Protein AF-A0A0R0EDN1-F1 (afdb_monomer)

pLDDT: mean 75.85, std 19.48, range [22.72, 98.25]

Nearest PDB structures (foldseek):
  7vyy-assembly1_B  TM=4.896E-01  e=5.028E-03  Streptomyces kasugaensis
  7vz6-assembly1_B  TM=4.189E-01  e=1.439E-02  Streptomyces kasugaensis
  7vza-assembly1_B  TM=4.744E-01  e=2.840E-02  Streptomyces kasugaensis
  7vza-assembly1_E-2  TM=4.686E-01  e=5.272E-02  Streptomyces kasugaensis
  7vz6-assembly1_D-2  TM=4.159E-01  e=3.419E-02  Streptomyces kasugaensis

Secondary structure (DSSP, 8-state):
------------PPP---HHHHHHHHHHHHHHHHHHHHHHHHHHHTTS-HHHHHHHHHHHHSPPHHHHHHHTTT------EE------TTGGGTTTTS-HHHHHHHHHHHH--EEGGG-EEEEES-GGGBSSPSSSS--BS-TT----SEEEEE---SSS---HHHHHHHHHSSEEEESSHHHHHHHHHTT--TTTEEE-PPP--TTTS-GGGSPPP--TTT-EEEEE--SSGGGTHHHHHHHHHHH-BGGGTEEEEE----SSS-S-HHHHHHHHHHHTTPPPPTT-BPPEEE------HHHHHHTT---EEESSSTHHHH-TTSEEEPEEEEEE--SSTTTT-EEEEE-HHHHHHHHHHHHHTHHHHHHHHHHHHHHH-

Radius of gyration: 31.62 Å; Cα contacts (8 Å, |Δi|>4): 487; chains: 1; bounding box: 75×73×113 Å

Organism: Glycine max (NCBI:txid3847)

Foldseek 3Di:
DDDDDDDDDDDDDDDDPDCPVVVVVVVVVVVVVVVVVVCCVVVVPPPPDPLVVVVVVVVVPDDDPVVVVVPPVDDDPDQQWDFDDPDQVPPPCSCVPPDPVVVVVVVVSRPDIDGQQADEFEAEDQLCQEPVHVDPDQHVVHPVHDNHVFYEYEDEDQFQAADPSSLVSCQVGQAYEYAAPSVLVRSVVNPRDNVRYDHDHDADPLVVLALVVDDDDPCVVPFAEDEAAEPDVLSVVLLLLLLQQVQDAQVLRYEYEYAYDPPVHDPPVVVVSVVSVVVVPDDADPRGGHYYDYDDDDDDPLSQLSNLAADEDACGGPCVRQQALHHHFYFPDWDADCDDNRGRTTHTHTDSVSSSVVVVVCSVCVVSSSVSSPVSSVSND

Sequence (381 aa):
MNTSESNHQHLIPNPTTHPFISKFRKFTIHTFSLLVLFAAIYLGFTRTNYFKVHYLKYSLTSPPPLFHAIGSLFSPPKTSFFALPLCAMDGPLSFRWWPHDMKNLALELYQNQCRMNETIVICHSEPGAWYPLLSETFPCPPSSYHDFKSLIGRTMFETNRVNDEHMERCNIMDYVWVTTEFHESTFVQSGIDPSKVVKIVQPVDVKFFDPVRYKPLDLASRAKLVLGSGWEYRKGWDVLLKSYLKEFSKDDWVALYLLTNPYHTDMDFGNKILDFMESSDMVEPVSGWAPEHRGGWGRPLVEAMSMALQVIATNWSGPTEFLTNSYPLPVDRMSEVTEGPFKGHLWAEPSEDKLQVLMRHVMDNLTEATAKGRKAREDMI

Mean predicted aligned error: 15.97 Å

Solvent-accessible surface area (backbone atoms only — not comparable to full-atom values): 22475 Å² total; per-residue (Å²): 133,93,78,85,86,83,82,88,78,82,89,75,90,80,83,84,77,64,69,68,63,58,56,52,54,54,52,54,51,55,52,50,55,51,49,50,51,52,47,48,53,55,64,57,54,74,76,54,51,75,65,56,55,51,49,50,54,47,59,71,71,46,80,59,77,77,59,59,77,71,48,67,86,77,57,73,85,71,76,60,57,46,58,60,81,86,74,51,91,70,44,96,61,61,61,70,85,54,56,69,67,58,51,50,50,53,52,50,56,40,72,42,75,43,43,31,67,77,31,75,46,76,34,79,46,61,50,47,45,25,57,82,62,75,54,102,63,78,46,31,67,51,84,92,62,68,66,51,57,37,42,32,42,32,41,83,75,79,47,70,56,51,54,71,74,39,26,54,44,48,59,69,33,67,29,29,36,20,50,31,70,53,46,48,51,30,38,41,77,42,67,29,56,66,93,29,54,41,80,50,65,79,86,74,62,53,80,79,36,33,57,89,80,51,83,77,79,82,48,70,89,76,29,47,84,45,84,46,61,44,72,42,76,96,56,40,40,64,52,49,53,54,20,48,55,77,66,38,36,40,87,70,47,38,28,44,33,43,19,69,59,69,73,94,51,80,80,62,56,69,59,53,51,52,54,48,52,70,72,62,78,66,80,79,51,96,79,33,68,36,55,77,42,87,47,87,73,85,78,57,73,69,47,42,20,27,44,32,36,64,46,77,45,56,65,53,60,56,56,62,81,70,60,57,61,49,44,73,31,54,62,74,47,75,44,71,34,85,62,73,99,52,48,76,31,38,34,77,38,62,28,43,73,55,44,26,54,50,51,51,48,42,70,76,36,49,71,59,34,46,54,30,1,46,48,18,20,59,75,64,104

Structure (mmCIF, N/CA/C/O backbone):
data_AF-A0A0R0EDN1-F1
#
_entry.id   AF-A0A0R0EDN1-F1
#
loop_
_atom_site.group_PDB
_atom_site.id
_atom_site.type_symbol
_atom_site.label_atom_id
_atom_site.label_alt_id
_atom_site.label_comp_id
_atom_site.label_asym_id
_atom_site.label_entity_id
_atom_site.label_seq_id
_atom_site.pdbx_PDB_ins_code
_atom_site.Cartn_x
_atom_site.Cartn_y
_atom_site.Cartn_z
_atom_site.occupancy
_atom_site.B_iso_or_equiv
_atom_site.auth_seq_id
_atom_site.auth_comp_id
_atom_site.auth_asym_id
_atom_site.auth_atom_id
_atom_site.pdbx_PDB_model_num
ATOM 1 N N . MET A 1 1 ? -46.269 52.675 87.120 1.00 34.53 1 MET A N 1
ATOM 2 C CA . MET A 1 1 ? -47.492 52.235 86.418 1.00 34.53 1 MET A CA 1
ATOM 3 C C . MET A 1 1 ? -47.208 52.322 84.931 1.00 34.53 1 MET A C 1
ATOM 5 O O . MET A 1 1 ? -46.891 53.405 84.464 1.00 34.53 1 MET A O 1
ATOM 9 N N . ASN A 1 2 ? -47.215 51.182 84.240 1.00 34.19 2 ASN A N 1
ATOM 10 C CA . ASN A 1 2 ? -47.100 51.110 82.785 1.00 34.19 2 ASN A CA 1
ATOM 11 C C . ASN A 1 2 ? -48.413 51.574 82.152 1.00 34.19 2 ASN A C 1
ATOM 13 O O . ASN A 1 2 ? -49.458 51.002 82.456 1.00 34.19 2 ASN A O 1
ATOM 17 N N . THR A 1 3 ? -48.339 52.517 81.220 1.00 34.91 3 THR A N 1
ATOM 18 C CA . THR A 1 3 ? -49.347 52.691 80.171 1.00 34.91 3 THR A CA 1
ATOM 19 C C . THR A 1 3 ? -48.623 52.890 78.849 1.00 34.91 3 THR A C 1
ATOM 21 O O . THR A 1 3 ? -47.782 53.770 78.708 1.00 34.91 3 THR A O 1
ATOM 24 N N . SER A 1 4 ? -48.931 51.977 77.937 1.00 37.31 4 SER A N 1
ATOM 25 C CA . SER A 1 4 ? -48.407 51.789 76.592 1.00 37.31 4 SER A CA 1
ATOM 26 C C . SER A 1 4 ? -48.647 52.986 75.674 1.00 37.31 4 SER A C 1
ATOM 28 O O . SER A 1 4 ? -49.777 53.458 75.558 1.00 37.31 4 SER A O 1
ATOM 30 N N . GLU A 1 5 ? -47.603 53.396 74.958 1.00 35.31 5 GLU A N 1
ATOM 31 C CA . GLU A 1 5 ? -47.670 54.343 73.847 1.00 35.31 5 GLU A CA 1
ATOM 32 C C . GLU A 1 5 ? -48.183 53.649 72.575 1.00 35.31 5 GLU A C 1
ATOM 34 O O . GLU A 1 5 ? -47.596 52.686 72.078 1.00 35.31 5 GLU A O 1
ATOM 39 N N . SER A 1 6 ? -49.300 54.145 72.046 1.00 34.25 6 SER A N 1
ATOM 40 C CA . SER A 1 6 ? -49.857 53.775 70.747 1.00 34.25 6 SER A CA 1
ATOM 41 C C . SER A 1 6 ? -49.278 54.680 69.654 1.00 34.25 6 SER A C 1
ATOM 43 O O . SER A 1 6 ? -49.671 55.841 69.545 1.00 34.25 6 SER A O 1
ATOM 45 N N . ASN A 1 7 ? -48.385 54.152 68.817 1.00 35.97 7 ASN A N 1
ATOM 46 C CA . ASN A 1 7 ? -47.936 54.832 67.601 1.00 35.97 7 ASN A CA 1
ATOM 47 C C . ASN A 1 7 ? -48.750 54.351 66.393 1.00 35.97 7 ASN A C 1
ATOM 49 O O . ASN A 1 7 ? -48.550 53.254 65.874 1.00 35.97 7 ASN A O 1
ATOM 53 N N . HIS A 1 8 ? -49.668 55.207 65.946 1.00 30.78 8 HIS A N 1
ATOM 54 C CA . HIS A 1 8 ? -50.298 55.142 64.633 1.00 30.78 8 HIS A CA 1
ATOM 55 C C . HIS A 1 8 ? -49.286 55.581 63.566 1.00 30.78 8 HIS A C 1
ATOM 57 O O . HIS A 1 8 ? -48.860 56.734 63.561 1.00 30.78 8 HIS A O 1
ATOM 63 N N . GLN A 1 9 ? -48.934 54.699 62.629 1.00 36.50 9 GLN A N 1
ATOM 64 C CA . GLN A 1 9 ? -48.275 55.097 61.384 1.00 36.50 9 GLN A CA 1
ATOM 65 C C . GLN A 1 9 ? -49.081 54.639 60.170 1.00 36.50 9 GLN A C 1
ATOM 67 O O . GLN A 1 9 ? -49.590 53.523 60.094 1.00 36.50 9 GLN A O 1
ATOM 72 N N . HIS A 1 10 ? -49.230 55.604 59.270 1.00 36.09 10 HIS A N 1
ATOM 73 C CA . HIS A 1 10 ? -50.128 55.659 58.134 1.00 36.09 10 HIS A CA 1
ATOM 74 C C . HIS A 1 10 ? -49.818 54.625 57.046 1.00 36.09 10 HIS A C 1
ATOM 76 O O . HIS A 1 10 ? -48.676 54.426 56.638 1.00 36.09 10 HIS A O 1
ATOM 82 N N . LEU A 1 11 ? -50.898 54.049 56.522 1.00 31.84 11 LEU A N 1
ATOM 83 C CA . LEU A 1 11 ? -50.960 53.235 55.315 1.00 31.84 11 LEU A CA 1
ATOM 84 C C . LEU A 1 11 ? -50.757 54.123 54.075 1.00 31.84 11 LEU A C 1
ATOM 86 O O . LEU A 1 11 ? -51.578 55.000 53.810 1.00 31.84 11 LEU A O 1
ATOM 90 N N . ILE A 1 12 ? -49.705 53.869 53.292 1.00 36.59 12 ILE A N 1
ATOM 91 C CA . ILE A 1 12 ? -49.587 54.336 51.900 1.00 36.59 12 ILE A CA 1
ATOM 92 C C . ILE A 1 12 ? -49.659 53.094 50.989 1.00 36.59 12 ILE A C 1
ATOM 94 O O . ILE A 1 12 ? -48.950 52.121 51.261 1.00 36.59 12 ILE A O 1
ATOM 98 N N . PRO A 1 13 ? -50.511 53.066 49.942 1.00 32.91 13 PRO A N 1
ATOM 99 C CA . PRO A 1 13 ? -50.786 51.856 49.172 1.00 32.91 13 PRO A CA 1
ATOM 100 C C . PRO A 1 13 ? -49.728 51.611 48.090 1.00 32.91 13 PRO A C 1
ATOM 102 O O . PRO A 1 13 ? -49.423 52.496 47.293 1.00 32.91 13 PRO A O 1
ATOM 105 N N . ASN A 1 14 ? -49.216 50.380 48.026 1.00 37.81 14 ASN A N 1
ATOM 106 C CA . ASN A 1 14 ? -48.296 49.931 46.980 1.00 37.81 14 ASN A CA 1
ATOM 107 C C . ASN A 1 14 ? -49.084 49.430 45.747 1.00 37.81 14 ASN A C 1
ATOM 109 O O . ASN A 1 14 ? -50.035 48.662 45.916 1.00 37.81 14 ASN A O 1
ATOM 113 N N . PRO A 1 15 ? -48.718 49.830 44.514 1.00 38.56 15 PRO A N 1
ATOM 114 C CA . PRO A 1 15 ? -49.516 49.568 43.322 1.00 38.56 15 PRO A CA 1
ATOM 115 C C . PRO A 1 15 ? -49.474 48.096 42.890 1.00 38.56 15 PRO A C 1
ATOM 117 O O . PRO A 1 15 ? -48.424 47.460 42.776 1.00 38.56 15 PRO A O 1
ATOM 120 N N . THR A 1 16 ? -50.666 47.581 42.605 1.00 41.03 16 THR A N 1
ATOM 121 C CA . THR A 1 16 ? -50.973 46.253 42.076 1.00 41.03 16 THR A CA 1
ATOM 122 C C . THR A 1 16 ? -50.351 46.043 40.693 1.00 41.03 16 THR A C 1
ATOM 124 O O . THR A 1 16 ? -50.944 46.343 39.659 1.00 41.03 16 THR A O 1
ATOM 127 N N . THR A 1 17 ? -49.153 45.464 40.640 1.00 41.50 17 THR A N 1
ATOM 128 C CA . THR A 1 17 ? -48.635 44.887 39.393 1.00 41.50 17 THR A CA 1
ATOM 129 C C . THR A 1 17 ? -49.306 43.531 39.168 1.00 41.50 17 THR A C 1
ATOM 131 O O . THR A 1 17 ? -49.049 42.551 39.864 1.00 41.50 17 THR A O 1
ATOM 134 N N . HIS A 1 18 ? -50.242 43.484 38.216 1.00 45.44 18 HIS A N 1
ATOM 135 C CA . HIS A 1 18 ? -51.032 42.288 37.930 1.00 45.44 18 HIS A CA 1
ATOM 136 C C . HIS A 1 18 ? -50.142 41.102 37.481 1.00 45.44 18 HIS A C 1
ATOM 138 O O . HIS A 1 18 ? -49.399 41.218 36.501 1.00 45.44 18 HIS A O 1
ATOM 144 N N . PRO A 1 19 ? -50.256 39.919 38.122 1.00 52.12 19 PRO A N 1
ATOM 145 C CA . PRO A 1 19 ? -49.385 38.759 37.884 1.00 52.12 19 PRO A CA 1
ATOM 146 C C . PRO A 1 19 ? -49.510 38.136 36.481 1.00 52.12 19 PRO A C 1
ATOM 148 O O . PRO A 1 19 ? -48.656 37.345 36.075 1.00 52.12 19 PRO A O 1
ATOM 151 N N . PHE A 1 20 ? -50.539 38.502 35.711 1.00 50.28 20 PHE A N 1
ATOM 152 C CA . PHE A 1 20 ? -50.784 37.954 34.375 1.00 50.28 20 PHE A CA 1
ATOM 153 C C . PHE A 1 20 ? -49.735 38.393 33.337 1.00 50.28 20 PHE A C 1
ATOM 155 O O . PHE A 1 20 ? -49.294 37.577 32.528 1.00 50.28 20 PHE A O 1
ATOM 162 N N . ILE A 1 21 ? -49.256 39.641 33.407 1.00 53.03 21 ILE A N 1
ATOM 163 C CA . ILE A 1 21 ? -48.271 40.185 32.451 1.00 53.03 21 ILE A CA 1
ATOM 164 C C . ILE A 1 21 ? -46.886 39.534 32.654 1.00 53.03 21 ILE A C 1
ATOM 166 O O . ILE A 1 21 ? -46.155 39.278 31.697 1.00 53.03 21 ILE A O 1
ATOM 170 N N . SER A 1 22 ? -46.550 39.178 33.899 1.00 53.09 22 SER A N 1
ATOM 171 C CA . SER A 1 22 ? -45.293 38.506 34.265 1.00 53.09 22 SER A CA 1
ATOM 172 C C . SER A 1 22 ? -45.180 37.092 33.680 1.00 53.09 22 SER A C 1
ATOM 174 O O . SER A 1 22 ? -44.133 36.728 33.135 1.00 53.09 22 SER A O 1
ATOM 176 N N . LYS A 1 23 ? -46.263 36.300 33.728 1.00 55.31 23 LYS A N 1
ATOM 177 C CA . LYS A 1 23 ? -46.275 34.940 33.161 1.00 55.31 23 LYS A CA 1
ATOM 178 C C . LYS A 1 23 ? -46.139 34.950 31.639 1.00 55.31 23 LYS A C 1
ATOM 180 O O . LYS A 1 23 ? -45.363 34.157 31.110 1.00 55.31 23 LYS A O 1
ATOM 185 N N . PHE A 1 24 ? -46.829 35.867 30.957 1.00 56.81 24 PHE A N 1
ATOM 186 C CA . PHE A 1 24 ? -46.754 35.972 29.498 1.00 56.81 24 PHE A CA 1
ATOM 187 C C . PHE A 1 24 ? -45.337 36.330 29.041 1.00 56.81 24 PHE A C 1
ATOM 189 O O . PHE A 1 24 ? -44.773 35.636 28.204 1.00 56.81 24 PHE A O 1
ATOM 196 N N . ARG A 1 25 ? -44.700 37.320 29.684 1.00 59.03 25 ARG A N 1
ATOM 197 C CA . ARG A 1 25 ? -43.328 37.733 29.357 1.00 59.03 25 ARG A CA 1
ATOM 198 C C . ARG A 1 25 ? -42.303 36.608 29.549 1.00 59.03 25 ARG A C 1
ATOM 200 O O . ARG A 1 25 ? -41.414 36.461 28.716 1.00 59.03 25 ARG A O 1
ATOM 207 N N . LYS A 1 26 ? -42.426 35.788 30.602 1.00 61.75 26 LYS A N 1
ATOM 208 C CA . LYS A 1 26 ? -41.549 34.615 30.791 1.00 61.75 26 LYS A CA 1
ATOM 209 C C . LYS A 1 26 ? -41.757 33.567 29.694 1.00 61.75 26 LYS A C 1
ATOM 211 O O . LYS A 1 26 ? -40.779 33.052 29.163 1.00 61.75 26 LYS A O 1
ATOM 216 N N . PHE A 1 27 ? -43.006 33.292 29.315 1.00 67.06 27 PHE A N 1
ATOM 217 C CA . PHE A 1 27 ? -43.309 32.331 28.253 1.00 67.06 27 PHE A CA 1
ATOM 218 C C . PHE A 1 27 ? -42.773 32.791 26.886 1.00 67.06 27 PHE A C 1
ATOM 220 O O . PHE A 1 27 ? -42.167 31.996 26.167 1.00 67.06 27 PHE A O 1
ATOM 227 N N . THR A 1 28 ? -42.901 34.082 26.554 1.00 71.62 28 THR A N 1
ATOM 228 C CA . THR A 1 28 ? -42.366 34.647 25.302 1.00 71.62 28 THR A CA 1
ATOM 229 C C . THR A 1 28 ? -40.837 34.586 25.242 1.00 71.62 28 THR A C 1
ATOM 231 O O . THR A 1 28 ? -40.273 34.282 24.196 1.00 71.62 28 THR A O 1
ATOM 234 N N . ILE A 1 29 ? -40.146 34.821 26.364 1.00 74.94 29 ILE A N 1
ATOM 235 C CA . ILE A 1 29 ? -38.676 34.745 26.412 1.00 74.94 29 ILE A CA 1
ATOM 236 C C . ILE A 1 29 ? -38.200 33.302 26.204 1.00 74.94 29 ILE A C 1
ATOM 238 O O . ILE A 1 29 ? -37.305 33.064 25.397 1.00 74.94 29 ILE A O 1
ATOM 242 N N . HIS A 1 30 ? -38.816 32.325 26.877 1.00 74.62 30 HIS A N 1
ATOM 243 C CA . HIS A 1 30 ? -38.421 30.921 26.725 1.00 74.62 30 HIS A CA 1
ATOM 244 C C . HIS A 1 30 ? -38.706 30.373 25.323 1.00 74.62 30 HIS A C 1
ATOM 246 O O . HIS A 1 30 ? -37.882 29.644 24.772 1.00 74.62 30 HIS A O 1
ATOM 252 N N . THR A 1 31 ? -39.837 30.753 24.724 1.00 77.88 31 THR A N 1
ATOM 253 C CA . THR A 1 31 ? -40.176 30.351 23.350 1.00 77.88 31 THR A CA 1
ATOM 254 C C . THR A 1 31 ? -39.234 30.974 22.322 1.00 77.88 31 THR A C 1
ATOM 256 O O . THR A 1 31 ? -38.797 30.268 21.416 1.00 77.88 31 THR A O 1
ATOM 259 N N . PHE A 1 32 ? -38.839 32.240 22.492 1.00 79.06 32 PHE A N 1
ATOM 260 C CA . PHE A 1 32 ? -37.858 32.887 21.617 1.00 79.06 32 PHE A CA 1
ATOM 261 C C . PHE A 1 32 ? -36.468 32.238 21.714 1.00 79.06 32 PHE A C 1
ATOM 263 O O . PHE A 1 32 ? -35.869 31.942 20.684 1.00 79.06 32 PHE A O 1
ATOM 270 N N . SER A 1 33 ? -35.979 31.929 22.922 1.00 78.38 33 SER A N 1
ATOM 271 C CA . SER A 1 33 ? -34.689 31.240 23.097 1.00 78.38 33 SER A CA 1
ATOM 272 C C . SER A 1 33 ? -34.669 29.849 22.456 1.00 78.38 33 SER A C 1
ATOM 274 O O . SER A 1 33 ? -33.680 29.481 21.826 1.00 78.38 33 SER A O 1
ATOM 276 N N . LEU A 1 34 ? -35.766 29.089 22.569 1.00 82.31 34 LEU A N 1
ATOM 277 C CA . LEU A 1 34 ? -35.917 27.800 21.886 1.00 82.31 34 LEU A CA 1
ATOM 278 C C . LEU A 1 34 ? -35.915 27.968 20.362 1.00 82.31 34 LEU A C 1
ATOM 280 O O . LEU A 1 34 ? -35.217 27.228 19.677 1.00 82.31 34 LEU A O 1
ATOM 284 N N . LEU A 1 35 ? -36.633 28.961 19.830 1.00 82.38 35 LEU A N 1
ATOM 285 C CA . LEU A 1 35 ? -36.666 29.256 18.393 1.00 82.38 35 LEU A CA 1
ATOM 286 C C . LEU A 1 35 ? -35.292 29.651 17.841 1.00 82.38 35 LEU A C 1
ATOM 288 O O . LEU A 1 35 ? -34.914 29.169 16.778 1.00 82.38 35 LEU A O 1
ATOM 292 N N . VAL A 1 36 ? -34.528 30.473 18.566 1.00 80.62 36 VAL A N 1
ATOM 293 C CA . VAL A 1 36 ? -33.152 30.838 18.191 1.00 80.62 36 VAL A CA 1
ATOM 294 C C . VAL A 1 36 ? -32.241 29.612 18.205 1.00 80.62 36 VAL A C 1
ATOM 296 O O . VAL A 1 36 ? -31.455 29.442 17.278 1.00 80.62 36 VAL A O 1
ATOM 299 N N . LEU A 1 37 ? -32.372 28.724 19.197 1.00 78.44 37 LEU A N 1
ATOM 300 C CA . LEU A 1 37 ? -31.615 27.471 19.244 1.00 78.44 37 LEU A CA 1
ATOM 301 C C . LEU A 1 37 ? -31.963 26.563 18.054 1.00 78.44 37 LEU A C 1
ATOM 303 O O . LEU A 1 37 ? -31.067 26.071 17.375 1.00 78.44 37 LEU A O 1
ATOM 307 N N . PHE A 1 38 ? -33.254 26.384 17.754 1.00 79.00 38 PHE A N 1
ATOM 308 C CA . PHE A 1 38 ? -33.705 25.609 16.597 1.00 79.00 38 PHE A CA 1
ATOM 309 C C . PHE A 1 38 ? -33.251 26.226 15.275 1.00 79.00 38 PHE A C 1
ATOM 311 O O . PHE A 1 38 ? -32.829 25.490 14.390 1.00 79.00 38 PHE A O 1
ATOM 318 N N . ALA A 1 39 ? -33.283 27.553 15.139 1.00 75.25 39 ALA A N 1
ATOM 319 C CA . ALA A 1 39 ? -32.781 28.247 13.960 1.00 75.25 39 ALA A CA 1
ATOM 320 C C . ALA A 1 39 ? -31.256 28.129 13.838 1.00 75.25 39 ALA A C 1
ATOM 322 O O . ALA A 1 39 ? -30.766 27.914 12.738 1.00 75.25 39 ALA A O 1
ATOM 323 N N . ALA A 1 40 ? -30.504 28.204 14.939 1.00 73.06 40 ALA A N 1
ATOM 324 C CA . ALA A 1 40 ? -29.054 28.014 14.945 1.00 73.06 40 ALA A CA 1
ATOM 325 C C . ALA A 1 40 ? -28.664 26.573 14.580 1.00 73.06 40 ALA A C 1
ATOM 327 O O . ALA A 1 40 ? -27.748 26.373 13.786 1.00 73.06 40 ALA A O 1
ATOM 328 N N . ILE A 1 41 ? -29.396 25.576 15.089 1.00 69.56 41 ILE A N 1
ATOM 329 C CA . ILE A 1 41 ? -29.247 24.172 14.684 1.00 69.56 41 ILE A CA 1
ATOM 330 C C . ILE A 1 41 ? -29.642 24.019 13.210 1.00 69.56 41 ILE A C 1
ATOM 332 O O . ILE A 1 41 ? -28.898 23.455 12.426 1.00 69.56 41 ILE A O 1
ATOM 336 N N . TYR A 1 42 ? -30.771 24.562 12.769 1.00 67.44 42 TYR A N 1
ATOM 337 C CA . TYR A 1 42 ? -31.200 24.410 11.380 1.00 67.44 42 TYR A CA 1
ATOM 338 C C . TYR A 1 42 ? -30.232 25.089 10.396 1.00 67.44 42 TYR A C 1
ATOM 340 O O . TYR A 1 42 ? -29.757 24.457 9.456 1.00 67.44 42 TYR A O 1
ATOM 348 N N . LEU A 1 43 ? -29.882 26.356 10.633 1.00 66.19 43 LEU A N 1
ATOM 349 C CA . LEU A 1 43 ? -28.986 27.138 9.778 1.00 66.19 43 LEU A CA 1
ATOM 350 C C . LEU A 1 43 ? -27.545 26.621 9.840 1.00 66.19 43 LEU A C 1
ATOM 352 O O . LEU A 1 43 ? -26.919 26.473 8.792 1.00 66.19 43 LEU A O 1
ATOM 356 N N . GLY A 1 44 ? -27.038 26.277 11.029 1.00 60.53 44 GLY A N 1
ATOM 357 C CA . GLY A 1 44 ? -25.688 25.733 11.204 1.00 60.53 44 GLY A CA 1
ATOM 358 C C . GLY A 1 44 ? -25.478 24.401 10.478 1.00 60.53 44 GLY A C 1
ATOM 359 O O . GLY A 1 44 ? -24.390 24.138 9.963 1.00 60.53 44 GLY A O 1
ATOM 360 N N . PHE A 1 45 ? -26.533 23.591 10.351 1.00 52.25 45 PHE A N 1
ATOM 361 C CA . PHE A 1 45 ? -26.466 22.261 9.745 1.00 52.25 45 PHE A CA 1
ATOM 362 C C . PHE A 1 45 ? -26.630 22.245 8.217 1.00 52.25 45 PHE A C 1
ATOM 364 O O . PHE A 1 45 ? -26.399 21.207 7.602 1.00 52.25 45 PHE A O 1
ATOM 371 N N . THR A 1 46 ? -26.973 23.362 7.562 1.00 51.50 46 THR A N 1
ATOM 372 C CA . THR A 1 46 ? -27.184 23.344 6.097 1.00 51.50 46 THR A CA 1
ATOM 373 C C . THR A 1 46 ? -25.902 23.315 5.264 1.00 51.50 46 THR A C 1
ATOM 375 O O . THR A 1 46 ? -25.980 23.054 4.065 1.00 51.50 46 THR A O 1
ATOM 378 N N . ARG A 1 47 ? -24.713 23.516 5.854 1.00 46.28 47 ARG A N 1
ATOM 379 C CA . ARG A 1 47 ? -23.435 23.382 5.119 1.00 46.28 47 ARG A CA 1
ATOM 380 C C . ARG A 1 47 ? -22.270 22.757 5.875 1.00 46.28 47 ARG A C 1
ATOM 382 O O . ARG A 1 47 ? -21.248 22.481 5.253 1.00 46.28 47 ARG A O 1
ATOM 389 N N . THR A 1 48 ? -22.383 22.502 7.176 1.00 44.22 48 THR A N 1
ATOM 390 C CA . THR A 1 48 ? -21.270 21.908 7.922 1.00 44.22 48 THR A CA 1
ATOM 391 C C . THR A 1 48 ? -21.443 20.400 8.043 1.00 44.22 48 THR A C 1
ATOM 393 O O . THR A 1 48 ? -22.165 19.897 8.892 1.00 44.22 48 THR A O 1
ATOM 396 N N . ASN A 1 49 ? -20.726 19.700 7.164 1.00 50.62 49 ASN A N 1
ATOM 397 C CA . ASN A 1 49 ? -20.322 18.306 7.287 1.00 50.62 49 ASN A CA 1
ATOM 398 C C . ASN A 1 49 ? -21.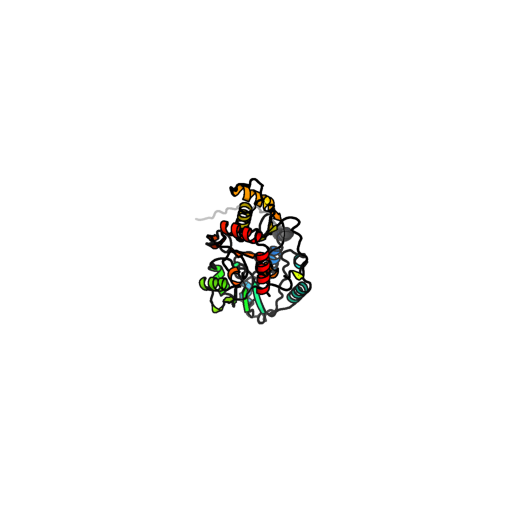486 17.297 7.443 1.00 50.62 49 ASN A C 1
ATOM 400 O O . ASN A 1 49 ? -22.029 17.105 8.529 1.00 50.62 49 ASN A O 1
ATOM 404 N N . TYR A 1 50 ? -21.837 16.608 6.350 1.00 52.56 50 TYR A N 1
ATOM 405 C CA . TYR A 1 50 ? -22.829 15.517 6.292 1.00 52.56 50 TYR A CA 1
ATOM 406 C C . TYR A 1 50 ? -22.757 14.564 7.506 1.00 52.56 50 TYR A C 1
ATOM 408 O O . TYR A 1 50 ? -23.786 14.182 8.068 1.00 52.56 50 TYR A O 1
ATOM 416 N N . PHE A 1 51 ? -21.540 14.280 7.978 1.00 45.16 51 PHE A 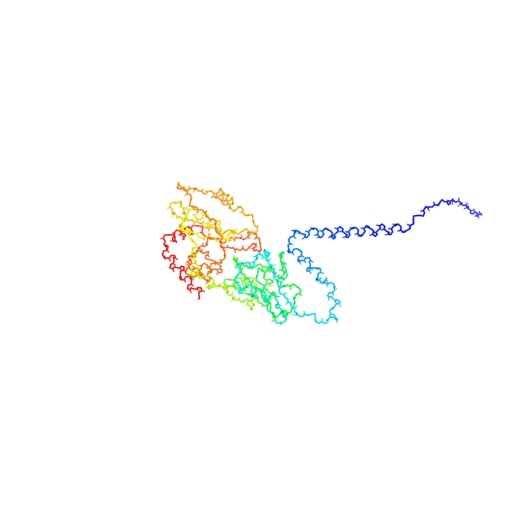N 1
ATOM 417 C CA . PHE A 1 51 ? -21.258 13.471 9.162 1.00 45.16 51 PHE A CA 1
ATOM 418 C C . PHE A 1 51 ? -21.855 14.038 10.463 1.00 45.16 51 PHE A C 1
ATOM 420 O O . PHE A 1 51 ? -22.449 13.284 11.230 1.00 45.16 51 PHE A O 1
ATOM 427 N N . LYS A 1 52 ? -21.794 15.357 10.703 1.00 49.59 52 LYS A N 1
ATOM 428 C CA . LYS A 1 52 ? -22.350 15.995 11.915 1.00 49.59 52 LYS A CA 1
ATOM 429 C C . LYS A 1 52 ? -23.873 15.938 11.948 1.00 49.59 52 LYS A C 1
ATOM 431 O O . LYS A 1 52 ? -24.453 15.686 13.001 1.00 49.59 52 LYS A O 1
ATOM 436 N N . VAL A 1 53 ? -24.526 16.119 10.797 1.00 52.66 53 VAL A N 1
ATOM 437 C CA . VAL A 1 53 ? -25.987 15.977 10.660 1.00 52.66 53 VAL A CA 1
ATOM 438 C C . VAL A 1 53 ? -26.410 14.547 10.987 1.00 52.66 53 VAL A C 1
ATOM 440 O O . VAL A 1 53 ? -27.374 14.339 11.724 1.00 52.66 53 VAL A O 1
ATOM 443 N N . HIS A 1 54 ? -25.688 13.562 10.450 1.00 50.00 54 HIS A N 1
ATOM 444 C CA . HIS A 1 54 ? -25.996 12.153 10.667 1.00 50.00 54 HIS A CA 1
ATOM 445 C C . HIS A 1 54 ? -25.717 11.725 12.114 1.00 50.00 54 HIS A C 1
ATOM 447 O O . HIS A 1 54 ? -26.540 11.032 12.707 1.00 50.00 54 HIS A O 1
ATOM 453 N N . TYR A 1 55 ? -24.615 12.199 12.703 1.00 51.59 55 TYR A N 1
ATOM 454 C CA . TYR A 1 55 ? -24.288 11.985 14.111 1.00 51.59 55 TYR A CA 1
ATOM 455 C C . TYR A 1 55 ? -25.332 12.614 15.039 1.00 51.59 55 TYR A C 1
ATOM 457 O O . TYR A 1 55 ? -25.814 11.940 15.938 1.00 51.59 55 TYR A O 1
ATOM 465 N N . LEU A 1 56 ? -25.774 13.855 14.791 1.00 51.84 56 LEU A N 1
ATOM 466 C CA . LEU A 1 56 ? -26.828 14.480 15.599 1.00 51.84 56 LEU A CA 1
ATOM 467 C C . LEU A 1 56 ? -28.156 13.722 15.477 1.00 51.84 56 LEU A C 1
ATOM 469 O O . LEU A 1 56 ? -28.790 13.446 16.493 1.00 51.84 56 LEU A O 1
ATOM 473 N N . LYS A 1 57 ? -28.575 13.354 14.255 1.00 52.53 57 LYS A N 1
ATOM 474 C CA . LYS A 1 57 ? -29.765 12.509 14.057 1.00 52.53 57 LYS A CA 1
ATOM 475 C C . LYS A 1 57 ? -29.642 11.213 14.857 1.00 52.53 57 LYS A C 1
ATOM 477 O O . LYS A 1 57 ? -30.586 10.856 15.550 1.00 52.53 57 LYS A O 1
ATOM 482 N N . TYR A 1 58 ? -28.470 10.580 14.825 1.00 51.09 58 TYR A N 1
ATOM 483 C CA . TYR A 1 58 ? -28.172 9.363 15.574 1.00 51.09 58 TYR A CA 1
ATOM 484 C C . TYR A 1 58 ? -28.217 9.566 17.097 1.00 51.09 58 TYR A C 1
ATOM 486 O O . TYR A 1 58 ? -28.870 8.788 17.791 1.00 51.09 58 TYR A O 1
ATOM 494 N N . SER A 1 59 ? -27.595 10.621 17.633 1.00 52.53 59 SER A N 1
ATOM 495 C CA . SER A 1 59 ? -27.642 10.955 19.063 1.00 52.53 59 SER A CA 1
ATOM 496 C C . SER A 1 59 ? -29.057 11.278 19.543 1.00 52.53 59 SER A C 1
ATOM 498 O O . SER A 1 59 ? -29.390 10.970 20.680 1.00 52.53 59 SER A O 1
ATOM 500 N N . LEU A 1 60 ? -29.898 11.872 18.691 1.00 51.31 60 LEU A N 1
ATOM 501 C CA . LEU A 1 60 ? -31.296 12.176 19.013 1.00 51.31 60 LEU A CA 1
ATOM 502 C C . LEU A 1 60 ? -32.209 10.944 18.935 1.00 51.31 60 LEU A C 1
ATOM 504 O O . LEU A 1 60 ? -33.200 10.882 19.659 1.00 51.31 60 LEU A O 1
ATOM 508 N N . THR A 1 61 ? -31.901 9.966 18.077 1.00 50.16 61 THR A N 1
ATOM 509 C CA . THR A 1 61 ? -32.644 8.694 18.002 1.00 50.16 61 THR A CA 1
ATOM 510 C C . THR A 1 61 ? -32.173 7.658 19.020 1.00 50.16 61 THR A C 1
ATOM 512 O O . THR A 1 61 ? -32.904 6.712 19.309 1.00 50.16 61 THR A O 1
ATOM 515 N N . SER A 1 62 ? -30.967 7.820 19.566 1.00 40.19 62 SER A N 1
ATOM 516 C CA . SER A 1 62 ? -30.408 6.935 20.588 1.00 40.19 62 SER A CA 1
ATOM 517 C C . SER A 1 62 ? -30.935 7.349 21.968 1.00 40.19 62 SER A C 1
ATOM 519 O O . SER A 1 62 ? -30.674 8.473 22.399 1.00 40.19 62 SER A O 1
ATOM 521 N N . PRO A 1 63 ? -31.690 6.499 22.689 1.00 36.88 63 PRO A N 1
ATOM 522 C CA . PRO A 1 63 ? -32.183 6.863 24.010 1.00 36.88 63 PRO A CA 1
ATOM 523 C C . PRO A 1 63 ? -31.008 7.073 24.986 1.00 36.88 63 PRO A C 1
ATOM 525 O O . PRO A 1 63 ? -30.065 6.280 24.982 1.00 36.88 63 PRO A O 1
ATOM 528 N N . PRO A 1 64 ? -31.047 8.117 25.836 1.00 41.38 64 PRO A N 1
ATOM 529 C CA . PRO A 1 64 ? -29.963 8.412 26.765 1.00 41.38 64 PRO A CA 1
ATOM 530 C C . PRO A 1 64 ? -29.764 7.277 27.787 1.00 41.38 64 PRO A C 1
ATOM 532 O O . PRO A 1 64 ? -30.733 6.608 28.163 1.00 41.38 64 PRO A O 1
ATOM 535 N N . PRO A 1 65 ? -28.530 7.089 28.295 1.00 46.38 65 PRO A N 1
ATOM 536 C CA . PRO A 1 65 ? -28.132 5.915 29.080 1.00 46.38 65 PRO A CA 1
ATOM 537 C C . PRO A 1 65 ? -28.985 5.683 30.338 1.00 46.38 65 PRO A C 1
ATOM 539 O O . PRO A 1 65 ? -29.180 4.542 30.750 1.00 46.38 65 PRO A O 1
ATOM 542 N N . LEU A 1 66 ? -29.579 6.737 30.909 1.00 44.47 66 LEU A N 1
ATOM 543 C CA . LEU A 1 66 ? -30.435 6.629 32.095 1.00 44.47 66 LEU A CA 1
ATOM 544 C C . LEU A 1 66 ? -31.766 5.891 31.828 1.00 44.47 66 LEU A C 1
ATOM 546 O O . LEU A 1 66 ? -32.304 5.251 32.728 1.00 44.47 66 LEU A O 1
ATOM 550 N N . PHE A 1 67 ? -32.288 5.927 30.596 1.00 41.69 67 PHE A N 1
ATOM 551 C CA . PHE A 1 67 ? -33.520 5.211 30.235 1.00 41.69 67 PHE A CA 1
ATOM 552 C C . PHE A 1 67 ? -33.289 3.718 29.948 1.00 41.69 67 PHE A C 1
ATOM 554 O O . PHE A 1 67 ? -34.248 2.944 29.952 1.00 41.69 67 PHE A O 1
ATOM 561 N N . HIS A 1 68 ? -32.036 3.284 29.773 1.00 39.75 68 HIS A N 1
ATOM 562 C CA . HIS A 1 68 ? -31.701 1.866 29.617 1.00 39.75 68 HIS A CA 1
ATOM 563 C C . HIS A 1 68 ? -31.835 1.074 30.928 1.00 39.75 68 HIS A C 1
ATOM 565 O O . HIS A 1 68 ? -32.157 -0.110 30.887 1.00 39.75 68 HIS A O 1
ATOM 571 N N . ALA A 1 69 ? -31.667 1.723 32.087 1.00 41.94 69 ALA A N 1
ATOM 572 C CA . ALA A 1 69 ? -31.727 1.045 33.383 1.00 41.94 69 ALA A CA 1
ATOM 573 C C . ALA A 1 69 ? -33.156 0.671 33.822 1.00 41.94 69 ALA A C 1
ATOM 575 O O . ALA A 1 69 ? -33.342 -0.326 34.511 1.00 41.94 69 ALA A O 1
ATOM 576 N N . ILE A 1 70 ? -34.173 1.444 33.421 1.00 40.06 70 ILE A N 1
ATOM 577 C CA . ILE A 1 70 ? -35.568 1.232 33.862 1.00 40.06 70 ILE A CA 1
ATOM 578 C C . ILE A 1 70 ? -36.388 0.473 32.802 1.00 40.06 70 ILE A C 1
ATOM 580 O O . ILE A 1 70 ? -37.307 -0.270 33.139 1.00 40.06 70 ILE A O 1
ATOM 584 N N . GLY A 1 71 ? -36.040 0.600 31.516 1.00 36.72 71 GLY A N 1
ATOM 585 C CA . GLY A 1 71 ? -36.773 -0.036 30.414 1.00 36.72 71 GLY A CA 1
ATOM 586 C C . GLY A 1 71 ? -36.433 -1.507 30.134 1.00 36.72 71 GLY A C 1
ATOM 587 O O . GLY A 1 71 ? -37.163 -2.144 29.369 1.00 36.72 71 GLY A O 1
ATOM 588 N N . SER A 1 72 ? -35.359 -2.064 30.716 1.00 37.91 72 SER A N 1
ATOM 589 C CA . SER A 1 72 ? -34.921 -3.439 30.407 1.00 37.91 72 SER A CA 1
ATOM 590 C C . SER A 1 72 ? -35.773 -4.534 31.064 1.00 37.91 72 SER A C 1
ATOM 592 O O . SER A 1 72 ? -35.741 -5.672 30.609 1.00 37.91 72 SER A O 1
ATOM 594 N N . LEU A 1 73 ? -36.590 -4.202 32.070 1.00 43.94 73 LEU A N 1
ATOM 595 C CA . LEU A 1 73 ? -37.437 -5.179 32.768 1.00 43.94 73 LEU A CA 1
ATOM 596 C C . LEU A 1 73 ? -38.706 -5.579 31.994 1.00 43.94 73 LEU A C 1
ATOM 598 O O . LEU A 1 73 ? -39.259 -6.639 32.269 1.00 43.94 73 LEU A O 1
ATOM 602 N N . PHE A 1 74 ? -39.172 -4.768 31.035 1.00 39.75 74 PHE A N 1
ATOM 603 C CA . PHE A 1 74 ? -40.471 -4.993 30.373 1.00 39.75 74 PHE A CA 1
ATOM 604 C C . PHE A 1 74 ? -40.497 -4.727 28.861 1.00 39.75 74 PHE A C 1
ATOM 606 O O . PHE A 1 74 ? -41.573 -4.716 28.263 1.00 39.75 74 PHE A O 1
ATOM 613 N N . SER A 1 75 ? -39.347 -4.534 28.211 1.00 35.75 75 SER A N 1
ATOM 614 C CA . SER A 1 75 ? -39.322 -4.433 26.746 1.00 35.75 75 SER A CA 1
ATOM 615 C C . SER A 1 75 ? -39.208 -5.834 26.125 1.00 35.75 75 SER A C 1
ATOM 617 O O . SER A 1 75 ? -38.225 -6.519 26.409 1.00 35.75 75 SER A O 1
ATOM 619 N N . PRO A 1 76 ? -40.149 -6.278 25.265 1.00 35.09 76 PRO A N 1
ATOM 620 C CA . PRO A 1 76 ? -39.925 -7.463 24.435 1.00 35.09 76 PRO A CA 1
ATOM 621 C C . PRO A 1 76 ? -38.670 -7.239 23.574 1.00 35.09 76 PRO A C 1
ATOM 623 O O . PRO A 1 76 ? -38.353 -6.075 23.297 1.00 35.09 76 PRO A O 1
ATOM 626 N N . PRO A 1 77 ? -37.936 -8.300 23.174 1.00 44.91 77 PRO A N 1
ATOM 627 C CA . PRO A 1 77 ? -36.655 -8.156 22.488 1.00 44.91 77 PRO A CA 1
ATOM 628 C C . PRO A 1 77 ? -36.844 -7.237 21.284 1.00 44.91 77 PRO A C 1
ATOM 630 O O . PRO A 1 77 ? -37.567 -7.567 20.341 1.00 44.91 77 PRO A O 1
ATOM 633 N N . LYS A 1 78 ? -36.263 -6.033 21.369 1.00 52.03 78 LYS A N 1
ATOM 634 C CA . LYS A 1 78 ? -36.294 -5.057 20.282 1.00 52.03 78 LYS A CA 1
ATOM 635 C C . LYS A 1 78 ? -35.759 -5.771 19.048 1.00 52.03 78 LYS A C 1
ATOM 637 O O . LYS A 1 78 ? -34.740 -6.449 19.132 1.00 52.03 78 LYS A O 1
ATOM 642 N N . THR A 1 79 ? -36.506 -5.664 17.954 1.00 52.22 79 THR A N 1
ATOM 643 C CA . THR A 1 79 ? -36.241 -6.279 16.648 1.00 52.22 79 THR A CA 1
ATOM 644 C C . THR A 1 79 ? -34.746 -6.485 16.402 1.00 52.22 79 THR A C 1
ATOM 646 O O . THR A 1 79 ? -34.008 -5.512 16.279 1.00 52.22 79 THR A O 1
ATOM 649 N N . SER A 1 80 ? -34.314 -7.747 16.324 1.00 69.25 80 SER A N 1
ATOM 650 C CA . SER A 1 80 ? -32.911 -8.173 16.209 1.00 69.25 80 SER A CA 1
ATOM 651 C C . SER A 1 80 ? -32.289 -7.898 14.837 1.00 69.25 80 SER A C 1
ATOM 653 O O . SER A 1 80 ? -31.319 -8.556 14.467 1.00 69.25 80 SER A O 1
ATOM 655 N N . PHE A 1 81 ? -32.889 -7.016 14.041 1.00 71.12 81 PHE A N 1
ATOM 656 C CA . PHE A 1 81 ? -32.509 -6.776 12.659 1.00 71.12 81 PHE A CA 1
ATOM 657 C C . PHE A 1 81 ? -31.829 -5.420 12.506 1.00 71.12 81 PHE A C 1
ATOM 659 O O . PHE A 1 81 ? -32.217 -4.448 13.153 1.00 71.12 81 PHE A O 1
ATOM 666 N N . PHE A 1 82 ? -30.857 -5.346 11.603 1.00 73.00 82 PHE A N 1
ATOM 667 C CA . PHE A 1 82 ? -30.282 -4.092 11.134 1.00 73.00 82 PHE A CA 1
ATOM 668 C C . PHE A 1 82 ? -30.073 -4.078 9.630 1.00 73.00 82 PHE A C 1
ATOM 670 O O . PHE A 1 82 ? -30.004 -5.122 8.990 1.00 73.00 82 PHE A O 1
ATOM 677 N N . ALA A 1 83 ? -29.923 -2.870 9.094 1.00 68.00 83 ALA A N 1
ATOM 678 C CA . ALA A 1 83 ? -29.410 -2.633 7.755 1.00 68.00 83 ALA A CA 1
ATOM 679 C C . ALA A 1 83 ? -28.114 -1.821 7.865 1.00 68.00 83 ALA A C 1
ATOM 681 O O . ALA A 1 83 ? -28.010 -0.907 8.693 1.00 68.00 83 ALA A O 1
ATOM 682 N N . LEU A 1 84 ? -27.120 -2.153 7.043 1.00 67.06 84 LEU A N 1
ATOM 683 C CA . LEU A 1 84 ? -25.896 -1.363 6.944 1.00 67.06 84 LEU A CA 1
ATOM 684 C C . LEU A 1 84 ? -26.206 -0.050 6.213 1.00 67.06 84 LEU A C 1
ATOM 686 O O . LEU A 1 84 ? -26.778 -0.094 5.128 1.00 67.06 84 LEU A O 1
ATOM 690 N N . PRO A 1 85 ? -25.841 1.128 6.745 1.00 66.12 85 PRO A N 1
ATOM 691 C CA . PRO A 1 85 ? -25.995 2.369 6.000 1.00 66.12 85 PRO A CA 1
ATOM 692 C C . PRO A 1 85 ? -24.985 2.425 4.843 1.00 66.12 85 PRO A C 1
ATOM 694 O O . PRO A 1 85 ? -23.781 2.301 5.061 1.00 66.12 85 PRO A O 1
ATOM 697 N N . LEU A 1 86 ? -25.448 2.689 3.616 1.00 61.34 86 LEU A N 1
ATOM 698 C CA . LEU A 1 86 ? -24.560 3.117 2.531 1.00 61.34 86 LEU A CA 1
ATOM 699 C C . LEU A 1 86 ? -24.177 4.582 2.766 1.00 61.34 86 LEU A C 1
ATOM 701 O O . LEU A 1 86 ? -24.920 5.499 2.416 1.00 61.34 86 LEU A O 1
ATOM 705 N N . CYS A 1 87 ? -23.015 4.813 3.373 1.00 58.66 87 CYS A N 1
ATOM 706 C CA . CYS A 1 87 ? -22.425 6.144 3.420 1.00 58.66 87 CYS A CA 1
ATOM 707 C C . CYS A 1 87 ? -21.610 6.356 2.140 1.00 58.66 87 CYS A C 1
ATOM 709 O O . CYS A 1 87 ? -20.535 5.781 1.977 1.00 58.66 87 CYS A O 1
ATOM 711 N N . ALA A 1 88 ? -22.120 7.159 1.208 1.00 50.16 88 ALA A N 1
ATOM 712 C CA . ALA A 1 88 ? -21.309 7.608 0.088 1.00 50.16 88 ALA A CA 1
ATOM 713 C C . ALA A 1 88 ? -20.289 8.621 0.625 1.00 50.16 88 ALA A C 1
ATOM 715 O O . ALA A 1 88 ? -20.655 9.767 0.887 1.00 50.16 88 ALA A O 1
ATOM 716 N N . MET A 1 89 ? -19.038 8.185 0.810 1.00 45.91 89 MET A N 1
ATOM 717 C CA . MET A 1 89 ? -17.944 9.006 1.358 1.00 45.91 89 MET A CA 1
ATOM 718 C C . MET A 1 89 ? -17.822 10.366 0.646 1.00 45.91 89 MET A C 1
ATOM 720 O O . MET A 1 89 ? -17.545 11.363 1.301 1.00 45.91 89 MET A O 1
ATOM 724 N N . ASP A 1 90 ? -18.167 10.420 -0.649 1.00 46.88 90 ASP A N 1
ATOM 725 C CA . ASP A 1 90 ? -18.095 11.625 -1.492 1.00 46.88 90 ASP A CA 1
ATOM 726 C C . ASP A 1 90 ? -19.438 12.005 -2.157 1.00 46.88 90 ASP A C 1
ATOM 728 O O . ASP A 1 90 ? -19.489 12.592 -3.242 1.00 46.88 90 ASP A O 1
ATOM 732 N N . GLY A 1 91 ? -20.570 11.651 -1.539 1.00 48.69 91 GLY A N 1
ATOM 733 C CA . GLY A 1 91 ? -21.899 11.959 -2.081 1.00 48.69 91 GLY A CA 1
ATOM 734 C C . GLY A 1 91 ? -22.281 11.124 -3.322 1.00 48.69 91 GLY A C 1
ATOM 735 O O . GLY A 1 91 ? -21.663 10.096 -3.603 1.00 48.69 91 GLY A O 1
ATOM 736 N N . PRO A 1 92 ? -23.319 11.517 -4.093 1.00 41.03 92 PRO A N 1
ATOM 737 C CA . PRO A 1 92 ? -23.953 10.669 -5.119 1.00 41.03 92 PRO A CA 1
ATOM 738 C C . PRO A 1 92 ? -23.033 10.235 -6.279 1.00 41.03 92 PRO A C 1
ATOM 740 O O . PRO A 1 92 ? -23.427 9.412 -7.103 1.00 41.03 92 PRO A O 1
ATOM 743 N N . LEU A 1 93 ? -21.807 10.763 -6.357 1.00 45.25 93 LEU A N 1
ATOM 744 C CA . LEU A 1 93 ? -20.797 10.386 -7.348 1.00 45.25 93 LEU A CA 1
ATOM 745 C C . LEU A 1 93 ? -19.945 9.174 -6.942 1.00 45.25 93 LEU A C 1
ATOM 747 O O . LEU A 1 93 ? -19.321 8.587 -7.825 1.00 45.25 93 LEU A O 1
ATOM 751 N N . SER A 1 94 ? -19.948 8.772 -5.664 1.00 58.69 94 SER A N 1
ATOM 752 C CA . SER A 1 94 ? -19.048 7.742 -5.111 1.00 58.69 94 SER A CA 1
ATOM 753 C C . SER A 1 94 ? -19.089 6.415 -5.882 1.00 58.69 94 SER A C 1
ATOM 755 O O . SER A 1 94 ? -18.053 5.810 -6.141 1.00 58.69 94 SER A O 1
ATOM 757 N N . PHE A 1 95 ? -20.267 6.009 -6.361 1.00 61.66 95 PHE A N 1
ATOM 758 C CA . PHE A 1 95 ? -20.424 4.746 -7.082 1.00 61.66 95 PHE A CA 1
ATOM 759 C C . PHE A 1 95 ? -20.268 4.868 -8.597 1.00 61.66 95 PHE A C 1
ATOM 761 O O . PHE A 1 95 ? -20.302 3.849 -9.274 1.00 61.66 95 PHE A O 1
ATOM 768 N N . ARG A 1 96 ? -20.125 6.070 -9.180 1.00 65.75 96 ARG A N 1
ATOM 769 C CA . ARG A 1 96 ? -20.243 6.273 -10.641 1.00 65.75 96 ARG A CA 1
ATOM 770 C C . ARG A 1 96 ? -19.374 5.298 -11.443 1.00 65.75 96 ARG A C 1
ATOM 772 O O . ARG A 1 96 ? -19.868 4.704 -12.402 1.00 65.75 96 ARG A O 1
ATOM 779 N N . TRP A 1 97 ? -18.134 5.098 -11.006 1.00 67.50 97 TRP A N 1
ATOM 780 C CA . TRP A 1 97 ? -17.116 4.312 -11.706 1.00 67.50 97 TRP A CA 1
ATOM 781 C C . TRP A 1 97 ? -17.076 2.829 -11.332 1.00 67.50 97 TRP A C 1
ATOM 783 O O . TRP A 1 97 ? -16.252 2.097 -11.867 1.00 67.50 97 TRP A O 1
ATOM 793 N N . TRP A 1 98 ? -17.960 2.366 -10.445 1.00 73.69 98 TRP A N 1
ATOM 794 C CA . TRP A 1 98 ? -17.982 0.956 -10.068 1.00 73.69 98 TRP A CA 1
ATOM 795 C C . TRP A 1 98 ? -18.562 0.081 -11.189 1.00 73.69 98 TRP A C 1
ATOM 797 O O . TRP A 1 98 ? -19.531 0.498 -11.851 1.00 73.69 98 TRP A O 1
ATOM 807 N N . PRO A 1 99 ? -18.023 -1.139 -11.372 1.00 80.94 99 PRO A N 1
ATOM 808 C CA . PRO A 1 99 ? -18.667 -2.196 -12.140 1.00 80.94 99 PRO A CA 1
ATOM 809 C C . PRO A 1 99 ? -20.137 -2.400 -11.728 1.00 80.94 99 PRO A C 1
ATOM 811 O O . PRO A 1 99 ? -20.520 -2.178 -10.576 1.00 80.94 99 PRO A O 1
ATOM 814 N N . HIS A 1 100 ? -20.991 -2.758 -12.690 1.00 85.38 100 HIS A N 1
ATOM 815 C CA . HIS A 1 100 ? -22.442 -2.863 -12.471 1.00 85.38 100 HIS A CA 1
ATOM 816 C C . HIS A 1 100 ? -22.805 -3.932 -11.435 1.00 85.38 100 HIS A C 1
ATOM 818 O O . HIS A 1 100 ? -23.679 -3.716 -10.603 1.00 85.38 100 HIS A O 1
ATOM 824 N N . ASP A 1 101 ? -22.106 -5.058 -11.461 1.00 84.75 101 ASP A N 1
ATOM 825 C CA . ASP A 1 101 ? -22.187 -6.141 -10.486 1.00 84.75 101 ASP A CA 1
ATOM 826 C C . ASP A 1 101 ? -21.843 -5.671 -9.065 1.00 84.75 101 ASP A C 1
ATOM 828 O O . ASP A 1 101 ? -22.611 -5.937 -8.144 1.00 84.75 101 ASP A O 1
ATOM 832 N N . MET A 1 102 ? -20.779 -4.882 -8.884 1.00 83.94 102 MET A N 1
ATOM 833 C CA . MET A 1 102 ? -20.435 -4.318 -7.569 1.00 83.94 102 MET A CA 1
ATOM 834 C C . MET A 1 102 ? -21.493 -3.333 -7.053 1.00 83.94 102 MET A C 1
ATOM 836 O O . MET A 1 102 ? -21.827 -3.348 -5.869 1.00 83.94 102 MET A O 1
ATOM 840 N N . LYS A 1 103 ? -22.055 -2.489 -7.931 1.00 83.00 103 LYS A N 1
ATOM 841 C CA . LYS A 1 103 ? -23.172 -1.592 -7.572 1.00 83.00 103 LYS A CA 1
ATOM 842 C C . LYS A 1 103 ? -24.400 -2.382 -7.128 1.00 83.00 103 LYS A C 1
ATOM 844 O O . LYS A 1 103 ? -25.011 -2.038 -6.120 1.00 83.00 103 LYS A O 1
ATOM 849 N N . ASN A 1 104 ? -24.749 -3.428 -7.874 1.00 85.69 104 ASN A N 1
ATOM 850 C CA . ASN A 1 104 ? -25.892 -4.278 -7.563 1.00 85.69 104 ASN A CA 1
ATOM 851 C C . ASN A 1 104 ? -25.693 -4.998 -6.228 1.00 85.69 104 ASN A C 1
ATOM 853 O O . ASN A 1 104 ? -26.590 -4.959 -5.393 1.00 85.69 104 ASN A O 1
ATOM 857 N N . LEU A 1 105 ? -24.501 -5.553 -5.987 1.00 84.75 105 LEU A N 1
ATOM 858 C CA . LEU A 1 105 ? -24.152 -6.173 -4.711 1.00 84.75 105 LEU A CA 1
ATOM 859 C C . LEU A 1 105 ? -24.259 -5.176 -3.547 1.00 84.75 105 LEU A C 1
ATOM 861 O O . LEU A 1 105 ? -24.820 -5.501 -2.507 1.00 84.75 105 LEU A O 1
ATOM 865 N N . ALA A 1 106 ? -23.773 -3.943 -3.714 1.00 80.56 106 ALA A N 1
ATOM 866 C CA . ALA A 1 106 ? -23.881 -2.914 -2.678 1.00 80.56 106 ALA A CA 1
ATOM 867 C C . ALA A 1 106 ? -25.343 -2.555 -2.357 1.00 80.56 106 ALA A C 1
ATOM 869 O O . ALA A 1 106 ? -25.696 -2.388 -1.189 1.00 80.56 106 ALA A O 1
ATOM 870 N N . LEU A 1 107 ? -26.200 -2.459 -3.380 1.00 81.81 107 LEU A N 1
ATOM 871 C CA . LEU A 1 107 ? -27.636 -2.225 -3.203 1.00 81.81 107 LEU A CA 1
ATOM 872 C C . LEU A 1 107 ? -28.332 -3.414 -2.531 1.00 81.81 107 LEU A C 1
ATOM 874 O O . LEU A 1 107 ? -29.166 -3.202 -1.654 1.00 81.81 107 LEU A O 1
ATOM 878 N N . GLU A 1 108 ? -27.969 -4.641 -2.897 1.00 82.50 108 GLU A N 1
ATOM 879 C CA . GLU A 1 108 ? -28.483 -5.863 -2.277 1.00 82.50 108 GLU A CA 1
ATOM 880 C C . GLU A 1 108 ? -28.116 -5.919 -0.786 1.00 82.50 108 GLU A C 1
ATOM 882 O O . GLU A 1 108 ? -28.988 -6.082 0.066 1.00 82.50 108 GLU A O 1
ATOM 887 N N . LEU A 1 109 ? -26.845 -5.686 -0.447 1.00 80.19 109 LEU A N 1
ATOM 888 C CA . LEU A 1 109 ? -26.371 -5.630 0.940 1.00 80.19 109 LEU A CA 1
ATOM 889 C C . LEU A 1 109 ? -27.074 -4.541 1.760 1.00 80.19 109 LEU A C 1
ATOM 891 O O . LEU A 1 109 ? -27.367 -4.753 2.933 1.00 80.19 109 LEU A O 1
ATOM 895 N N . TYR A 1 110 ? -27.363 -3.390 1.151 1.00 76.75 110 TYR A N 1
ATOM 896 C CA . TYR A 1 110 ? -28.098 -2.301 1.796 1.00 76.75 110 TYR A CA 1
ATOM 897 C C . TYR A 1 110 ? -29.566 -2.647 2.072 1.00 76.75 110 TYR A C 1
ATOM 899 O O . TYR A 1 110 ? -30.115 -2.260 3.102 1.00 76.75 110 TYR A O 1
ATOM 907 N N . GLN A 1 111 ? -30.213 -3.349 1.140 1.00 79.25 111 GLN A N 1
ATOM 908 C CA . GLN A 1 111 ? -31.618 -3.744 1.256 1.00 79.25 111 GLN A CA 1
ATOM 909 C C . GLN A 1 111 ? -31.820 -4.942 2.191 1.00 79.25 111 GLN A C 1
ATOM 911 O O . GLN A 1 111 ? -32.913 -5.117 2.734 1.00 79.25 111 GLN A O 1
ATOM 916 N N . ASN A 1 112 ? -30.782 -5.753 2.395 1.00 81.44 112 ASN A N 1
ATOM 917 C CA . ASN A 1 112 ? -30.840 -6.920 3.259 1.00 81.44 112 ASN A CA 1
ATOM 918 C C . ASN A 1 112 ? -30.946 -6.536 4.742 1.00 81.44 112 ASN A C 1
ATOM 920 O O . ASN A 1 112 ? -30.165 -5.754 5.282 1.00 81.44 112 ASN A O 1
ATOM 924 N N . GLN A 1 113 ? -31.928 -7.137 5.416 1.00 81.19 113 GLN A N 1
ATOM 925 C CA . GLN A 1 113 ? -32.098 -7.055 6.864 1.00 81.19 113 GLN A CA 1
ATOM 926 C C . GLN A 1 113 ? -31.309 -8.191 7.521 1.00 81.19 113 GLN A C 1
ATOM 928 O O . GLN A 1 113 ? -31.674 -9.362 7.413 1.00 81.19 113 GLN A O 1
ATOM 933 N N . CYS A 1 114 ? -30.241 -7.843 8.225 1.00 82.69 114 CYS A N 1
ATOM 934 C CA . CYS A 1 114 ? -29.352 -8.789 8.887 1.00 82.69 114 CYS A CA 1
ATOM 935 C C . CYS A 1 114 ? -29.805 -9.037 10.327 1.00 82.69 114 CYS A C 1
ATOM 937 O O . CYS A 1 114 ? -30.101 -8.085 11.043 1.00 82.69 114 CYS A O 1
ATOM 939 N N . ARG A 1 115 ? -29.836 -10.297 10.778 1.00 86.50 115 ARG A N 1
ATOM 940 C CA . ARG A 1 115 ? -30.105 -10.648 12.185 1.00 86.50 115 ARG A CA 1
ATOM 941 C C . ARG A 1 115 ? -28.824 -10.576 13.004 1.00 86.50 115 ARG A C 1
ATOM 943 O O . ARG A 1 115 ? -27.870 -11.265 12.661 1.00 86.50 115 ARG A O 1
ATOM 950 N N . MET A 1 116 ? -28.803 -9.818 14.098 1.00 84.19 116 MET A N 1
ATOM 951 C CA . MET A 1 116 ? -27.603 -9.599 14.927 1.00 84.19 116 MET A CA 1
ATOM 952 C C . MET A 1 116 ? -26.854 -10.886 15.269 1.00 84.19 116 MET A C 1
ATOM 954 O O . MET A 1 116 ? -25.718 -11.075 14.838 1.00 84.19 116 MET A O 1
ATOM 958 N N . ASN A 1 117 ? -27.536 -11.815 15.936 1.00 89.56 117 ASN A N 1
ATOM 959 C CA . ASN A 1 117 ? -26.984 -13.085 16.409 1.00 89.56 117 ASN A CA 1
ATOM 960 C C . ASN A 1 117 ? -26.620 -14.082 15.293 1.00 89.56 117 ASN A C 1
ATOM 962 O O . ASN A 1 117 ? -26.057 -15.140 15.570 1.00 89.56 117 ASN A O 1
ATOM 966 N N . GLU A 1 118 ? -26.937 -13.768 14.037 1.00 90.25 118 GLU A N 1
ATOM 967 C CA . GLU A 1 118 ? -26.542 -14.543 12.859 1.00 90.25 118 GLU A CA 1
ATOM 968 C C . GLU A 1 118 ? -25.500 -13.798 12.003 1.00 90.25 118 GLU A C 1
ATOM 970 O O . GLU A 1 118 ? -24.979 -14.367 11.043 1.00 90.25 118 GLU A O 1
ATOM 975 N N . THR A 1 119 ? -25.155 -12.553 12.353 1.00 89.31 119 THR A N 1
ATOM 976 C CA . THR A 1 119 ? -24.319 -11.676 11.526 1.00 89.31 119 THR A CA 1
ATOM 977 C C . THR A 1 119 ? -22.880 -11.603 12.012 1.00 89.31 119 THR A C 1
ATOM 979 O O . THR A 1 119 ? -22.612 -11.410 13.197 1.00 89.31 119 THR A O 1
ATOM 982 N N . ILE A 1 120 ? -21.954 -11.703 11.059 1.00 91.44 120 ILE A N 1
ATOM 983 C CA . ILE A 1 120 ? -20.530 -11.439 11.252 1.00 91.44 120 ILE A CA 1
ATOM 984 C C . ILE A 1 120 ? -20.257 -9.991 10.843 1.00 91.44 120 ILE A C 1
ATOM 986 O O . ILE A 1 120 ? -20.591 -9.592 9.727 1.00 91.44 120 ILE A O 1
ATOM 990 N N . VAL A 1 121 ? -19.644 -9.209 11.729 1.00 90.88 121 VAL A N 1
ATOM 991 C CA . VAL A 1 121 ? -19.268 -7.817 11.459 1.00 90.88 121 VAL A CA 1
ATOM 992 C C . VAL A 1 121 ? -17.766 -7.719 11.274 1.00 90.88 121 VAL A C 1
ATOM 994 O O . VAL A 1 121 ? -17.004 -8.147 12.135 1.00 90.88 121 VAL A O 1
ATOM 997 N N . ILE A 1 122 ? -17.346 -7.120 10.160 1.00 92.38 122 ILE A N 1
ATOM 998 C CA . ILE A 1 122 ? -15.935 -6.892 9.847 1.00 92.38 122 ILE A CA 1
ATOM 999 C C . ILE A 1 122 ? -15.666 -5.388 9.861 1.00 92.38 122 ILE A C 1
ATOM 1001 O O . ILE A 1 122 ? -16.110 -4.653 8.979 1.00 92.38 122 ILE A O 1
ATOM 1005 N N . CYS A 1 123 ? -14.903 -4.939 10.849 1.00 92.94 123 CYS A N 1
ATOM 1006 C CA . CYS A 1 123 ? -14.431 -3.570 10.977 1.00 92.94 123 CYS A CA 1
ATOM 1007 C C . CYS A 1 123 ? -13.093 -3.407 10.264 1.00 92.94 123 CYS A C 1
ATOM 1009 O O . CYS A 1 123 ? -12.038 -3.693 10.826 1.00 92.94 123 CYS A O 1
ATOM 1011 N N . HIS A 1 124 ? -13.142 -2.976 9.002 1.00 90.69 124 HIS A N 1
ATOM 1012 C CA . HIS A 1 124 ? -11.957 -2.774 8.172 1.00 90.69 124 HIS A CA 1
ATOM 1013 C C . HIS A 1 124 ? -11.402 -1.351 8.311 1.00 90.69 124 HIS A C 1
ATOM 1015 O O . HIS A 1 124 ? -11.677 -0.476 7.489 1.00 90.69 124 HIS A O 1
ATOM 1021 N N . SER A 1 125 ? -10.653 -1.113 9.380 1.00 87.88 125 SER A N 1
ATOM 1022 C CA . SER A 1 125 ? -10.070 0.192 9.696 1.00 87.88 125 SER A CA 1
ATOM 1023 C C . SER A 1 125 ? -8.961 0.044 10.729 1.00 87.88 125 SER A C 1
ATOM 1025 O O . SER A 1 125 ? -8.738 -1.040 11.265 1.00 87.88 125 SER A O 1
ATOM 1027 N N . GLU A 1 126 ? -8.299 1.150 11.056 1.00 88.12 126 GLU A N 1
ATOM 1028 C CA . GLU A 1 126 ? -7.430 1.179 12.225 1.00 88.12 126 GLU A CA 1
ATOM 1029 C C . GLU A 1 126 ? -8.206 0.958 13.542 1.00 88.12 126 GLU A C 1
ATOM 1031 O O . GLU A 1 126 ? -9.375 1.359 13.602 1.00 88.12 126 GLU A O 1
ATOM 1036 N N . PRO A 1 127 ? -7.604 0.359 14.598 1.00 90.88 127 PRO A N 1
ATOM 1037 C CA . PRO A 1 127 ? -8.292 0.130 15.860 1.00 90.88 127 PRO A CA 1
ATOM 1038 C C . PRO A 1 127 ? -8.832 1.390 16.520 1.00 90.88 127 PRO A C 1
ATOM 1040 O O . PRO A 1 127 ? -9.863 1.306 17.173 1.00 90.88 127 PRO A O 1
ATOM 1043 N N . GLY A 1 128 ? -8.230 2.565 16.315 1.00 88.81 128 GLY A N 1
ATOM 1044 C CA . GLY A 1 128 ? -8.784 3.825 16.816 1.00 88.81 128 GLY A CA 1
ATOM 1045 C C . GLY A 1 128 ? -10.190 4.158 16.295 1.00 88.81 128 GLY A C 1
ATOM 1046 O O . GLY A 1 128 ? -10.948 4.852 16.976 1.00 88.81 128 GLY A O 1
ATOM 1047 N N . ALA A 1 129 ? -10.585 3.606 15.144 1.00 86.44 129 ALA A N 1
ATOM 1048 C CA . ALA A 1 129 ? -11.935 3.715 14.591 1.00 86.44 129 ALA A CA 1
ATOM 1049 C C . ALA A 1 129 ? -12.899 2.626 15.102 1.00 86.44 129 ALA A C 1
ATOM 1051 O O . ALA A 1 129 ? -14.086 2.622 14.755 1.00 86.44 129 ALA A O 1
ATOM 1052 N N . TRP A 1 130 ? -12.411 1.692 15.919 1.00 89.69 130 TRP A N 1
ATOM 1053 C CA . TRP A 1 130 ? -13.236 0.660 16.525 1.00 89.69 130 TRP A CA 1
ATOM 1054 C C . TRP A 1 130 ? -13.819 1.131 17.849 1.00 89.69 130 TRP A C 1
ATOM 1056 O O . TRP A 1 130 ? -13.183 1.877 18.590 1.00 89.69 130 TRP A O 1
ATOM 1066 N N . TYR A 1 131 ? -15.039 0.704 18.164 1.00 82.38 131 TYR A N 1
ATOM 1067 C CA . TYR A 1 131 ? -15.649 1.049 19.442 1.00 82.38 131 TYR A CA 1
ATOM 1068 C C . TYR A 1 131 ? -14.895 0.377 20.611 1.00 82.38 131 TYR A C 1
ATOM 1070 O O . TYR A 1 131 ? -14.653 -0.829 20.541 1.00 82.38 131 TYR A O 1
ATOM 1078 N N . PRO A 1 132 ? -14.579 1.106 21.704 1.00 83.94 132 PRO A N 1
ATOM 1079 C CA . PRO A 1 132 ? -14.832 2.537 21.934 1.00 83.94 132 PRO A CA 1
ATOM 1080 C C . PRO A 1 132 ? -13.902 3.447 21.111 1.00 83.94 132 PRO A C 1
ATOM 1082 O O . PRO A 1 132 ? -12.699 3.248 21.107 1.00 83.94 132 PRO A O 1
ATOM 1085 N N . LEU A 1 133 ? -14.423 4.479 20.445 1.00 81.38 133 LEU A N 1
ATOM 1086 C CA . LEU A 1 133 ? -13.647 5.311 19.506 1.00 81.38 133 LEU A CA 1
ATOM 1087 C C . LEU A 1 133 ? -12.487 6.094 20.156 1.00 81.38 133 LEU A C 1
ATOM 1089 O O . LEU A 1 133 ? -12.633 6.595 21.270 1.00 81.38 133 LEU A O 1
ATOM 1093 N N . LEU A 1 134 ? -11.374 6.254 19.426 1.00 78.94 134 LEU A N 1
ATOM 1094 C CA . LEU A 1 134 ? -10.293 7.217 19.720 1.00 78.94 134 LEU A CA 1
ATOM 1095 C C . LEU A 1 134 ? -10.384 8.493 18.871 1.00 78.94 134 LEU A C 1
ATOM 1097 O O . LEU A 1 134 ? -9.834 9.525 19.250 1.00 78.94 134 LEU A O 1
ATOM 1101 N N . SER A 1 135 ? -11.062 8.431 17.723 1.00 72.94 135 SER A N 1
ATOM 1102 C CA . SER A 1 135 ? -11.145 9.518 16.744 1.00 72.94 135 SER A CA 1
ATOM 1103 C C . SER A 1 135 ? -12.591 9.826 16.333 1.00 72.94 135 SER A C 1
ATOM 1105 O O . SER A 1 135 ? -13.508 9.027 16.544 1.00 72.94 135 SER A O 1
ATOM 1107 N N . GLU A 1 136 ? -12.818 11.013 15.756 1.00 73.62 136 GLU A N 1
ATOM 1108 C CA . GLU A 1 136 ? -14.130 11.439 15.246 1.00 73.62 136 GLU A CA 1
ATOM 1109 C C . GLU A 1 136 ? -14.500 10.681 13.957 1.00 73.62 136 GLU A C 1
ATOM 1111 O O . GLU A 1 136 ? -14.337 11.177 12.844 1.00 73.62 136 GLU A O 1
ATOM 1116 N N . THR A 1 137 ? -15.014 9.461 14.101 1.00 74.69 137 THR A N 1
ATOM 1117 C CA . THR A 1 137 ? -15.515 8.634 12.994 1.00 74.69 137 THR A CA 1
ATOM 1118 C C . THR A 1 137 ? -16.804 7.908 13.384 1.00 74.69 137 THR A C 1
ATOM 1120 O O . THR A 1 137 ? -17.249 7.966 14.532 1.00 74.69 137 THR A O 1
ATOM 1123 N N . PHE A 1 138 ? -17.453 7.240 12.429 1.00 75.19 138 PHE A N 1
ATOM 1124 C CA . PHE A 1 138 ? -18.557 6.346 12.763 1.00 75.19 138 PHE A CA 1
ATOM 1125 C C . PHE A 1 138 ? -18.010 5.100 13.473 1.00 75.19 138 PHE A C 1
ATOM 1127 O O . PHE A 1 138 ? -17.074 4.485 12.963 1.00 75.19 138 PHE A O 1
ATOM 1134 N N . PRO A 1 139 ? -18.585 4.704 14.623 1.00 75.56 139 PRO A N 1
ATOM 1135 C CA . PRO A 1 139 ? -18.107 3.543 15.358 1.00 75.56 139 PRO A CA 1
ATOM 1136 C C . PRO A 1 139 ? -18.293 2.267 14.541 1.00 75.56 139 PRO A C 1
ATOM 1138 O O . PRO A 1 139 ? -19.373 2.030 13.991 1.00 75.56 139 PRO A O 1
ATOM 1141 N N . CYS A 1 140 ? -17.252 1.436 14.510 1.00 85.75 140 CYS A N 1
ATOM 1142 C CA . CYS A 1 140 ? -17.355 0.045 14.094 1.00 85.75 140 CYS A CA 1
ATOM 1143 C C . CYS A 1 140 ? -16.999 -0.895 15.266 1.00 85.75 140 CYS A C 1
ATOM 1145 O O . CYS A 1 140 ? -15.927 -0.750 15.845 1.00 85.75 140 CYS A O 1
ATOM 1147 N N . PRO A 1 141 ? -17.859 -1.851 15.648 1.00 81.81 141 PRO A N 1
ATOM 1148 C CA . PRO A 1 141 ? -19.212 -2.024 15.139 1.00 81.81 141 PRO A CA 1
ATOM 1149 C C . PRO A 1 141 ? -20.089 -0.820 15.531 1.00 81.81 141 PRO A C 1
ATOM 1151 O O . PRO A 1 141 ? -19.733 -0.070 16.447 1.00 81.81 141 PRO A O 1
ATOM 1154 N N . PRO A 1 142 ? -21.232 -0.597 14.861 1.00 77.75 142 PRO A N 1
ATOM 1155 C CA . PRO A 1 142 ? -22.131 0.477 15.258 1.00 77.75 142 PRO A CA 1
ATOM 1156 C C . PRO A 1 142 ? -22.588 0.281 16.709 1.00 77.75 142 PRO A C 1
ATOM 1158 O O . PRO A 1 142 ? -23.085 -0.782 17.069 1.00 77.75 142 PRO A O 1
ATOM 1161 N N . SER A 1 143 ? -22.441 1.312 17.545 1.00 72.94 143 SER A N 1
ATOM 1162 C CA . SER A 1 143 ? -22.597 1.201 19.006 1.00 72.94 143 SER A CA 1
ATOM 1163 C C . SER A 1 143 ? -24.006 0.852 19.497 1.00 72.94 143 SER A C 1
ATOM 1165 O O . SER A 1 143 ? -24.164 0.467 20.649 1.00 72.94 143 SER A O 1
ATOM 1167 N N . SER A 1 144 ? -25.026 1.007 18.650 1.00 71.94 144 SER A N 1
ATOM 1168 C CA . SER A 1 144 ? -26.427 0.659 18.940 1.00 71.94 144 SER A CA 1
ATOM 1169 C C . SER A 1 144 ? -26.744 -0.820 18.725 1.00 71.94 144 SER A C 1
ATOM 1171 O O . SER A 1 144 ? -27.850 -1.262 19.041 1.00 71.94 144 SER A O 1
ATOM 1173 N N . TYR A 1 145 ? -25.800 -1.574 18.169 1.00 74.12 145 TYR A N 1
ATOM 1174 C CA . TYR A 1 145 ? -25.951 -2.982 17.861 1.00 74.12 145 TYR A CA 1
ATOM 1175 C C . TYR A 1 145 ? -25.061 -3.819 18.779 1.00 74.12 145 TYR A C 1
ATOM 1177 O O . TYR A 1 145 ? -23.905 -3.483 19.040 1.00 74.12 145 TYR A O 1
ATOM 1185 N N . HIS A 1 146 ? -25.623 -4.917 19.269 1.00 81.50 146 HIS A N 1
ATOM 1186 C CA . HIS A 1 146 ? -24.995 -5.825 20.222 1.00 81.50 146 HIS A CA 1
ATOM 1187 C C . HIS A 1 146 ? -25.302 -7.270 19.824 1.00 81.50 146 HIS A C 1
ATOM 1189 O O . HIS A 1 146 ? -26.123 -7.508 18.936 1.00 81.50 146 HIS A O 1
ATOM 1195 N N . ASP A 1 147 ? -24.651 -8.219 20.497 1.00 86.69 147 ASP A N 1
ATOM 1196 C CA . ASP A 1 147 ? -24.900 -9.657 20.340 1.00 86.69 147 ASP A CA 1
ATOM 1197 C C . ASP A 1 147 ? -24.718 -10.154 18.896 1.00 86.69 147 ASP A C 1
ATOM 1199 O O . ASP A 1 147 ? -25.497 -10.964 18.387 1.00 86.69 147 ASP A O 1
ATOM 1203 N N . PHE A 1 148 ? -23.685 -9.646 18.215 1.00 90.44 148 PHE A N 1
ATOM 1204 C CA . PHE A 1 148 ? -23.274 -10.162 16.913 1.00 90.44 148 PHE A CA 1
ATOM 1205 C C . PHE A 1 148 ? -22.826 -11.619 17.020 1.00 90.44 148 PHE A C 1
ATOM 1207 O O . PHE A 1 148 ? -22.278 -12.034 18.039 1.00 90.44 148 PHE A O 1
ATOM 1214 N N . LYS A 1 149 ? -22.995 -12.391 15.940 1.00 93.00 149 LYS A N 1
ATOM 1215 C CA . LYS A 1 149 ? -22.456 -13.758 15.874 1.00 93.00 149 LYS A CA 1
ATOM 1216 C C . LYS A 1 149 ? -20.936 -13.774 16.010 1.00 93.00 149 LYS A C 1
ATOM 1218 O O . LYS A 1 149 ? -20.387 -14.695 16.604 1.00 93.00 149 LYS A O 1
ATOM 1223 N N . SER A 1 150 ? -20.275 -12.807 15.380 1.00 94.44 150 SER A N 1
ATOM 1224 C CA . SER A 1 150 ? -18.843 -12.583 15.535 1.00 94.44 150 SER A CA 1
ATOM 1225 C C . SER A 1 150 ? -18.477 -11.159 15.134 1.00 94.44 150 SER A C 1
ATOM 1227 O O . SER A 1 150 ? -19.030 -10.611 14.175 1.00 94.44 150 SER A O 1
ATOM 1229 N N . LEU A 1 151 ? -17.528 -10.581 15.857 1.00 94.06 151 LEU A N 1
ATOM 1230 C CA . LEU A 1 151 ? -16.961 -9.272 15.617 1.00 94.06 151 LEU A CA 1
ATOM 1231 C C . LEU A 1 151 ? -15.471 -9.381 15.282 1.00 94.06 151 LEU A C 1
ATOM 1233 O O . LEU A 1 151 ? -14.664 -9.878 16.067 1.00 94.06 151 LEU A O 1
ATOM 1237 N N . ILE A 1 152 ? -15.110 -8.874 14.108 1.00 96.25 152 ILE A N 1
ATOM 1238 C CA . ILE A 1 152 ? -13.783 -9.024 13.525 1.00 96.25 152 ILE A CA 1
ATOM 1239 C C . ILE A 1 152 ? -13.186 -7.645 13.267 1.00 96.25 152 ILE A C 1
ATOM 1241 O O . ILE A 1 152 ? -13.726 -6.865 12.482 1.00 96.25 152 ILE A O 1
ATOM 1245 N N . GLY A 1 153 ? -12.035 -7.359 13.867 1.00 96.06 153 GLY A N 1
ATOM 1246 C CA . GLY A 1 153 ? -11.218 -6.202 13.504 1.00 96.06 153 GLY A CA 1
ATOM 1247 C C . GLY A 1 153 ? -10.255 -6.572 12.380 1.00 96.06 153 GLY A C 1
ATOM 1248 O O . GLY A 1 153 ? -9.372 -7.395 12.590 1.00 96.06 153 GLY A O 1
ATOM 1249 N N . ARG A 1 154 ? -10.390 -5.988 11.184 1.00 95.38 154 ARG A N 1
ATOM 1250 C CA . ARG A 1 154 ? -9.448 -6.205 10.071 1.00 95.38 154 ARG A CA 1
ATOM 1251 C C . ARG A 1 154 ? -8.560 -4.981 9.895 1.00 95.38 154 ARG A C 1
ATOM 1253 O O . ARG A 1 154 ? -9.056 -3.931 9.494 1.00 95.38 154 ARG A O 1
ATOM 1260 N N . THR A 1 155 ? -7.259 -5.125 10.126 1.00 92.19 155 THR A N 1
ATOM 1261 C CA . THR A 1 155 ? -6.317 -3.999 10.108 1.00 92.19 155 THR A CA 1
ATOM 1262 C C . THR A 1 155 ? -4.924 -4.387 9.600 1.00 92.19 155 THR A C 1
ATOM 1264 O O . THR A 1 155 ? -4.570 -5.563 9.522 1.00 92.19 155 THR A O 1
ATOM 1267 N N . MET A 1 156 ? -4.136 -3.382 9.223 1.00 84.56 156 MET A N 1
ATOM 1268 C CA . MET A 1 156 ? -2.764 -3.502 8.726 1.00 84.56 156 MET A CA 1
ATOM 1269 C C . MET A 1 156 ? -2.022 -2.173 8.917 1.00 84.56 156 MET A C 1
ATOM 1271 O O . MET A 1 156 ? -2.576 -1.119 8.601 1.00 84.56 156 MET A O 1
ATOM 1275 N N . PHE A 1 157 ? -0.774 -2.215 9.393 1.00 78.25 157 PHE A N 1
ATOM 1276 C CA . PHE A 1 157 ? 0.047 -1.024 9.636 1.00 78.25 157 PHE A CA 1
ATOM 1277 C C . PHE A 1 157 ? 1.519 -1.257 9.333 1.00 78.25 157 PHE A C 1
ATOM 1279 O O . PHE A 1 157 ? 2.095 -2.280 9.688 1.00 78.25 157 PHE A O 1
ATOM 1286 N N . GLU A 1 158 ? 2.145 -0.226 8.779 1.00 75.81 158 GLU A N 1
ATOM 1287 C CA . GLU A 1 158 ? 3.569 -0.181 8.451 1.00 75.81 158 GLU A CA 1
ATOM 1288 C C . GLU A 1 158 ? 4.377 0.377 9.647 1.00 75.81 158 GLU A C 1
ATOM 1290 O O . GLU A 1 158 ? 5.141 1.324 9.493 1.00 75.81 158 GLU A O 1
ATOM 1295 N N . THR A 1 159 ? 4.175 -0.149 10.865 1.00 83.00 159 THR A N 1
ATOM 1296 C CA . THR A 1 159 ? 4.956 0.247 12.060 1.00 83.00 159 THR A CA 1
ATOM 1297 C C . THR A 1 159 ? 5.406 -0.963 12.874 1.00 83.00 159 THR A C 1
ATOM 1299 O O . THR A 1 159 ? 4.848 -2.048 12.735 1.00 83.00 159 THR A O 1
ATOM 1302 N N . ASN A 1 160 ? 6.438 -0.799 13.705 1.00 86.12 160 ASN A N 1
ATOM 1303 C CA . ASN A 1 160 ? 7.071 -1.911 14.422 1.00 86.12 160 ASN A CA 1
ATOM 1304 C C . ASN A 1 160 ? 6.275 -2.474 15.614 1.00 86.12 160 ASN A C 1
ATOM 1306 O O . ASN A 1 160 ? 6.705 -3.472 16.187 1.00 86.12 160 ASN A O 1
ATOM 1310 N N . ARG A 1 161 ? 5.179 -1.826 16.023 1.00 90.81 161 ARG A N 1
ATOM 1311 C CA . ARG A 1 161 ? 4.333 -2.241 17.150 1.00 90.81 161 ARG A CA 1
ATOM 1312 C C . ARG A 1 161 ? 2.920 -1.682 17.032 1.00 90.81 161 ARG A C 1
ATOM 1314 O O . ARG A 1 161 ? 2.629 -0.868 16.159 1.00 90.81 161 ARG A O 1
ATOM 1321 N N . VAL A 1 162 ? 2.064 -2.099 17.951 1.00 92.12 162 VAL A N 1
ATOM 1322 C CA . VAL A 1 162 ? 0.736 -1.541 18.207 1.00 92.12 162 VAL A CA 1
ATOM 1323 C C . VAL A 1 162 ? 0.785 -0.829 19.568 1.00 92.12 162 VAL A C 1
ATOM 1325 O O . VAL A 1 162 ? 1.474 -1.304 20.466 1.00 92.12 162 VAL A O 1
ATOM 1328 N N . ASN A 1 163 ? 0.131 0.329 19.710 1.00 91.88 163 ASN A N 1
ATOM 1329 C CA . ASN A 1 163 ? 0.060 1.033 20.998 1.00 91.88 163 ASN A CA 1
ATOM 1330 C C . ASN A 1 163 ? -0.937 0.339 21.945 1.00 91.88 163 ASN A C 1
ATOM 1332 O O . ASN A 1 163 ? -1.746 -0.486 21.506 1.00 91.88 163 ASN A O 1
ATOM 1336 N N . ASP A 1 164 ? -0.890 0.690 23.229 1.00 93.12 164 ASP A N 1
ATOM 1337 C CA . ASP A 1 164 ? -1.709 0.049 24.261 1.00 93.12 164 ASP A CA 1
ATOM 1338 C C . ASP A 1 164 ? -3.212 0.208 23.971 1.00 93.12 164 ASP A C 1
ATOM 1340 O O . ASP A 1 164 ? -3.967 -0.761 24.056 1.00 93.12 164 ASP A O 1
ATOM 1344 N N . GLU A 1 165 ? -3.661 1.386 23.518 1.00 92.44 165 GLU A N 1
ATOM 1345 C CA . GLU A 1 165 ? -5.081 1.620 23.234 1.00 92.44 165 GLU A CA 1
ATOM 1346 C C . GLU A 1 165 ? -5.597 0.784 22.048 1.00 92.44 165 GLU A C 1
ATOM 1348 O O . GLU A 1 165 ? -6.746 0.325 22.034 1.00 92.44 165 GLU A O 1
ATOM 1353 N N . HIS A 1 166 ? -4.770 0.582 21.024 1.00 92.62 166 HIS A N 1
ATOM 1354 C CA . HIS A 1 166 ? -5.083 -0.268 19.881 1.00 92.62 166 HIS A CA 1
ATOM 1355 C C . HIS A 1 166 ? -5.035 -1.749 20.257 1.00 92.62 166 HIS A C 1
ATOM 1357 O O . HIS A 1 166 ? -5.900 -2.506 19.810 1.00 92.62 166 HIS A O 1
ATOM 1363 N N . MET A 1 167 ? -4.072 -2.160 21.087 1.00 94.62 167 MET A N 1
ATOM 1364 C CA . MET A 1 167 ? -3.982 -3.516 21.631 1.00 94.62 167 MET A CA 1
ATOM 1365 C C . MET A 1 167 ? -5.244 -3.867 22.429 1.00 94.62 167 MET A C 1
ATOM 1367 O O . MET A 1 167 ? -5.852 -4.908 22.179 1.00 94.62 167 MET A O 1
ATOM 1371 N N . GLU A 1 168 ? -5.687 -2.991 23.334 1.00 94.94 168 GLU A N 1
ATOM 1372 C CA . GLU A 1 168 ? -6.916 -3.185 24.113 1.00 94.94 168 GLU A CA 1
ATOM 1373 C C . GLU A 1 168 ? -8.128 -3.417 23.205 1.00 94.94 168 GLU A C 1
ATOM 1375 O O . GLU A 1 168 ? -8.884 -4.366 23.401 1.00 94.94 168 GLU A O 1
ATOM 1380 N N . ARG A 1 169 ? -8.280 -2.609 22.149 1.00 93.81 169 ARG A N 1
ATOM 1381 C CA . ARG A 1 169 ? -9.384 -2.750 21.183 1.00 93.81 169 ARG A CA 1
ATOM 1382 C C . ARG A 1 169 ? -9.300 -4.019 20.358 1.00 93.81 169 ARG A C 1
ATOM 1384 O O . ARG A 1 169 ? -10.324 -4.651 20.124 1.00 93.81 169 ARG A O 1
ATOM 1391 N N . CYS A 1 170 ? -8.100 -4.414 19.946 1.00 95.38 170 CYS A N 1
ATOM 1392 C CA . CYS A 1 170 ? -7.880 -5.696 19.285 1.00 95.38 170 CYS A CA 1
ATOM 1393 C C . CYS A 1 170 ? -8.332 -6.857 20.181 1.00 95.38 170 CYS A C 1
ATOM 1395 O O . CYS A 1 170 ? -9.025 -7.757 19.715 1.00 95.38 170 CYS A O 1
ATOM 1397 N N . ASN A 1 171 ? -8.023 -6.798 21.478 1.00 96.44 171 ASN A N 1
ATOM 1398 C CA . ASN A 1 171 ? -8.403 -7.826 22.444 1.00 96.44 171 ASN A CA 1
ATOM 1399 C C . ASN A 1 171 ? -9.893 -7.801 22.838 1.00 96.44 171 ASN A C 1
ATOM 1401 O O . ASN A 1 171 ? -10.373 -8.793 23.389 1.00 96.44 171 ASN A O 1
ATOM 1405 N N . ILE A 1 172 ? -10.645 -6.738 22.524 1.00 93.62 172 ILE A N 1
ATOM 1406 C CA . ILE A 1 172 ? -12.116 -6.708 22.645 1.00 93.62 172 ILE A CA 1
ATOM 1407 C C . ILE A 1 172 ? -12.787 -7.504 21.514 1.00 93.62 172 ILE A C 1
ATOM 1409 O O . ILE A 1 172 ? -13.848 -8.085 21.734 1.00 93.62 172 ILE A O 1
ATOM 1413 N N . MET A 1 173 ? -12.180 -7.560 20.325 1.00 94.94 173 MET A N 1
ATOM 1414 C CA . MET A 1 173 ? -12.724 -8.298 19.178 1.00 94.94 173 MET A CA 1
ATOM 1415 C C . MET A 1 173 ? -12.731 -9.813 19.422 1.00 94.94 173 MET A C 1
ATOM 1417 O O . MET A 1 173 ? -11.937 -10.323 20.217 1.00 94.94 173 MET A O 1
ATOM 1421 N N . ASP A 1 174 ? -13.579 -10.551 18.700 1.00 96.44 174 ASP A N 1
ATOM 1422 C CA . ASP A 1 174 ? -13.515 -12.019 18.689 1.00 96.44 174 ASP A CA 1
ATOM 1423 C C . ASP A 1 174 ? -12.299 -12.491 17.888 1.00 96.44 174 ASP A C 1
ATOM 1425 O O . ASP A 1 174 ? -11.570 -13.379 18.325 1.00 96.44 174 ASP A O 1
ATOM 1429 N N . TYR A 1 175 ? -12.053 -11.844 16.743 1.00 97.75 175 TYR A N 1
ATOM 1430 C CA . TYR A 1 175 ? -10.885 -12.085 15.899 1.00 97.75 175 TYR A CA 1
ATOM 1431 C C . TYR A 1 175 ? -10.266 -10.782 15.399 1.00 97.75 175 TYR A C 1
ATOM 1433 O O . TYR A 1 175 ? -10.948 -9.782 15.161 1.00 97.75 175 TYR A O 1
ATOM 1441 N N . VAL A 1 176 ? -8.961 -10.830 15.160 1.00 97.69 176 VAL A N 1
ATOM 1442 C CA . VAL A 1 176 ? -8.180 -9.756 14.556 1.00 97.69 176 VAL A CA 1
ATOM 1443 C C . VAL A 1 176 ? -7.568 -10.284 13.269 1.00 97.69 176 VAL A C 1
ATOM 1445 O O . VAL A 1 176 ? -6.658 -11.110 13.283 1.00 97.69 176 VAL A O 1
ATOM 1448 N N . TRP A 1 177 ? -8.092 -9.829 12.136 1.00 97.75 177 TRP A N 1
ATOM 1449 C CA . TRP A 1 177 ? -7.593 -10.205 10.822 1.00 97.75 177 TRP A CA 1
ATOM 1450 C C . TRP A 1 177 ? -6.462 -9.278 10.399 1.00 97.75 177 TRP A C 1
ATOM 1452 O O . TRP A 1 177 ? -6.671 -8.083 10.174 1.00 97.75 177 TRP A O 1
ATOM 1462 N N . VAL A 1 178 ? -5.277 -9.856 10.243 1.00 95.25 178 VAL A N 1
ATOM 1463 C CA . VAL A 1 178 ? -4.077 -9.184 9.739 1.00 95.25 178 VAL A CA 1
ATOM 1464 C C . VAL A 1 178 ? -3.704 -9.726 8.365 1.00 95.25 178 VAL A C 1
ATOM 1466 O O . VAL A 1 178 ? -4.184 -10.780 7.962 1.00 95.25 178 VAL A O 1
ATOM 1469 N N . THR A 1 179 ? -2.867 -9.013 7.614 1.00 91.25 179 THR A N 1
ATOM 1470 C CA . THR A 1 179 ? -2.635 -9.351 6.195 1.00 91.25 179 THR A CA 1
ATOM 1471 C C . THR A 1 179 ? -1.383 -10.169 5.918 1.00 91.25 179 THR A C 1
ATOM 1473 O O . THR A 1 179 ? -1.304 -10.768 4.850 1.00 91.25 179 THR A O 1
ATOM 1476 N N . THR A 1 180 ? -0.423 -10.188 6.845 1.00 91.75 180 THR A N 1
ATOM 1477 C CA . THR A 1 180 ? 0.895 -10.817 6.666 1.00 91.75 180 THR A CA 1
ATOM 1478 C C . THR A 1 180 ? 1.434 -11.328 8.006 1.00 91.75 180 THR A C 1
ATOM 1480 O O . THR A 1 180 ? 0.990 -10.879 9.065 1.00 91.75 180 THR A O 1
ATOM 1483 N N . GLU A 1 181 ? 2.424 -12.214 7.972 1.00 94.31 181 GLU A N 1
ATOM 1484 C CA . GLU A 1 181 ? 3.150 -12.754 9.132 1.00 94.31 181 GLU A CA 1
ATOM 1485 C C . GLU A 1 181 ? 3.908 -11.671 9.895 1.00 94.31 181 GLU A C 1
ATOM 1487 O O . GLU A 1 181 ? 4.042 -11.744 11.117 1.00 94.31 181 GLU A O 1
ATOM 1492 N N . PHE A 1 182 ? 4.363 -10.630 9.188 1.00 90.44 182 PHE A N 1
ATOM 1493 C CA . PHE A 1 182 ? 4.894 -9.426 9.823 1.00 90.44 182 PHE A CA 1
ATOM 1494 C C . PHE A 1 182 ? 3.867 -8.845 10.799 1.00 90.44 182 PHE A C 1
ATOM 1496 O O . PHE A 1 182 ? 4.171 -8.652 11.972 1.00 90.44 182 PHE A O 1
ATOM 1503 N N . HIS A 1 183 ? 2.634 -8.617 10.338 1.00 92.19 183 HIS A N 1
ATOM 1504 C CA . HIS A 1 183 ? 1.586 -8.059 11.186 1.00 92.19 183 HIS A CA 1
ATOM 1505 C C . HIS A 1 183 ? 1.187 -9.025 12.302 1.00 92.19 183 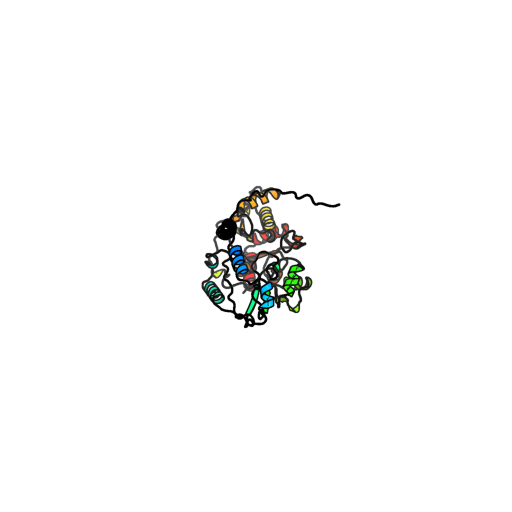HIS A C 1
ATOM 1507 O O . HIS A 1 183 ? 0.993 -8.582 13.426 1.00 92.19 183 HIS A O 1
ATOM 1513 N N . GLU A 1 184 ? 1.097 -10.326 12.023 1.00 95.62 184 GLU A N 1
ATOM 1514 C CA . GLU A 1 184 ? 0.811 -11.335 13.049 1.00 95.62 184 GLU A CA 1
ATOM 1515 C C . GLU A 1 184 ? 1.840 -11.272 14.182 1.00 95.62 184 GLU A C 1
ATOM 1517 O O . GLU A 1 184 ? 1.483 -11.092 15.348 1.00 95.62 184 GLU A O 1
ATOM 1522 N N . SER A 1 185 ? 3.124 -11.297 13.823 1.00 95.69 185 SER A N 1
ATOM 1523 C CA . SER A 1 185 ? 4.237 -11.223 14.768 1.00 95.69 185 SER A CA 1
ATOM 1524 C C . SER A 1 185 ? 4.231 -9.909 15.546 1.00 95.69 185 SER A C 1
ATOM 1526 O O . SER A 1 185 ? 4.339 -9.915 16.771 1.00 95.69 185 SER A O 1
ATOM 1528 N N . THR A 1 186 ? 4.070 -8.777 14.857 1.00 93.62 186 THR A N 1
ATOM 1529 C CA . THR A 1 186 ? 4.037 -7.446 15.474 1.00 93.62 186 THR A CA 1
ATOM 1530 C C . THR A 1 186 ? 2.865 -7.293 16.440 1.00 93.62 186 THR A C 1
ATOM 1532 O O . THR A 1 186 ? 3.035 -6.721 17.516 1.00 93.62 186 THR A O 1
ATOM 1535 N N . PHE A 1 187 ? 1.684 -7.809 16.100 1.00 96.12 187 PHE A N 1
ATOM 1536 C CA . PHE A 1 187 ? 0.498 -7.704 16.948 1.00 96.12 187 PHE A CA 1
ATOM 1537 C C . PHE A 1 187 ? 0.631 -8.593 18.186 1.00 96.12 187 PHE A C 1
ATOM 1539 O O . PHE A 1 187 ? 0.426 -8.121 19.303 1.00 96.12 187 PHE A O 1
ATOM 1546 N N . VAL A 1 188 ? 1.059 -9.845 18.015 1.00 97.44 188 VAL A N 1
ATOM 1547 C CA . VAL A 1 188 ? 1.293 -10.761 19.140 1.00 97.44 188 VAL A CA 1
ATOM 1548 C C . VAL A 1 188 ? 2.359 -10.212 20.092 1.00 97.44 188 VAL A C 1
ATOM 1550 O O . VAL A 1 188 ? 2.150 -10.179 21.303 1.00 97.44 188 VAL A O 1
ATOM 1553 N N . GLN A 1 189 ? 3.477 -9.707 19.564 1.00 96.88 189 GLN A N 1
ATOM 1554 C CA . GLN A 1 189 ? 4.532 -9.091 20.379 1.00 96.88 189 GLN A CA 1
ATOM 1555 C C . GLN A 1 189 ? 4.069 -7.814 21.093 1.00 96.88 189 GLN A C 1
ATOM 1557 O O . GLN A 1 189 ? 4.614 -7.477 22.141 1.00 96.88 189 GLN A O 1
ATOM 1562 N N . SER A 1 190 ? 3.059 -7.126 20.555 1.00 96.00 190 SER A N 1
ATOM 1563 C CA . SER A 1 190 ? 2.448 -5.948 21.182 1.00 96.00 190 SER A CA 1
ATOM 1564 C C . SER A 1 190 ? 1.373 -6.301 22.219 1.00 96.00 190 SER A C 1
ATOM 1566 O O . SER A 1 190 ? 0.761 -5.392 22.759 1.00 96.00 190 SER A O 1
ATOM 1568 N N . GLY A 1 191 ? 1.121 -7.587 22.503 1.00 97.00 191 GLY A N 1
ATOM 1569 C CA . GLY A 1 191 ? 0.197 -8.030 23.557 1.00 97.00 191 GLY A CA 1
ATOM 1570 C C . GLY A 1 191 ? -1.220 -8.392 23.094 1.00 97.00 191 GLY A C 1
ATOM 1571 O O . GLY A 1 191 ? -2.103 -8.612 23.927 1.00 97.00 191 GLY A O 1
ATOM 1572 N N . ILE A 1 192 ? -1.467 -8.477 21.783 1.00 97.44 192 ILE A N 1
ATOM 1573 C CA . ILE A 1 192 ? -2.724 -9.035 21.269 1.00 97.44 192 ILE A CA 1
ATOM 1574 C C . ILE A 1 192 ? -2.706 -10.561 21.463 1.00 97.44 192 ILE A C 1
ATOM 1576 O O . ILE A 1 192 ? -1.700 -11.210 21.179 1.00 97.44 192 ILE A O 1
ATOM 1580 N N . ASP A 1 193 ? -3.815 -11.133 21.943 1.00 98.06 193 ASP A N 1
ATOM 1581 C CA . ASP A 1 193 ? -3.961 -12.576 22.171 1.00 98.06 193 ASP A CA 1
ATOM 1582 C C . ASP A 1 193 ? -3.722 -13.367 20.865 1.00 98.06 193 ASP A C 1
ATOM 1584 O O . ASP A 1 193 ? -4.489 -13.202 19.908 1.00 98.06 193 ASP A O 1
ATOM 1588 N N . PRO A 1 194 ? -2.708 -14.256 20.808 1.00 98.19 194 PRO A N 1
ATOM 1589 C CA . PRO A 1 194 ? -2.410 -15.048 19.616 1.00 98.19 194 PRO A CA 1
ATOM 1590 C C . PRO A 1 194 ? -3.592 -15.877 19.112 1.00 98.19 194 PRO A C 1
ATOM 1592 O O . PRO A 1 194 ? -3.712 -16.092 17.912 1.00 98.19 194 PRO A O 1
ATOM 1595 N N . SER A 1 195 ? -4.487 -16.322 20.000 1.00 98.25 195 SER A N 1
ATOM 1596 C CA . SER A 1 195 ? -5.661 -17.114 19.612 1.00 98.25 195 SER A CA 1
ATOM 1597 C C . SER A 1 195 ? -6.704 -16.314 18.821 1.00 98.25 195 SER A C 1
ATOM 1599 O O . SER A 1 195 ? -7.554 -16.904 18.153 1.00 98.25 195 SER A O 1
ATOM 1601 N N . LYS A 1 196 ? -6.624 -14.977 18.867 1.00 98.00 196 LYS A N 1
ATOM 1602 C CA . LYS A 1 196 ? -7.502 -14.057 18.135 1.00 98.00 196 LYS A CA 1
ATOM 1603 C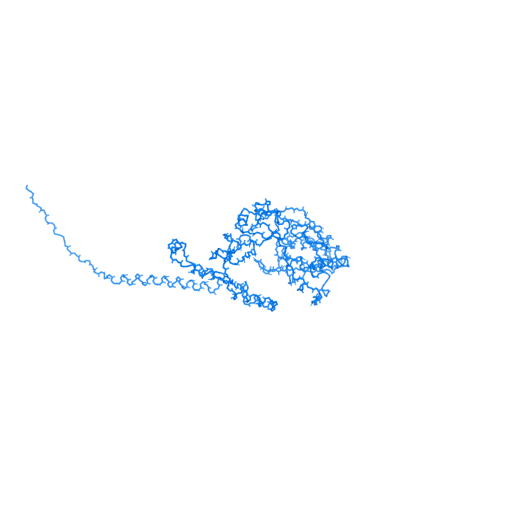 C . LYS A 1 196 ? -6.914 -13.605 16.806 1.00 98.00 196 LYS A C 1
ATOM 1605 O O . LYS A 1 196 ? -7.671 -13.196 15.925 1.00 98.00 196 LYS A O 1
ATOM 1610 N N . VAL A 1 197 ? -5.590 -13.625 16.657 1.00 98.06 197 VAL A N 1
ATOM 1611 C CA . VAL A 1 197 ? -4.916 -13.129 15.453 1.00 98.06 197 VAL A CA 1
ATOM 1612 C C . VAL A 1 197 ? -5.014 -14.171 14.344 1.00 98.06 197 VAL A C 1
ATOM 1614 O O . VAL A 1 197 ? -4.605 -15.316 14.505 1.00 98.06 197 VAL A O 1
ATOM 1617 N N . VAL A 1 198 ? -5.561 -13.768 13.199 1.00 97.88 198 VAL A N 1
ATOM 1618 C CA . VAL A 1 198 ? -5.708 -14.631 12.024 1.00 97.88 198 VAL A CA 1
ATOM 1619 C C . VAL A 1 198 ? -5.131 -13.923 10.807 1.00 97.88 198 VAL A C 1
ATOM 1621 O O . VAL A 1 198 ? -5.552 -12.816 10.461 1.00 97.88 198 VAL A O 1
ATOM 1624 N N . LYS A 1 199 ? -4.187 -14.570 10.120 1.00 96.25 199 LYS A N 1
ATOM 1625 C CA . LYS A 1 199 ? -3.651 -14.076 8.850 1.00 96.25 199 LYS A CA 1
ATOM 1626 C C . LYS A 1 199 ? -4.657 -14.313 7.720 1.00 96.25 199 LYS A C 1
ATOM 1628 O O . LYS A 1 199 ? -4.874 -15.446 7.298 1.00 96.25 199 LYS A O 1
ATOM 1633 N N . ILE A 1 200 ? -5.242 -13.232 7.209 1.00 94.12 200 ILE A N 1
ATOM 1634 C CA . ILE A 1 200 ? -6.090 -13.194 6.013 1.00 94.12 200 ILE A CA 1
ATOM 1635 C C . ILE A 1 200 ? -5.473 -12.207 5.020 1.00 94.12 200 ILE A C 1
ATOM 1637 O O . ILE A 1 200 ? -5.586 -10.985 5.173 1.00 94.12 200 ILE A O 1
ATOM 1641 N N . VAL A 1 201 ? -4.830 -12.749 3.983 1.00 90.25 201 VAL A N 1
ATOM 1642 C CA . VAL A 1 201 ? -4.170 -11.960 2.933 1.00 90.25 201 VAL A CA 1
ATOM 1643 C C . VAL A 1 201 ? -5.143 -10.974 2.278 1.00 90.25 201 VAL A C 1
ATOM 1645 O O . VAL A 1 201 ? -6.344 -11.228 2.171 1.00 90.25 201 VAL A O 1
ATOM 1648 N N . GLN A 1 202 ? -4.639 -9.814 1.850 1.00 85.19 202 GLN A N 1
ATOM 1649 C CA . GLN A 1 202 ? -5.449 -8.849 1.104 1.00 85.19 202 GLN A CA 1
ATOM 1650 C C . GLN A 1 202 ? -5.695 -9.386 -0.314 1.00 85.19 202 GLN A C 1
ATOM 1652 O O . GLN A 1 202 ? -4.732 -9.503 -1.069 1.00 85.19 202 GLN A O 1
ATOM 1657 N N . PRO A 1 203 ? -6.951 -9.671 -0.709 1.00 86.69 203 PRO A N 1
ATOM 1658 C CA . PRO A 1 203 ? -7.236 -10.071 -2.079 1.00 86.69 203 PRO A CA 1
ATOM 1659 C C . PRO A 1 203 ? -7.011 -8.903 -3.045 1.00 86.69 203 PRO A C 1
ATOM 1661 O O . PRO A 1 203 ? -7.255 -7.741 -2.697 1.00 86.69 203 PRO A O 1
ATOM 1664 N N . VAL A 1 204 ? -6.612 -9.238 -4.270 1.00 86.81 204 VAL A N 1
ATOM 1665 C CA . VAL A 1 204 ? -6.555 -8.343 -5.429 1.00 86.81 204 VAL A CA 1
ATOM 1666 C C . VAL A 1 204 ? -7.415 -8.936 -6.546 1.00 86.81 204 VAL A C 1
ATOM 1668 O O . VAL A 1 204 ? -7.411 -10.145 -6.772 1.00 86.81 204 VAL A O 1
ATOM 1671 N N . ASP A 1 205 ? -8.201 -8.104 -7.229 1.00 90.00 205 ASP A N 1
ATOM 1672 C CA . ASP A 1 205 ? -9.016 -8.556 -8.359 1.00 90.00 205 ASP A CA 1
ATOM 1673 C C . ASP A 1 205 ? -8.140 -8.690 -9.612 1.00 90.00 205 ASP A C 1
ATOM 1675 O O . ASP A 1 205 ? -8.067 -7.788 -10.443 1.00 90.00 205 ASP A O 1
ATOM 1679 N N . VAL A 1 206 ? -7.466 -9.830 -9.763 1.00 92.44 206 VAL A N 1
ATOM 1680 C CA . VAL A 1 206 ? -6.561 -10.109 -10.897 1.00 92.44 206 VAL A CA 1
ATOM 1681 C C . VAL A 1 206 ? -7.253 -10.145 -12.264 1.00 92.44 206 VAL A C 1
ATOM 1683 O O . VAL A 1 206 ? -6.583 -10.090 -13.298 1.00 92.44 206 VAL A O 1
ATOM 1686 N N . LYS A 1 207 ? -8.592 -10.238 -12.289 1.00 92.12 207 LYS A N 1
ATOM 1687 C CA . LYS A 1 207 ? -9.390 -10.147 -13.520 1.00 92.12 207 LYS A CA 1
ATOM 1688 C C . LYS A 1 207 ? -9.647 -8.693 -13.880 1.00 92.12 207 LYS A C 1
ATOM 1690 O O . LYS A 1 207 ? -9.667 -8.349 -15.064 1.00 92.12 207 LYS A O 1
ATOM 1695 N N . PHE A 1 208 ? -9.883 -7.839 -12.886 1.00 88.81 208 PHE A N 1
ATOM 1696 C CA . PHE A 1 208 ? -9.941 -6.396 -13.077 1.00 88.81 208 PHE A CA 1
ATOM 1697 C C . PHE A 1 208 ? -8.563 -5.833 -13.417 1.00 88.81 208 PHE A C 1
ATOM 1699 O O . PHE A 1 208 ? -8.469 -5.092 -14.387 1.00 88.81 208 PHE A O 1
ATOM 1706 N N . PHE A 1 209 ? -7.513 -6.219 -12.694 1.00 88.62 209 PHE A N 1
ATOM 1707 C CA . PHE A 1 209 ? -6.122 -5.832 -12.933 1.00 88.62 209 PHE A CA 1
ATOM 1708 C C . PHE A 1 209 ? -5.441 -6.813 -13.888 1.00 88.62 209 PHE A C 1
ATOM 1710 O O . PHE A 1 209 ? -4.604 -7.629 -13.501 1.00 88.62 209 PHE A O 1
ATOM 1717 N N . ASP A 1 210 ? -5.840 -6.740 -15.155 1.00 93.69 210 ASP A N 1
ATOM 1718 C CA . ASP A 1 210 ? -5.281 -7.540 -16.239 1.00 93.69 210 ASP A CA 1
ATOM 1719 C C . ASP A 1 210 ? -4.766 -6.622 -17.360 1.00 93.69 210 ASP A C 1
ATOM 1721 O O . ASP A 1 210 ? -5.575 -5.947 -18.009 1.00 93.69 210 ASP A O 1
ATOM 1725 N N . PRO A 1 211 ? -3.447 -6.597 -17.637 1.00 92.38 211 PRO A N 1
ATOM 1726 C CA . PRO A 1 211 ? -2.884 -5.728 -18.664 1.00 92.38 211 PRO A CA 1
ATOM 1727 C C . PRO A 1 211 ? -3.415 -6.035 -20.074 1.00 92.38 211 PRO A C 1
ATOM 1729 O O . PRO A 1 211 ? -3.388 -5.153 -20.926 1.00 92.38 211 PRO A O 1
ATOM 1732 N N . VAL A 1 212 ? -3.948 -7.237 -20.336 1.00 94.38 212 VAL A N 1
ATOM 1733 C CA . VAL A 1 212 ? -4.525 -7.601 -21.646 1.00 94.38 212 VAL A CA 1
ATOM 1734 C C . VAL A 1 212 ? -5.862 -6.892 -21.900 1.00 94.38 212 VAL A C 1
ATOM 1736 O O . VAL A 1 212 ? -6.263 -6.707 -23.050 1.00 94.38 212 VAL A O 1
ATOM 1739 N N . ARG A 1 213 ? -6.565 -6.462 -20.845 1.00 93.12 213 ARG A N 1
ATOM 1740 C CA . ARG A 1 213 ? -7.904 -5.860 -20.953 1.00 93.12 213 ARG A CA 1
ATOM 1741 C C . ARG A 1 213 ? -7.899 -4.370 -21.274 1.00 93.12 213 ARG A C 1
ATOM 1743 O O . ARG A 1 213 ? -8.940 -3.844 -21.672 1.00 93.12 213 ARG A O 1
ATOM 1750 N N . TYR A 1 214 ? -6.771 -3.687 -21.100 1.00 89.25 214 TYR A N 1
ATOM 1751 C CA . TYR A 1 214 ? -6.698 -2.234 -21.228 1.00 89.25 214 TYR A CA 1
ATOM 1752 C C . TYR A 1 214 ? -5.673 -1.818 -22.268 1.00 89.25 214 TYR A C 1
ATOM 1754 O O . TYR A 1 214 ? -4.596 -2.394 -22.380 1.00 89.25 214 TYR A O 1
ATOM 1762 N N . LYS A 1 215 ? -5.992 -0.751 -23.003 1.00 89.12 215 LYS A N 1
ATOM 1763 C CA . LYS A 1 215 ? -4.995 -0.061 -23.814 1.00 89.12 215 LYS A CA 1
ATOM 1764 C C . LYS A 1 215 ? -4.073 0.721 -22.868 1.00 89.12 215 LYS A C 1
ATOM 1766 O O . LYS A 1 215 ? -4.589 1.576 -22.143 1.00 89.12 215 LYS A O 1
ATOM 1771 N N . PRO A 1 216 ? -2.749 0.488 -22.886 1.00 83.50 216 PRO A N 1
ATOM 1772 C CA . PRO A 1 216 ? -1.820 1.292 -22.105 1.00 83.50 216 PRO A CA 1
ATOM 1773 C C . PRO A 1 216 ? -1.948 2.774 -22.461 1.00 83.50 216 PRO A C 1
ATOM 1775 O O . PRO A 1 216 ? -2.107 3.131 -23.634 1.00 83.50 216 PRO A O 1
ATOM 1778 N N . LEU A 1 217 ? -1.876 3.636 -21.448 1.00 78.81 217 LEU A N 1
ATOM 1779 C CA . LEU A 1 217 ? -1.749 5.069 -21.671 1.00 78.81 217 LEU A CA 1
ATOM 1780 C C . LEU A 1 217 ? -0.396 5.329 -22.343 1.00 78.81 217 LEU A C 1
ATOM 1782 O O . LEU A 1 217 ? 0.637 4.898 -21.831 1.00 78.81 217 LEU A O 1
ATOM 1786 N N . ASP A 1 218 ? -0.401 6.016 -23.485 1.00 75.06 218 ASP A N 1
ATOM 1787 C CA . ASP A 1 218 ? 0.838 6.372 -24.177 1.00 75.06 218 ASP A CA 1
ATOM 1788 C C . ASP A 1 218 ? 1.561 7.484 -23.410 1.00 75.06 218 ASP A C 1
ATOM 1790 O O . ASP A 1 218 ? 1.309 8.676 -23.592 1.00 75.06 218 ASP A O 1
ATOM 1794 N N . LEU A 1 219 ? 2.429 7.060 -22.496 1.00 70.88 219 LEU A N 1
ATOM 1795 C CA . LEU A 1 219 ? 3.370 7.923 -21.792 1.00 70.88 219 LEU A CA 1
ATOM 1796 C C . LEU A 1 219 ? 4.707 8.026 -22.534 1.00 70.88 219 LEU 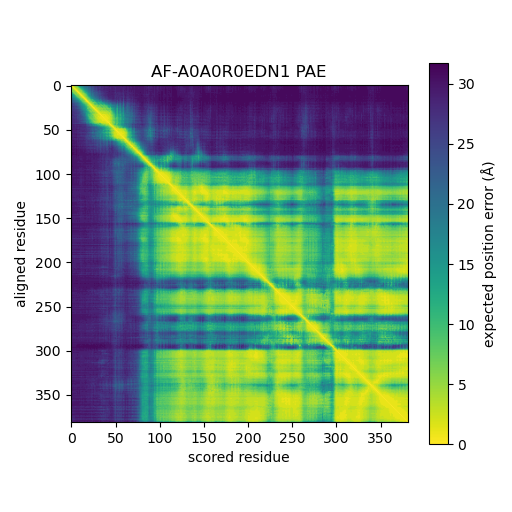A C 1
ATOM 1798 O O . LEU A 1 219 ? 5.485 8.931 -22.245 1.00 70.88 219 LEU A O 1
ATOM 1802 N N . ALA A 1 220 ? 4.969 7.141 -23.504 1.00 64.38 220 ALA A N 1
ATOM 1803 C CA . ALA A 1 220 ? 6.215 7.123 -24.266 1.00 64.38 220 ALA A CA 1
ATOM 1804 C C . ALA A 1 220 ? 6.332 8.349 -25.178 1.00 64.38 220 ALA A C 1
ATOM 1806 O O . ALA A 1 220 ? 7.435 8.827 -25.423 1.00 64.38 220 ALA A O 1
ATOM 1807 N N . SER A 1 221 ? 5.201 8.925 -25.603 1.00 65.50 221 SER A N 1
ATOM 1808 C CA . SER A 1 221 ? 5.181 10.240 -26.250 1.00 65.50 221 SER A CA 1
ATOM 1809 C C . SER A 1 221 ? 5.675 11.380 -25.339 1.00 65.50 221 SER A C 1
ATOM 1811 O O . SER A 1 221 ? 5.789 12.512 -25.808 1.00 65.50 221 SER A O 1
ATOM 1813 N N . ARG A 1 222 ? 5.889 11.122 -24.038 1.00 59.41 222 ARG A N 1
ATOM 1814 C CA . ARG A 1 222 ? 6.322 12.099 -23.030 1.00 59.41 222 ARG A CA 1
ATOM 1815 C C . ARG A 1 222 ? 7.710 11.786 -22.445 1.00 59.41 222 ARG A C 1
ATOM 1817 O O . ARG A 1 222 ? 8.477 12.734 -22.345 1.00 59.41 222 ARG A O 1
ATOM 1824 N N . ALA A 1 223 ? 8.036 10.525 -22.101 1.00 56.41 223 ALA A N 1
ATOM 1825 C CA . ALA A 1 223 ? 9.386 10.032 -21.719 1.00 56.41 223 ALA A CA 1
ATOM 1826 C C . ALA A 1 223 ? 9.403 8.512 -21.374 1.00 56.41 223 ALA A C 1
ATOM 1828 O O . ALA A 1 223 ? 8.352 7.868 -21.359 1.00 56.41 223 ALA A O 1
ATOM 1829 N N . LYS A 1 224 ? 10.573 7.932 -21.031 1.00 57.56 224 LYS A N 1
ATOM 1830 C CA . LYS A 1 224 ? 10.697 6.601 -20.384 1.00 57.56 224 LYS A CA 1
ATOM 1831 C C . LYS A 1 224 ? 10.427 6.699 -18.863 1.00 57.56 224 LYS A C 1
ATOM 1833 O O . LYS A 1 224 ? 10.768 7.682 -18.226 1.00 57.56 224 LYS A O 1
ATOM 1838 N N . LEU A 1 225 ? 9.753 5.720 -18.266 1.00 55.03 225 LEU A N 1
ATOM 1839 C CA . LEU A 1 225 ? 8.901 5.941 -17.084 1.00 55.03 225 LEU A CA 1
ATOM 1840 C C . LEU A 1 225 ? 9.500 5.531 -15.721 1.00 55.03 225 LEU A C 1
ATOM 1842 O O . LEU A 1 225 ? 9.957 4.400 -15.586 1.00 55.03 225 LEU A O 1
ATOM 1846 N N . VAL A 1 226 ? 9.302 6.363 -14.686 1.00 51.72 226 VAL A N 1
ATOM 1847 C CA . VAL A 1 226 ? 9.289 5.965 -13.259 1.00 51.72 226 VAL A CA 1
ATOM 1848 C C . VAL A 1 226 ? 7.922 6.335 -12.655 1.00 51.72 226 VAL A C 1
ATOM 1850 O O . VAL A 1 226 ? 7.465 7.470 -12.797 1.00 51.72 226 VAL A O 1
ATOM 1853 N N . LEU A 1 227 ? 7.234 5.388 -12.004 1.00 54.41 227 LEU A N 1
ATOM 1854 C CA . LEU A 1 227 ? 5.938 5.621 -11.342 1.00 54.41 227 LEU A CA 1
ATOM 1855 C C . LEU A 1 227 ? 6.108 5.700 -9.820 1.00 54.41 227 LEU A C 1
ATOM 1857 O O . LEU A 1 227 ? 6.693 4.803 -9.219 1.00 54.41 227 LEU A O 1
AT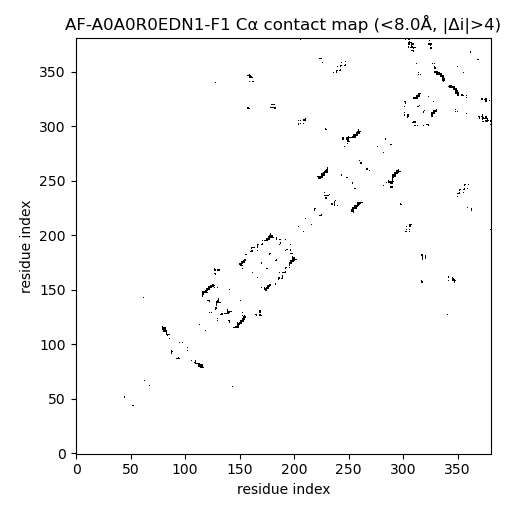OM 1861 N N . GLY A 1 228 ? 5.559 6.752 -9.207 1.00 52.53 228 GLY A N 1
ATOM 1862 C CA . GLY A 1 228 ? 5.612 7.025 -7.771 1.00 52.53 228 GLY A CA 1
ATOM 1863 C C . GLY A 1 228 ? 4.252 7.013 -7.078 1.00 52.53 228 GLY A C 1
ATOM 1864 O O . GLY A 1 228 ? 3.248 7.455 -7.642 1.00 52.53 228 GLY A O 1
ATOM 1865 N N . SER A 1 229 ? 4.213 6.541 -5.829 1.00 52.62 229 SER A N 1
ATOM 1866 C CA . SER A 1 229 ? 2.981 6.431 -5.040 1.00 52.62 229 SER A CA 1
ATOM 1867 C C . SER A 1 229 ? 2.794 7.583 -4.053 1.00 52.62 229 SER A C 1
ATOM 1869 O O . SER A 1 229 ? 3.703 7.848 -3.281 1.00 52.62 229 SER A O 1
ATOM 1871 N N . GLY A 1 230 ? 1.578 8.139 -4.008 1.00 55.47 230 GLY A N 1
ATOM 1872 C CA . GLY A 1 230 ? 0.949 8.818 -2.863 1.00 55.47 230 GLY A CA 1
ATOM 1873 C C . GLY A 1 230 ? 1.686 10.008 -2.228 1.00 55.47 230 GLY A C 1
ATOM 1874 O O . GLY A 1 230 ? 2.746 9.860 -1.638 1.00 55.47 230 GLY A O 1
ATOM 1875 N N . TRP A 1 231 ? 1.044 11.178 -2.210 1.00 63.88 231 TRP A N 1
ATOM 1876 C CA . TRP A 1 231 ? 1.550 12.399 -1.561 1.00 63.88 231 TRP A CA 1
ATOM 1877 C C . TRP A 1 231 ? 1.374 12.401 -0.022 1.00 63.88 231 TRP A C 1
ATOM 1879 O O . TRP A 1 231 ? 0.713 13.264 0.550 1.00 63.88 231 TRP A O 1
ATOM 1889 N N . GLU A 1 232 ? 1.935 11.404 0.660 1.00 66.69 232 GLU A N 1
ATOM 1890 C CA . GLU A 1 232 ? 2.009 11.303 2.127 1.00 66.69 232 GLU A CA 1
ATOM 1891 C C . GLU A 1 232 ? 3.472 11.085 2.524 1.00 66.69 232 GLU A C 1
ATOM 1893 O O . GLU A 1 232 ? 4.128 10.242 1.921 1.00 66.69 232 GLU A O 1
ATOM 1898 N N . TYR A 1 233 ? 3.993 11.770 3.549 1.00 70.44 233 TYR A N 1
ATOM 1899 C CA . TYR A 1 233 ? 5.397 11.599 3.978 1.00 70.44 233 TYR A CA 1
ATOM 1900 C C . TYR A 1 233 ? 5.754 10.127 4.253 1.00 70.44 233 TYR A C 1
ATOM 1902 O O . TYR A 1 233 ? 6.742 9.611 3.750 1.00 70.44 233 TYR A O 1
ATOM 1910 N N . ARG A 1 234 ? 4.857 9.393 4.925 1.00 69.38 234 ARG A N 1
ATOM 1911 C CA . ARG A 1 234 ? 4.977 7.943 5.171 1.00 69.38 234 ARG A CA 1
ATOM 1912 C C . ARG A 1 234 ? 5.104 7.102 3.890 1.00 69.38 234 ARG A C 1
ATOM 1914 O O . ARG A 1 234 ? 5.570 5.970 3.937 1.00 69.38 234 ARG A O 1
ATOM 1921 N N . LYS A 1 235 ? 4.646 7.616 2.747 1.00 76.44 235 LYS A N 1
ATOM 1922 C CA . LYS A 1 235 ? 4.777 6.968 1.435 1.00 76.44 235 LYS A CA 1
ATOM 1923 C C . LYS A 1 235 ? 6.095 7.293 0.729 1.00 76.44 235 LYS A C 1
ATOM 1925 O O . LYS A 1 235 ? 6.319 6.761 -0.353 1.00 76.44 235 LYS A O 1
ATOM 1930 N N . GLY A 1 236 ? 6.968 8.088 1.351 1.00 80.44 236 GLY A N 1
ATOM 1931 C CA . GLY A 1 236 ? 8.328 8.350 0.887 1.00 80.44 236 GLY A CA 1
ATOM 1932 C C . GLY A 1 236 ? 8.386 9.133 -0.422 1.00 80.44 236 GLY A C 1
ATOM 1933 O O . GLY A 1 236 ? 9.298 8.911 -1.218 1.00 80.44 236 GLY A O 1
ATOM 1934 N N . TRP A 1 237 ? 7.400 10.002 -0.692 1.00 81.75 237 TRP A N 1
ATOM 1935 C CA . TRP A 1 237 ? 7.384 10.814 -1.919 1.00 81.75 237 TRP A CA 1
ATOM 1936 C C . TRP A 1 237 ? 8.605 11.734 -2.007 1.00 81.75 237 TRP A C 1
ATOM 1938 O O . TRP A 1 237 ? 9.097 11.989 -3.101 1.00 81.75 237 TRP A O 1
ATOM 1948 N N . ASP A 1 238 ? 9.093 12.202 -0.861 1.00 84.31 238 ASP A N 1
ATOM 1949 C CA . ASP A 1 238 ? 10.269 13.046 -0.696 1.00 84.31 238 ASP A CA 1
ATOM 1950 C C . ASP A 1 238 ? 11.546 12.278 -1.049 1.00 84.31 238 ASP A C 1
ATOM 1952 O O . ASP A 1 238 ? 12.332 12.744 -1.874 1.00 84.31 238 ASP A O 1
ATOM 1956 N N . VAL A 1 239 ? 11.714 11.063 -0.512 1.00 88.06 239 VAL A N 1
ATOM 1957 C CA . VAL A 1 239 ? 12.842 10.180 -0.849 1.00 88.06 239 VAL A CA 1
ATOM 1958 C C . VAL A 1 239 ? 12.816 9.828 -2.333 1.00 88.06 239 VAL A C 1
ATOM 1960 O O . VAL A 1 239 ? 13.854 9.884 -2.994 1.00 88.06 239 VAL A O 1
ATOM 1963 N N . LEU A 1 240 ? 11.640 9.513 -2.881 1.00 88.75 240 LEU A N 1
ATOM 1964 C CA . LEU A 1 240 ? 11.469 9.227 -4.303 1.00 88.75 240 LEU A CA 1
ATOM 1965 C C . LEU A 1 240 ? 11.842 10.422 -5.181 1.00 88.75 240 LEU A C 1
ATOM 1967 O O . LEU A 1 240 ? 12.649 10.268 -6.095 1.00 88.75 240 LEU A O 1
ATOM 1971 N N . LEU A 1 241 ? 11.265 11.595 -4.912 1.00 88.31 241 LEU A N 1
ATOM 1972 C CA . LEU A 1 241 ? 11.496 12.798 -5.705 1.00 88.31 241 LEU A CA 1
ATOM 1973 C C . LEU A 1 241 ? 12.970 13.200 -5.659 1.00 88.31 241 LEU A C 1
ATOM 1975 O O . LEU A 1 241 ? 13.583 13.413 -6.701 1.00 88.31 241 LEU A O 1
ATOM 1979 N N . LYS A 1 242 ? 13.559 13.227 -4.463 1.00 90.12 242 LYS A N 1
ATOM 1980 C CA . LYS A 1 242 ? 14.968 13.569 -4.270 1.00 90.12 242 LYS A CA 1
ATOM 1981 C C . LYS A 1 242 ? 15.903 12.587 -4.972 1.00 90.12 242 LYS A C 1
ATOM 1983 O O . LYS A 1 242 ? 16.834 13.017 -5.647 1.00 90.12 242 LYS A O 1
ATOM 1988 N N . SER A 1 243 ? 15.634 11.285 -4.862 1.00 91.19 243 SER A N 1
ATOM 1989 C CA . SER A 1 243 ? 16.406 10.249 -5.560 1.00 91.19 243 SER A CA 1
ATOM 1990 C C . SER A 1 243 ? 16.286 10.388 -7.076 1.00 91.19 243 SER A C 1
ATOM 1992 O O . SER A 1 243 ? 17.276 10.267 -7.784 1.00 91.19 243 SER A O 1
ATOM 1994 N N . TYR A 1 244 ? 15.076 10.633 -7.586 1.00 90.56 244 TYR A N 1
ATOM 1995 C CA . TYR A 1 244 ? 14.836 10.767 -9.021 1.00 90.56 244 TYR A CA 1
ATOM 1996 C C . TYR A 1 244 ? 15.587 11.960 -9.591 1.00 90.56 244 TYR A C 1
ATOM 1998 O O . TYR A 1 244 ? 16.294 11.805 -10.581 1.00 90.56 244 TYR A O 1
ATOM 2006 N N . LEU A 1 245 ? 15.454 13.115 -8.935 1.00 90.69 245 LEU A N 1
ATOM 2007 C CA . LEU A 1 245 ? 16.161 14.320 -9.321 1.00 90.69 245 LEU A CA 1
ATOM 2008 C C . LEU A 1 245 ? 17.664 14.021 -9.330 1.00 90.69 245 LEU A C 1
ATOM 2010 O O . LEU A 1 245 ? 18.269 14.068 -10.389 1.00 90.69 245 LEU A O 1
ATOM 2014 N N . LYS A 1 246 ? 18.256 13.565 -8.218 1.00 92.44 246 LYS A N 1
ATOM 2015 C CA . LYS A 1 246 ? 19.700 13.267 -8.150 1.00 92.44 246 LYS A CA 1
ATOM 2016 C C . LYS A 1 246 ? 20.217 12.309 -9.228 1.00 92.44 246 LYS A C 1
ATOM 2018 O O . LYS A 1 246 ? 21.335 12.505 -9.699 1.00 92.44 246 LYS A O 1
ATOM 2023 N N . GLU A 1 247 ? 19.443 11.287 -9.581 1.00 93.19 247 GLU A N 1
ATOM 2024 C CA . GLU A 1 247 ? 19.879 10.256 -10.525 1.00 93.19 247 GLU A CA 1
ATOM 2025 C C . GLU A 1 247 ? 19.711 10.665 -11.989 1.00 93.19 247 GLU A C 1
ATOM 2027 O O . GLU A 1 247 ? 20.522 10.259 -12.824 1.00 93.19 247 GLU A O 1
ATOM 2032 N N . PHE A 1 248 ? 18.654 11.414 -12.321 1.00 92.50 248 PHE A N 1
ATOM 2033 C CA . PHE A 1 248 ? 18.239 11.608 -13.705 1.00 92.50 248 PHE A CA 1
ATOM 2034 C C . PHE A 1 248 ? 18.287 13.059 -14.166 1.00 92.50 248 PHE A C 1
ATOM 2036 O O . PHE A 1 248 ? 17.713 13.971 -13.568 1.00 92.50 248 PHE A O 1
ATOM 2043 N N . SER A 1 249 ? 18.896 13.250 -15.330 1.00 90.69 249 SER A N 1
ATOM 2044 C CA . SER A 1 249 ? 18.906 14.517 -16.044 1.00 90.69 249 SER A CA 1
ATOM 2045 C C . SER A 1 249 ? 17.987 14.470 -17.264 1.00 90.69 249 SER A C 1
ATOM 2047 O O . SER A 1 249 ? 17.506 13.417 -17.692 1.00 90.69 249 SER A O 1
ATOM 2049 N N . LYS A 1 250 ? 17.763 15.629 -17.886 1.00 85.56 250 LYS A N 1
ATOM 2050 C CA . LYS A 1 250 ? 17.044 15.723 -19.163 1.00 85.56 250 LYS A CA 1
ATOM 2051 C C . LYS A 1 250 ? 17.583 14.778 -20.254 1.00 85.56 250 LYS A C 1
ATOM 2053 O O . LYS A 1 250 ? 16.802 14.321 -21.092 1.00 85.56 250 LYS A O 1
ATOM 2058 N N . ASP A 1 251 ? 18.882 14.483 -20.248 1.00 89.12 251 ASP A N 1
ATOM 2059 C CA . ASP A 1 251 ? 19.529 13.640 -21.261 1.00 89.12 251 ASP A CA 1
ATOM 2060 C C . ASP A 1 251 ? 19.166 12.154 -21.115 1.00 89.12 251 ASP A C 1
ATOM 2062 O O . ASP A 1 251 ? 19.221 11.407 -22.093 1.00 89.12 251 ASP A O 1
ATOM 2066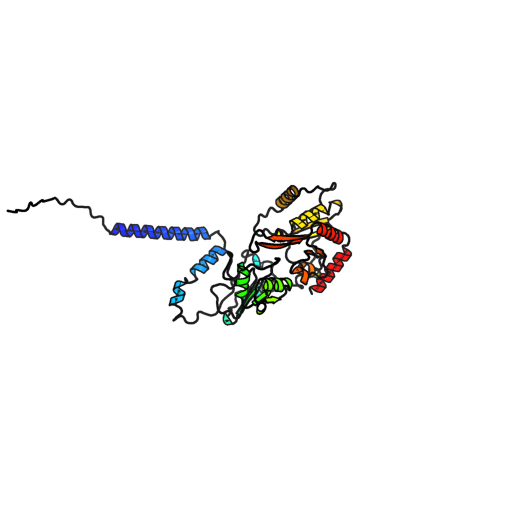 N N . ASP A 1 252 ? 18.709 11.731 -19.932 1.00 89.69 252 ASP A N 1
ATOM 2067 C CA . ASP A 1 252 ? 18.255 10.358 -19.683 1.00 89.69 252 ASP A CA 1
ATOM 2068 C C . ASP A 1 252 ? 16.916 10.037 -20.355 1.00 89.69 252 ASP A C 1
ATOM 2070 O O . ASP A 1 252 ? 16.549 8.869 -20.520 1.00 89.69 252 ASP A O 1
ATOM 2074 N N . TRP A 1 253 ? 16.182 11.072 -20.776 1.00 84.31 253 TRP A N 1
ATOM 2075 C CA . TRP A 1 253 ? 14.880 10.942 -21.425 1.00 84.31 253 TRP A CA 1
ATOM 2076 C C . TRP A 1 253 ? 13.878 10.140 -20.581 1.00 84.31 253 TRP A C 1
ATOM 2078 O O . TRP A 1 253 ? 13.117 9.305 -21.090 1.00 84.31 253 TRP A O 1
ATOM 2088 N N . VAL A 1 254 ? 13.892 10.399 -19.271 1.00 86.44 254 VAL A N 1
ATOM 2089 C CA . VAL A 1 254 ? 12.974 9.810 -18.297 1.00 86.44 254 VAL A CA 1
ATOM 2090 C C . VAL A 1 254 ? 11.964 10.828 -17.766 1.00 86.44 254 VAL A C 1
ATOM 2092 O O . VAL A 1 254 ? 12.203 12.030 -17.834 1.00 86.44 254 VAL A O 1
ATOM 2095 N N . ALA A 1 255 ? 10.824 10.353 -17.264 1.00 84.62 255 ALA A N 1
ATOM 2096 C CA . ALA A 1 255 ? 9.878 11.172 -16.511 1.00 84.62 255 ALA A CA 1
ATOM 2097 C C . ALA A 1 255 ? 9.366 10.436 -15.276 1.00 84.62 255 ALA A C 1
ATOM 2099 O O . ALA A 1 255 ? 8.998 9.255 -15.337 1.00 84.62 255 ALA A O 1
ATOM 2100 N N . LEU A 1 256 ? 9.268 11.186 -14.182 1.00 84.19 256 LEU A N 1
ATOM 2101 C CA . LEU A 1 256 ? 8.625 10.764 -12.948 1.00 84.19 256 LEU A CA 1
ATOM 2102 C C . LEU A 1 256 ? 7.147 11.149 -12.973 1.00 84.19 256 LEU A C 1
ATOM 2104 O O . LEU A 1 256 ? 6.802 12.320 -13.145 1.00 84.19 256 LEU A O 1
ATOM 2108 N N . TYR A 1 257 ? 6.269 10.172 -12.753 1.00 79.00 257 TYR A N 1
ATOM 2109 C CA . TYR A 1 257 ? 4.845 10.433 -12.567 1.00 79.00 257 TYR A CA 1
ATOM 2110 C C . TYR A 1 257 ? 4.463 10.203 -11.119 1.00 79.00 257 TYR A C 1
ATOM 2112 O O . TYR A 1 257 ? 4.595 9.095 -10.595 1.00 79.00 257 TYR A O 1
ATOM 2120 N N . LEU A 1 258 ? 3.954 11.259 -10.492 1.00 76.62 258 LEU A N 1
ATOM 2121 C CA . LEU A 1 258 ? 3.519 11.228 -9.106 1.00 76.62 258 LEU A CA 1
ATOM 2122 C C . LEU A 1 258 ? 2.003 11.152 -9.038 1.00 76.62 258 LEU A C 1
ATOM 2124 O O . LEU A 1 258 ? 1.290 12.021 -9.555 1.00 76.62 258 LEU A O 1
ATOM 2128 N N . LEU A 1 259 ? 1.521 10.128 -8.338 1.00 71.44 259 LEU A N 1
ATOM 2129 C CA . LEU A 1 259 ? 0.150 10.110 -7.873 1.00 71.44 259 LEU A CA 1
ATOM 2130 C C . LEU A 1 259 ? -0.011 11.083 -6.710 1.00 71.44 259 LEU A C 1
ATOM 2132 O O . LEU A 1 259 ? 0.497 10.849 -5.611 1.00 71.44 259 LEU A O 1
ATOM 2136 N N . THR A 1 260 ? -0.859 12.082 -6.909 1.00 67.56 260 THR A N 1
ATOM 2137 C CA . THR A 1 260 ? -1.292 12.973 -5.840 1.00 67.56 260 THR A CA 1
ATOM 2138 C C . THR A 1 260 ? -2.792 12.827 -5.599 1.00 67.56 260 THR A C 1
ATOM 2140 O O . THR A 1 260 ? -3.605 12.833 -6.522 1.00 67.56 260 THR A O 1
ATOM 2143 N N . ASN A 1 261 ? -3.165 12.654 -4.333 1.00 64.44 261 ASN A N 1
ATOM 2144 C CA . ASN A 1 261 ? -4.538 12.776 -3.857 1.00 64.44 261 ASN A CA 1
ATOM 2145 C C . ASN A 1 261 ? -4.491 13.782 -2.702 1.00 64.44 261 ASN A C 1
ATOM 2147 O O . ASN A 1 261 ? -3.636 13.607 -1.830 1.00 64.44 261 ASN A O 1
ATOM 2151 N N . PRO A 1 262 ? -5.335 14.828 -2.673 1.00 59.19 262 PRO A N 1
ATOM 2152 C CA . PRO A 1 262 ? -5.445 15.721 -1.524 1.00 59.19 262 PRO A CA 1
ATOM 2153 C C . PRO A 1 262 ? -6.088 14.988 -0.341 1.00 59.19 262 PRO A C 1
ATOM 2155 O O . PRO A 1 262 ? -7.231 15.228 0.038 1.00 59.19 262 PRO A O 1
ATOM 2158 N N . TYR A 1 263 ? -5.354 14.053 0.253 1.00 52.66 263 TYR A N 1
ATOM 2159 C CA . TYR A 1 263 ? -5.740 13.431 1.505 1.00 52.66 263 TYR A CA 1
ATOM 2160 C C . TYR A 1 263 ? -5.322 14.392 2.627 1.00 52.66 263 TYR A C 1
ATOM 2162 O O . TYR A 1 263 ? -4.137 14.633 2.841 1.00 52.66 263 TYR A O 1
ATOM 2170 N N . HIS A 1 264 ? -6.304 15.028 3.272 1.00 51.72 264 HIS A N 1
ATOM 2171 C CA . HIS A 1 264 ? -6.142 15.988 4.378 1.00 51.72 264 HIS A CA 1
ATOM 2172 C C . HIS A 1 264 ? -5.284 17.254 4.124 1.00 51.72 264 HIS A C 1
ATOM 2174 O O . HIS A 1 264 ? -5.002 17.972 5.080 1.00 51.72 264 HIS A O 1
ATOM 2180 N N . THR A 1 265 ? -4.887 17.583 2.886 1.00 56.22 265 THR A N 1
ATOM 2181 C CA . THR A 1 265 ? -4.018 18.749 2.601 1.00 56.22 265 THR A CA 1
ATOM 2182 C C . THR A 1 265 ? -4.400 19.523 1.331 1.00 56.22 265 THR A C 1
ATOM 2184 O O . THR A 1 265 ? -5.225 19.072 0.539 1.00 56.22 265 THR A O 1
ATOM 2187 N N . ASP A 1 266 ? -3.792 20.707 1.159 1.00 64.56 266 ASP A N 1
ATOM 2188 C CA . ASP A 1 266 ? -3.937 21.586 -0.013 1.00 64.56 266 ASP A CA 1
ATOM 2189 C C . ASP A 1 266 ? -3.564 20.883 -1.338 1.00 64.56 266 ASP A C 1
ATOM 2191 O O . ASP A 1 266 ? -2.616 20.090 -1.383 1.00 64.56 266 ASP A O 1
ATOM 2195 N N . MET A 1 267 ? -4.296 21.209 -2.410 1.00 68.50 267 MET A N 1
ATOM 2196 C CA . MET A 1 267 ? -4.135 20.684 -3.771 1.00 68.50 267 MET A CA 1
ATOM 2197 C C . MET A 1 267 ? -2.966 21.311 -4.543 1.00 68.50 267 MET A C 1
ATOM 2199 O O . MET A 1 267 ? -2.693 20.891 -5.671 1.00 68.50 267 MET A O 1
ATOM 2203 N N . ASP A 1 268 ? -2.283 22.306 -3.974 1.00 75.44 268 ASP A N 1
ATOM 2204 C CA . ASP A 1 268 ? -1.151 22.978 -4.614 1.00 75.44 268 ASP A CA 1
ATOM 2205 C C . ASP A 1 268 ? 0.150 22.153 -4.564 1.00 75.44 268 ASP A C 1
ATOM 2207 O O . ASP A 1 268 ? 1.154 22.512 -3.954 1.00 75.44 268 ASP A O 1
ATOM 2211 N N . PHE A 1 269 ? 0.125 20.981 -5.197 1.00 75.06 269 PHE A N 1
ATOM 2212 C CA . PHE A 1 269 ? 1.279 20.083 -5.268 1.00 75.06 269 PHE A CA 1
ATOM 2213 C C . PHE A 1 269 ? 2.444 20.675 -6.070 1.00 75.06 269 PHE A C 1
ATOM 2215 O O . PHE A 1 269 ? 3.586 20.314 -5.821 1.00 75.06 269 PHE A O 1
ATOM 2222 N N . GLY A 1 270 ? 2.163 21.563 -7.031 1.00 74.44 270 GLY A N 1
ATOM 2223 C CA . GLY A 1 270 ? 3.196 22.182 -7.862 1.00 74.44 270 GLY A CA 1
ATOM 2224 C C . GLY A 1 270 ? 4.134 23.049 -7.032 1.00 74.44 270 GLY A C 1
ATOM 2225 O O . GLY A 1 270 ? 5.341 22.832 -7.067 1.00 74.44 270 GLY A O 1
ATOM 2226 N N . ASN A 1 271 ? 3.577 23.959 -6.230 1.00 77.62 271 ASN A N 1
ATOM 2227 C CA . ASN A 1 271 ? 4.392 24.792 -5.350 1.00 77.62 271 ASN A CA 1
ATOM 2228 C C . ASN A 1 271 ? 5.076 23.965 -4.257 1.00 77.62 271 ASN A C 1
ATOM 2230 O O . ASN A 1 271 ? 6.247 24.185 -4.002 1.00 77.62 271 ASN A O 1
ATOM 2234 N N . LYS A 1 272 ? 4.435 22.917 -3.719 1.00 79.50 272 LYS A N 1
ATOM 2235 C CA . LYS A 1 272 ? 5.098 22.014 -2.756 1.00 79.50 272 LYS A CA 1
ATOM 2236 C C . LYS A 1 272 ? 6.341 21.314 -3.323 1.00 79.50 272 LYS A C 1
ATOM 2238 O O . LYS A 1 272 ? 7.285 21.079 -2.577 1.00 79.50 272 LYS A O 1
ATOM 2243 N N . ILE A 1 273 ? 6.336 20.947 -4.609 1.00 79.81 273 ILE A N 1
ATOM 2244 C CA . ILE A 1 273 ? 7.522 20.389 -5.284 1.00 79.81 273 ILE A CA 1
ATOM 2245 C C . ILE A 1 273 ? 8.621 21.451 -5.358 1.00 79.81 273 ILE A C 1
ATOM 2247 O O . ILE A 1 273 ? 9.758 21.159 -5.006 1.00 79.81 273 ILE A O 1
ATOM 2251 N N . LEU A 1 274 ? 8.278 22.675 -5.771 1.00 80.75 274 LEU A N 1
ATOM 2252 C CA . LEU A 1 274 ? 9.233 23.782 -5.861 1.00 80.75 274 LEU A CA 1
ATOM 2253 C C . LEU A 1 274 ? 9.822 24.135 -4.488 1.00 80.75 274 LEU A C 1
ATOM 2255 O O . LEU A 1 274 ? 11.040 24.180 -4.353 1.00 80.75 274 LEU A O 1
ATOM 2259 N N . ASP A 1 275 ? 8.981 24.270 -3.461 1.00 82.81 275 ASP A N 1
ATOM 2260 C CA . ASP A 1 275 ? 9.400 24.517 -2.077 1.00 82.81 275 ASP A CA 1
ATOM 2261 C C . ASP A 1 275 ? 10.343 23.410 -1.581 1.00 82.81 275 ASP A C 1
ATOM 2263 O O . ASP A 1 275 ? 11.370 23.677 -0.953 1.00 82.81 275 ASP A O 1
ATOM 2267 N N . PHE A 1 276 ? 10.021 22.147 -1.888 1.00 83.00 276 PHE A N 1
ATOM 2268 C CA . PHE A 1 276 ? 10.879 21.017 -1.547 1.00 83.00 276 PHE A CA 1
ATOM 2269 C C . PHE A 1 276 ? 12.240 21.126 -2.238 1.00 83.00 276 PHE A C 1
ATOM 2271 O O . PHE A 1 276 ? 13.265 21.010 -1.569 1.00 83.00 276 PHE A O 1
ATOM 2278 N N . MET A 1 277 ? 12.261 21.405 -3.544 1.00 80.44 277 MET A N 1
ATOM 2279 C CA . MET A 1 277 ? 13.497 21.580 -4.308 1.00 80.44 277 MET A CA 1
ATOM 2280 C C . MET A 1 277 ? 14.357 22.713 -3.739 1.00 80.44 277 MET A C 1
ATOM 2282 O O . MET A 1 277 ? 15.540 22.488 -3.486 1.00 80.44 277 MET A O 1
ATOM 2286 N N . GLU A 1 278 ? 13.768 23.877 -3.457 1.00 82.25 278 GLU A N 1
ATOM 2287 C CA . GLU A 1 278 ? 14.467 25.020 -2.854 1.00 82.25 278 GLU A CA 1
ATOM 2288 C C . GLU A 1 278 ? 15.052 24.684 -1.475 1.00 82.25 278 GLU A C 1
ATOM 2290 O O . GLU A 1 278 ? 16.176 25.074 -1.169 1.00 82.25 278 GLU A O 1
ATOM 2295 N N . SER A 1 279 ? 14.327 23.916 -0.656 1.00 83.50 279 SER A N 1
ATOM 2296 C CA . SER A 1 279 ? 14.780 23.515 0.684 1.00 83.50 279 SER A CA 1
ATOM 2297 C C . SER A 1 279 ? 15.813 22.381 0.698 1.00 83.50 279 SER A C 1
ATOM 2299 O O . SER A 1 279 ? 16.459 22.148 1.717 1.00 83.50 279 SER A O 1
ATOM 2301 N N . SER A 1 280 ? 15.949 21.643 -0.407 1.00 78.50 280 SER A N 1
ATOM 2302 C CA . SER A 1 280 ? 16.727 20.399 -0.465 1.00 78.50 280 SER A CA 1
ATOM 2303 C C . SER A 1 280 ? 18.232 20.582 -0.716 1.00 78.50 280 SER A C 1
ATOM 2305 O O . SER A 1 280 ? 18.949 19.581 -0.788 1.00 78.50 280 SER A O 1
ATOM 2307 N N . ASP A 1 281 ? 18.714 21.827 -0.854 1.00 75.31 281 ASP A N 1
ATOM 2308 C CA . ASP A 1 281 ? 20.104 22.194 -1.197 1.00 75.31 281 ASP A CA 1
ATOM 2309 C C . ASP A 1 281 ? 20.658 21.444 -2.434 1.00 75.31 281 ASP A C 1
ATOM 2311 O O . ASP A 1 281 ? 21.865 21.229 -2.585 1.00 75.31 281 ASP A O 1
ATOM 2315 N N . MET A 1 282 ? 19.775 21.002 -3.335 1.00 75.31 282 MET A N 1
ATOM 2316 C CA . MET A 1 282 ? 20.149 20.207 -4.501 1.00 75.31 282 MET A CA 1
ATOM 2317 C C . MET A 1 282 ? 20.768 21.065 -5.605 1.00 75.31 282 MET A C 1
ATOM 2319 O O . MET A 1 282 ? 20.254 22.121 -5.967 1.00 75.31 282 MET A O 1
ATOM 2323 N N . VAL A 1 283 ? 21.859 20.568 -6.192 1.00 73.88 283 VAL A N 1
ATOM 2324 C CA . VAL A 1 283 ? 22.506 21.196 -7.348 1.00 73.88 283 VAL A CA 1
ATOM 2325 C C . VAL A 1 283 ? 21.823 20.711 -8.622 1.00 73.88 283 VAL A C 1
ATOM 2327 O O . VAL A 1 283 ? 21.829 19.514 -8.905 1.00 73.88 283 VAL A O 1
ATOM 2330 N N . GLU A 1 284 ? 21.255 21.638 -9.392 1.00 74.19 284 GLU A N 1
ATOM 2331 C CA . GLU A 1 284 ? 20.682 21.331 -10.703 1.00 74.19 284 GLU A CA 1
ATOM 2332 C C . GLU A 1 284 ? 21.769 20.809 -11.671 1.00 74.19 284 GLU A C 1
ATOM 2334 O O . GLU A 1 284 ? 22.848 21.408 -11.765 1.00 74.19 284 GLU A O 1
ATOM 2339 N N . PRO A 1 285 ? 21.521 19.708 -12.410 1.00 74.12 285 PRO A N 1
ATOM 2340 C CA . PRO A 1 285 ? 22.429 19.217 -13.435 1.00 74.12 285 PRO A CA 1
ATOM 2341 C C . PRO A 1 285 ? 22.648 20.269 -14.521 1.00 74.12 285 PRO A C 1
ATOM 2343 O O . PRO A 1 285 ? 21.742 21.020 -14.867 1.00 74.12 285 PRO A O 1
ATOM 2346 N N . VAL A 1 286 ? 23.822 20.269 -15.157 1.00 69.50 286 VAL A N 1
ATOM 2347 C CA . VAL A 1 286 ? 24.153 21.229 -16.233 1.00 69.50 286 VAL A CA 1
ATOM 2348 C C . VAL A 1 286 ? 23.145 21.183 -17.395 1.00 69.50 286 VAL A C 1
ATOM 2350 O O . VAL A 1 286 ? 22.888 22.197 -18.039 1.00 69.50 286 VAL A O 1
ATOM 2353 N N . SER A 1 287 ? 22.556 20.015 -17.659 1.00 70.62 287 SER A N 1
ATOM 2354 C CA . SER A 1 287 ? 21.531 19.787 -18.687 1.00 70.62 287 SER A CA 1
ATOM 2355 C C . SER A 1 287 ? 20.100 20.147 -18.249 1.00 70.62 287 SER A C 1
ATOM 2357 O O . SER A 1 287 ? 19.177 20.075 -19.066 1.00 70.62 287 SER A O 1
ATOM 2359 N N . GLY A 1 288 ? 19.904 20.500 -16.976 1.00 67.12 288 GLY A N 1
ATOM 2360 C CA . GLY A 1 288 ? 18.606 20.644 -16.319 1.00 67.12 288 GLY A CA 1
ATOM 2361 C C . GLY A 1 288 ? 17.991 19.313 -15.863 1.00 67.12 288 GLY A C 1
ATOM 2362 O O . GLY A 1 288 ? 18.409 18.227 -16.293 1.00 67.12 288 GLY A O 1
ATOM 2363 N N . TRP A 1 289 ? 16.983 19.412 -14.990 1.00 63.56 289 TRP A N 1
ATOM 2364 C CA . TRP A 1 289 ? 16.225 18.273 -14.457 1.00 63.56 289 TRP A CA 1
ATOM 2365 C C . TRP A 1 289 ? 15.332 17.592 -15.506 1.00 63.56 289 TRP A C 1
ATOM 2367 O O . TRP A 1 289 ? 14.835 18.216 -16.449 1.00 63.56 289 TRP A O 1
ATOM 2377 N N . ALA A 1 290 ? 15.117 16.288 -15.327 1.00 57.69 290 ALA A N 1
ATOM 2378 C CA . ALA A 1 290 ? 14.148 15.519 -16.097 1.00 57.69 290 ALA A CA 1
ATOM 2379 C C . ALA A 1 290 ? 12.701 15.882 -15.684 1.00 57.69 290 ALA A C 1
ATOM 2381 O O . ALA A 1 290 ? 12.443 16.078 -14.501 1.00 57.69 290 ALA A O 1
ATOM 2382 N N . PRO A 1 291 ? 11.731 15.951 -16.615 1.00 47.16 291 PRO A N 1
ATOM 2383 C CA . PRO A 1 291 ? 10.395 16.479 -16.326 1.00 47.16 291 PRO A CA 1
ATOM 2384 C C . PRO A 1 291 ? 9.583 15.608 -15.352 1.00 47.16 291 PRO A C 1
ATOM 2386 O O . PRO A 1 291 ? 9.489 14.391 -15.528 1.00 47.16 291 PRO A O 1
ATOM 2389 N N . GLU A 1 292 ? 8.890 16.233 -14.396 1.00 44.97 292 GLU A N 1
ATOM 2390 C CA . GLU A 1 292 ? 7.836 15.589 -13.607 1.00 44.97 292 GLU A CA 1
ATOM 2391 C C . GLU A 1 292 ? 6.450 15.792 -14.233 1.00 44.97 292 GLU A C 1
ATOM 2393 O O . GLU A 1 292 ? 6.080 16.859 -14.742 1.00 44.97 292 GLU A O 1
ATOM 2398 N N . HIS A 1 293 ? 5.622 14.754 -14.162 1.00 36.22 293 HIS A N 1
ATOM 2399 C CA . HIS A 1 293 ? 4.258 14.787 -14.667 1.00 36.22 293 HIS A CA 1
ATOM 2400 C C . HIS A 1 293 ? 3.241 14.352 -13.612 1.00 36.22 293 HIS A C 1
ATOM 2402 O O . HIS A 1 293 ? 3.415 13.383 -12.878 1.00 36.22 293 HIS A O 1
ATOM 2408 N N . ARG A 1 294 ? 2.116 15.073 -13.558 1.00 31.98 294 ARG A N 1
ATOM 2409 C CA . ARG A 1 294 ? 0.969 14.707 -12.719 1.00 31.98 294 ARG A CA 1
ATOM 2410 C C . ARG A 1 294 ? 0.120 13.666 -13.444 1.00 31.98 294 ARG A C 1
ATOM 2412 O O . ARG A 1 294 ? -0.325 13.912 -14.566 1.00 31.98 294 ARG A O 1
ATOM 2419 N N . GLY A 1 295 ? -0.134 12.536 -12.793 1.00 24.66 295 GLY A N 1
ATOM 2420 C CA . GLY A 1 295 ? -0.998 11.472 -13.299 1.00 24.66 295 GLY A CA 1
ATOM 2421 C C . GLY A 1 295 ? -1.723 10.780 -12.150 1.00 24.66 295 GLY A C 1
ATOM 2422 O O . GLY A 1 295 ? -1.110 10.416 -11.153 1.00 24.66 295 GLY A O 1
ATOM 2423 N N . GLY A 1 296 ? -3.042 10.636 -12.264 1.00 22.72 296 GLY A N 1
ATOM 2424 C CA . GLY A 1 296 ? -3.861 9.973 -11.253 1.00 22.72 296 GLY A CA 1
ATOM 2425 C C . GLY A 1 296 ? -3.953 8.469 -11.501 1.00 22.72 296 GLY A C 1
ATOM 2426 O O . GLY A 1 296 ? -4.444 8.095 -12.559 1.00 22.72 296 GLY A O 1
ATOM 2427 N N . TRP A 1 297 ? -3.512 7.642 -10.547 1.00 24.36 297 TRP A N 1
ATOM 2428 C CA . TRP A 1 297 ? -4.114 6.372 -10.098 1.00 24.36 297 TRP A CA 1
ATOM 2429 C C . TRP A 1 297 ? -3.323 5.784 -8.914 1.00 24.36 297 TRP A C 1
ATOM 2431 O O . TRP A 1 297 ? -2.105 5.929 -8.879 1.00 24.36 297 TRP A O 1
ATOM 2441 N N . GLY A 1 298 ? -4.002 5.158 -7.940 1.00 30.17 298 GLY A N 1
ATOM 2442 C CA . GLY A 1 298 ? -3.404 4.701 -6.680 1.00 30.17 298 GLY A CA 1
ATOM 2443 C C . GLY A 1 298 ? -3.890 3.372 -6.124 1.00 30.17 298 GLY A C 1
ATOM 2444 O O . GLY A 1 298 ? -5.000 2.953 -6.422 1.00 30.17 298 GLY A O 1
ATOM 2445 N N . ARG A 1 299 ? -3.057 2.857 -5.200 1.00 50.28 299 ARG A N 1
ATOM 2446 C CA . ARG A 1 299 ? -3.125 1.602 -4.412 1.00 50.28 299 ARG A CA 1
ATOM 2447 C C . ARG A 1 299 ? -2.726 0.327 -5.193 1.00 50.28 299 ARG A C 1
ATOM 2449 O O . ARG A 1 299 ? -2.361 0.436 -6.351 1.00 50.28 299 ARG A O 1
ATOM 2456 N N . PRO A 1 300 ? -2.420 -0.764 -4.460 1.00 65.25 300 PRO A N 1
ATOM 2457 C CA . PRO A 1 300 ? -1.134 -1.052 -3.824 1.00 65.25 300 PRO A CA 1
ATOM 2458 C C . PRO A 1 300 ? -0.267 -1.997 -4.673 1.00 65.25 300 PRO A C 1
ATOM 2460 O O . PRO A 1 300 ? -0.725 -2.540 -5.662 1.00 65.25 300 PRO A O 1
ATOM 2463 N N . LEU A 1 301 ? 0.985 -2.221 -4.269 1.00 84.81 301 LEU A N 1
ATOM 2464 C CA . LEU A 1 301 ? 2.004 -3.040 -4.953 1.00 84.81 301 LEU A CA 1
ATOM 2465 C C . LEU A 1 301 ? 1.476 -4.316 -5.648 1.00 84.81 301 LEU A C 1
ATOM 2467 O O . LEU A 1 301 ? 1.888 -4.599 -6.766 1.00 84.81 301 LEU A O 1
ATOM 2471 N N . VAL A 1 302 ? 0.520 -5.030 -5.043 1.00 87.31 302 VAL A N 1
ATOM 2472 C CA . VAL A 1 302 ? -0.164 -6.202 -5.630 1.00 87.31 302 VAL A CA 1
ATOM 2473 C C . VAL A 1 302 ? -0.942 -5.909 -6.920 1.00 87.31 302 VAL A C 1
ATOM 2475 O O . VAL A 1 302 ? -0.987 -6.753 -7.807 1.00 87.31 302 VAL A O 1
ATOM 2478 N N . GLU A 1 303 ? -1.531 -4.724 -7.076 1.00 87.88 303 GLU A N 1
ATOM 2479 C CA . GLU A 1 303 ? -2.174 -4.268 -8.316 1.00 87.88 303 GLU A CA 1
ATOM 2480 C C . GLU A 1 303 ? -1.128 -3.980 -9.391 1.00 87.88 303 GLU A C 1
ATOM 2482 O O . GLU A 1 303 ? -1.312 -4.378 -10.536 1.00 87.88 303 GLU A O 1
ATOM 2487 N N . ALA A 1 304 ? -0.002 -3.354 -9.030 1.00 88.12 304 ALA A N 1
ATOM 2488 C CA . ALA A 1 304 ? 1.107 -3.137 -9.960 1.00 88.12 304 ALA A CA 1
ATOM 2489 C C . ALA A 1 304 ? 1.705 -4.473 -10.433 1.00 88.12 304 ALA A C 1
ATOM 2491 O O . ALA A 1 304 ? 1.879 -4.675 -11.635 1.00 88.12 304 ALA A O 1
ATOM 2492 N N . MET A 1 305 ? 1.921 -5.412 -9.507 1.00 91.25 305 MET A N 1
ATOM 2493 C CA . MET A 1 305 ? 2.320 -6.786 -9.822 1.00 91.25 305 MET A CA 1
ATOM 2494 C C . MET A 1 305 ? 1.275 -7.476 -10.706 1.00 91.25 305 MET A C 1
ATOM 2496 O O . MET A 1 305 ? 1.624 -8.030 -11.743 1.00 91.25 305 MET A O 1
ATOM 2500 N N . SER A 1 306 ? -0.017 -7.360 -10.377 1.00 92.69 306 SER A N 1
ATOM 2501 C CA . SER A 1 306 ? -1.112 -7.891 -11.202 1.00 92.69 306 SER A CA 1
ATOM 2502 C C . SER A 1 306 ? -1.108 -7.276 -12.604 1.00 92.69 306 SER A C 1
ATOM 2504 O O . SER A 1 306 ? -1.307 -7.979 -13.586 1.00 92.69 306 SER A O 1
ATOM 2506 N N . MET A 1 307 ? -0.783 -5.994 -12.746 1.00 92.25 307 MET A N 1
ATOM 2507 C CA . MET A 1 307 ? -0.645 -5.313 -14.038 1.00 92.25 307 MET A CA 1
ATOM 2508 C C . MET A 1 307 ? 0.667 -5.635 -14.776 1.00 92.25 307 MET A C 1
ATOM 2510 O O . MET A 1 307 ? 0.953 -5.024 -15.805 1.00 92.25 307 MET A O 1
ATOM 2514 N N . ALA A 1 308 ? 1.442 -6.608 -14.290 1.00 93.50 308 ALA A N 1
ATOM 2515 C CA . ALA A 1 308 ? 2.743 -7.010 -14.814 1.00 93.50 308 ALA A CA 1
ATOM 2516 C C . ALA A 1 308 ? 3.777 -5.870 -14.869 1.00 93.50 308 ALA A C 1
ATOM 2518 O O . ALA A 1 308 ? 4.647 -5.850 -15.745 1.00 93.50 308 ALA A O 1
ATOM 2519 N N . LEU A 1 309 ? 3.675 -4.912 -13.944 1.00 90.88 309 LEU A N 1
ATOM 2520 C CA . LEU A 1 309 ? 4.605 -3.795 -13.826 1.00 90.88 309 LEU A CA 1
ATOM 2521 C C . LEU A 1 309 ? 5.802 -4.179 -12.957 1.00 90.88 309 LEU A C 1
ATOM 2523 O O . LEU A 1 309 ? 5.697 -4.972 -12.021 1.00 90.88 309 LEU A O 1
ATOM 2527 N N . GLN A 1 310 ? 6.951 -3.581 -13.258 1.00 90.25 310 GLN A N 1
ATOM 2528 C CA . GLN A 1 310 ? 8.104 -3.632 -12.375 1.00 90.25 310 GLN A CA 1
ATOM 2529 C C . GLN A 1 310 ? 7.821 -2.838 -11.097 1.00 90.25 310 GLN A C 1
ATOM 2531 O O . GLN A 1 310 ? 7.235 -1.756 -11.135 1.00 90.25 310 GLN A O 1
ATOM 2536 N N . VAL A 1 311 ? 8.265 -3.370 -9.961 1.00 91.31 311 VAL A N 1
ATOM 2537 C CA . VAL A 1 311 ? 7.992 -2.784 -8.649 1.00 91.31 311 VAL A CA 1
ATOM 2538 C C . VAL A 1 311 ? 9.295 -2.627 -7.876 1.00 91.31 311 VAL A C 1
ATOM 2540 O O . VAL A 1 311 ? 9.982 -3.614 -7.614 1.00 91.31 311 VAL A O 1
ATOM 2543 N N . ILE A 1 312 ? 9.614 -1.387 -7.503 1.00 92.50 312 ILE A N 1
ATOM 2544 C CA . ILE A 1 312 ? 10.590 -1.064 -6.458 1.00 92.50 312 ILE A CA 1
ATOM 2545 C C . ILE A 1 312 ? 9.793 -0.734 -5.198 1.00 92.50 312 ILE A C 1
ATOM 2547 O O . ILE A 1 312 ? 8.872 0.081 -5.250 1.00 92.50 312 ILE A O 1
ATOM 2551 N N . ALA A 1 313 ? 10.125 -1.361 -4.074 1.00 89.69 313 ALA A N 1
ATOM 2552 C CA . ALA A 1 313 ? 9.455 -1.094 -2.807 1.00 89.69 313 ALA A CA 1
ATOM 2553 C C . ALA A 1 313 ? 10.365 -1.385 -1.619 1.00 89.69 313 ALA A C 1
ATOM 2555 O O . ALA A 1 313 ? 11.216 -2.272 -1.685 1.00 89.69 313 ALA A O 1
ATOM 2556 N N . THR A 1 314 ? 10.178 -0.631 -0.536 1.00 89.69 314 THR A N 1
ATOM 2557 C CA . THR A 1 314 ? 10.942 -0.772 0.707 1.00 89.69 314 THR A CA 1
ATOM 2558 C C . THR A 1 314 ? 10.903 -2.213 1.202 1.00 89.69 314 THR A C 1
ATOM 2560 O O . THR A 1 314 ? 9.831 -2.794 1.369 1.00 89.69 314 THR A O 1
ATOM 2563 N N . ASN A 1 315 ? 12.080 -2.785 1.449 1.00 91.44 315 ASN A N 1
ATOM 2564 C CA . ASN A 1 315 ? 12.267 -4.161 1.893 1.00 91.44 315 ASN A CA 1
ATOM 2565 C C . ASN A 1 315 ? 11.970 -4.317 3.392 1.00 91.44 315 ASN A C 1
ATOM 2567 O O . ASN A 1 315 ? 12.837 -4.695 4.182 1.00 91.44 315 ASN A O 1
ATOM 2571 N N . TRP A 1 316 ? 10.758 -3.943 3.797 1.00 89.44 316 TRP A N 1
ATOM 2572 C CA . TRP A 1 316 ? 10.320 -3.962 5.184 1.00 89.44 316 TRP A CA 1
ATOM 2573 C C . TRP A 1 316 ? 8.792 -4.041 5.298 1.00 89.44 316 TRP A C 1
ATOM 2575 O O . TRP A 1 316 ? 8.071 -3.601 4.404 1.00 89.44 316 TRP A O 1
ATOM 2585 N N . SER A 1 317 ? 8.302 -4.552 6.433 1.00 88.00 317 SER A N 1
ATOM 2586 C CA . SER A 1 317 ? 6.875 -4.737 6.741 1.00 88.00 317 SER A CA 1
ATOM 2587 C C . SER A 1 317 ? 6.150 -5.700 5.788 1.00 88.00 317 SER A C 1
ATOM 2589 O O . SER A 1 317 ? 6.770 -6.541 5.150 1.00 88.00 317 SER A O 1
ATOM 2591 N N . GLY A 1 318 ? 4.820 -5.617 5.722 1.00 85.56 318 GLY A N 1
ATOM 2592 C CA . GLY A 1 318 ? 3.960 -6.523 4.965 1.00 85.56 318 GLY A CA 1
ATOM 2593 C C . GLY A 1 318 ? 4.356 -6.766 3.502 1.00 85.56 318 GLY A C 1
ATOM 2594 O O . GLY A 1 318 ? 4.232 -7.908 3.066 1.00 85.56 318 GLY A O 1
ATOM 2595 N N . PRO A 1 319 ? 4.862 -5.776 2.739 1.00 86.12 319 PRO A N 1
ATOM 2596 C CA . PRO A 1 319 ? 5.285 -6.015 1.364 1.00 86.12 319 PRO A CA 1
ATOM 2597 C C . PRO A 1 319 ? 6.306 -7.143 1.182 1.00 86.12 319 PRO A C 1
ATOM 2599 O O . PRO A 1 319 ? 6.279 -7.803 0.148 1.00 86.12 319 PRO A O 1
ATOM 2602 N N . THR A 1 320 ? 7.161 -7.428 2.169 1.00 88.81 320 THR A N 1
ATOM 2603 C CA . THR A 1 320 ? 8.186 -8.478 2.035 1.00 88.81 320 THR A CA 1
ATOM 2604 C C . THR A 1 320 ? 7.612 -9.888 1.887 1.00 88.81 320 THR A C 1
ATOM 2606 O O . THR A 1 320 ? 8.309 -10.756 1.370 1.00 88.81 320 THR A O 1
ATOM 2609 N N . GLU A 1 321 ? 6.359 -10.126 2.293 1.00 89.38 321 GLU A N 1
ATOM 2610 C CA . GLU A 1 321 ? 5.718 -11.444 2.175 1.00 89.38 321 GLU A CA 1
ATOM 2611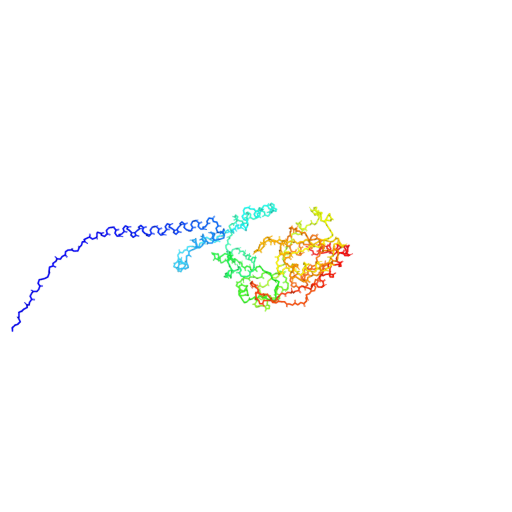 C C . GLU A 1 321 ? 5.305 -11.772 0.735 1.00 89.38 321 GLU A C 1
ATOM 2613 O O . GLU A 1 321 ? 5.350 -12.933 0.339 1.00 89.38 321 GLU A O 1
ATOM 2618 N N . PHE A 1 322 ? 4.916 -10.766 -0.055 1.00 88.19 322 PHE A N 1
ATOM 2619 C CA . PHE A 1 322 ? 4.346 -10.982 -1.391 1.00 88.19 322 PHE A CA 1
ATOM 2620 C C . PHE A 1 322 ? 5.151 -10.355 -2.531 1.00 88.19 322 PHE A C 1
ATOM 2622 O O . PHE A 1 322 ? 4.865 -10.645 -3.684 1.00 88.19 322 PHE A O 1
ATOM 2629 N N . LEU A 1 323 ? 6.136 -9.493 -2.254 1.00 86.75 323 LEU A N 1
ATOM 2630 C CA . LEU A 1 323 ? 6.977 -8.848 -3.270 1.00 86.75 323 LEU A CA 1
ATOM 2631 C C . LEU A 1 323 ? 8.026 -9.799 -3.871 1.00 86.75 323 LEU A C 1
ATOM 2633 O O . LEU A 1 323 ? 9.229 -9.521 -3.896 1.00 86.75 323 LEU A O 1
ATOM 2637 N N . THR A 1 324 ? 7.576 -10.918 -4.413 1.00 87.69 324 THR A N 1
ATOM 2638 C CA . THR A 1 324 ? 8.371 -11.791 -5.273 1.00 87.69 324 THR A CA 1
ATOM 2639 C C . THR A 1 324 ? 8.600 -11.118 -6.630 1.00 87.69 324 THR A C 1
ATOM 2641 O O . THR A 1 324 ? 7.837 -10.251 -7.050 1.00 87.69 324 THR A O 1
ATOM 2644 N N . ASN A 1 325 ? 9.704 -11.442 -7.314 1.00 94.12 325 ASN A N 1
ATOM 2645 C CA . ASN A 1 325 ? 10.033 -10.853 -8.623 1.00 94.12 325 ASN A CA 1
ATOM 2646 C C . ASN A 1 325 ? 9.974 -9.303 -8.645 1.00 94.12 325 ASN A C 1
ATOM 2648 O O . ASN A 1 325 ? 9.538 -8.677 -9.609 1.00 94.12 325 ASN A O 1
ATOM 2652 N N . SER A 1 326 ? 10.470 -8.672 -7.582 1.00 91.12 326 SER A N 1
ATOM 2653 C CA . SER A 1 326 ? 10.499 -7.217 -7.407 1.00 91.12 326 SER A CA 1
ATOM 2654 C C . SER A 1 326 ? 11.930 -6.708 -7.168 1.00 91.12 326 SER A C 1
ATOM 2656 O O . SER A 1 326 ? 12.900 -7.475 -7.217 1.00 91.12 326 SER A O 1
ATOM 2658 N N . TYR A 1 327 ? 12.086 -5.405 -6.945 1.00 94.06 327 TYR A N 1
ATOM 2659 C CA . TYR A 1 327 ? 13.343 -4.773 -6.551 1.00 94.06 327 TYR A CA 1
ATOM 2660 C C . TYR A 1 327 ? 13.236 -4.298 -5.092 1.00 94.06 327 TYR A C 1
ATOM 2662 O O . TYR A 1 327 ? 12.687 -3.221 -4.840 1.00 94.06 327 TYR A O 1
ATOM 2670 N N . PRO A 1 328 ? 13.726 -5.093 -4.121 1.00 92.88 328 PRO A N 1
ATOM 2671 C CA . PRO A 1 328 ? 13.660 -4.730 -2.712 1.00 92.88 328 PRO A CA 1
ATOM 2672 C C . PRO A 1 328 ? 14.582 -3.540 -2.437 1.00 92.88 328 PRO A C 1
ATOM 2674 O O . PRO A 1 328 ? 15.802 -3.644 -2.565 1.00 92.88 328 PRO A O 1
ATOM 2677 N N . LEU A 1 329 ? 13.998 -2.411 -2.047 1.00 91.12 329 LEU A N 1
ATOM 2678 C CA . LEU A 1 329 ? 14.718 -1.198 -1.684 1.00 91.12 329 LEU A CA 1
ATOM 2679 C C . LEU A 1 329 ? 15.243 -1.316 -0.244 1.00 91.12 329 LEU A C 1
ATOM 2681 O O . LEU A 1 329 ? 14.436 -1.475 0.676 1.00 91.12 329 LEU A O 1
ATOM 2685 N N . PRO A 1 330 ? 16.567 -1.246 -0.016 1.00 94.19 330 PRO A N 1
ATOM 2686 C CA . PRO A 1 330 ? 17.130 -1.295 1.328 1.00 94.19 330 PRO A CA 1
ATOM 2687 C C . PRO A 1 330 ? 16.636 -0.162 2.231 1.00 94.19 330 PRO A C 1
ATOM 2689 O O . PRO A 1 330 ? 16.275 0.918 1.767 1.00 94.19 330 PRO A O 1
ATOM 2692 N N . VAL A 1 331 ? 16.664 -0.428 3.533 1.00 90.25 331 VAL A N 1
ATOM 2693 C CA . VAL A 1 331 ? 16.327 0.520 4.599 1.00 90.25 331 VAL A CA 1
ATOM 2694 C C . VAL A 1 331 ? 17.626 1.033 5.208 1.00 90.25 331 VAL A C 1
ATOM 2696 O O . VAL A 1 331 ? 18.460 0.223 5.610 1.00 90.25 331 VAL A O 1
ATOM 2699 N N . ASP A 1 332 ? 17.794 2.352 5.295 1.00 91.12 332 ASP A N 1
ATOM 2700 C CA . ASP A 1 332 ? 18.989 2.951 5.907 1.00 91.12 332 ASP A CA 1
ATOM 2701 C C . ASP A 1 332 ? 18.898 2.953 7.435 1.00 91.12 332 ASP A C 1
ATOM 2703 O O . ASP A 1 332 ? 19.887 2.727 8.135 1.00 91.12 332 ASP A O 1
ATOM 2707 N N . ARG A 1 333 ? 17.705 3.232 7.969 1.00 92.00 333 ARG A N 1
ATOM 2708 C CA . ARG A 1 333 ? 17.452 3.298 9.411 1.00 92.00 333 ARG A CA 1
ATOM 2709 C C . ARG A 1 333 ? 15.973 3.123 9.736 1.00 92.00 333 ARG A C 1
ATOM 2711 O O . ARG A 1 333 ? 15.114 3.178 8.862 1.00 92.00 333 ARG A O 1
ATOM 2718 N N . MET A 1 334 ? 15.693 2.981 11.024 1.00 91.81 334 MET A N 1
ATOM 2719 C CA . MET A 1 334 ? 14.350 3.146 11.569 1.00 91.81 334 MET A CA 1
ATOM 2720 C C . MET A 1 334 ? 14.214 4.561 12.141 1.00 91.81 334 MET A C 1
ATOM 2722 O O . MET A 1 334 ? 15.130 5.021 12.825 1.00 91.81 334 MET A O 1
ATOM 2726 N N . SER A 1 335 ? 13.086 5.224 11.900 1.00 88.06 335 SER A N 1
ATOM 2727 C CA . SER A 1 335 ? 12.773 6.541 12.476 1.00 88.06 335 SER A CA 1
ATOM 2728 C C . SER A 1 335 ? 11.507 6.482 13.311 1.00 88.06 335 SER A C 1
ATOM 2730 O O . SER A 1 335 ? 10.607 5.686 13.037 1.00 88.06 335 SER A O 1
ATOM 2732 N N . GLU A 1 336 ? 11.436 7.351 14.315 1.00 90.56 336 GLU A N 1
ATOM 2733 C CA . GLU A 1 336 ? 10.244 7.521 15.136 1.00 90.56 336 GLU A CA 1
ATOM 2734 C C . GLU A 1 336 ? 9.163 8.307 14.389 1.00 90.56 336 GLU A C 1
ATOM 2736 O O . GLU A 1 336 ? 9.412 9.370 13.822 1.00 90.56 336 GLU A O 1
ATOM 2741 N N . VAL A 1 337 ? 7.939 7.793 14.436 1.00 84.44 337 VAL A N 1
ATOM 2742 C CA . VAL A 1 337 ? 6.741 8.495 13.994 1.00 84.44 337 VAL A CA 1
ATOM 2743 C C . VAL A 1 337 ? 6.431 9.603 14.999 1.00 84.44 337 VAL A C 1
ATOM 2745 O O . VAL A 1 337 ? 6.162 9.336 16.171 1.00 84.44 337 VAL A O 1
ATOM 2748 N N . THR A 1 338 ? 6.430 10.854 14.553 1.00 85.56 338 THR A N 1
ATOM 2749 C CA . THR A 1 338 ? 6.263 12.022 15.434 1.00 85.56 338 THR A CA 1
ATOM 2750 C C . THR A 1 338 ? 4.806 12.455 15.621 1.00 85.56 338 THR A C 1
ATOM 2752 O O . THR A 1 338 ? 4.483 13.125 16.608 1.00 85.56 338 THR A O 1
ATOM 2755 N N . GLU A 1 339 ? 3.911 12.047 14.718 1.00 80.94 339 GLU A N 1
ATOM 2756 C CA . GLU A 1 339 ? 2.519 12.502 14.647 1.00 80.94 339 GLU A CA 1
ATOM 2757 C C . GLU A 1 339 ? 1.532 11.371 14.309 1.00 80.94 339 GLU A C 1
ATOM 2759 O O . GLU A 1 339 ? 1.898 10.319 13.785 1.00 80.94 339 GLU A O 1
ATOM 2764 N N . GLY A 1 340 ? 0.245 11.606 14.579 1.00 79.25 340 GLY A N 1
ATOM 2765 C CA . GLY A 1 340 ? -0.831 10.668 14.259 1.00 79.25 340 GLY A CA 1
ATOM 2766 C C . GLY A 1 340 ? -0.957 9.486 15.236 1.00 79.25 340 GLY A C 1
ATOM 2767 O O . GLY A 1 340 ? -0.315 9.468 16.288 1.00 79.25 340 GLY A O 1
ATOM 2768 N N . PRO A 1 341 ? -1.800 8.489 14.907 1.00 76.94 341 PRO A N 1
ATOM 2769 C CA . PRO A 1 341 ? -2.160 7.399 15.823 1.00 76.94 341 PRO A CA 1
ATOM 2770 C C . PRO A 1 341 ? -1.004 6.435 16.141 1.00 76.94 341 PRO A C 1
ATOM 2772 O O . PRO A 1 341 ? -1.113 5.627 17.056 1.00 76.94 341 PRO A O 1
ATOM 2775 N N . PHE A 1 342 ? 0.116 6.524 15.419 1.00 81.81 342 PHE A N 1
ATOM 2776 C CA . PHE A 1 342 ? 1.304 5.692 15.643 1.00 81.81 342 PHE A CA 1
ATOM 2777 C C . PHE A 1 342 ? 2.463 6.465 16.263 1.00 81.81 342 PHE A C 1
ATOM 2779 O O . PHE A 1 342 ? 3.603 6.016 16.185 1.00 81.81 342 PHE A O 1
ATOM 2786 N N . LYS A 1 343 ? 2.202 7.638 16.849 1.00 85.75 343 LYS A N 1
ATOM 2787 C CA . LYS A 1 343 ? 3.240 8.442 17.491 1.00 85.75 343 LYS A CA 1
ATOM 2788 C C . LYS A 1 343 ? 4.072 7.600 18.468 1.00 85.75 343 LYS A C 1
ATOM 2790 O O . LYS A 1 343 ? 3.535 6.855 19.285 1.00 85.75 343 LYS A O 1
ATOM 2795 N N . GLY A 1 344 ? 5.392 7.720 18.372 1.00 88.31 344 GLY A N 1
ATOM 2796 C CA . GLY A 1 344 ? 6.356 6.939 19.144 1.00 88.31 344 GLY A CA 1
ATOM 2797 C C . GLY A 1 344 ? 6.728 5.594 18.520 1.00 88.31 344 GLY A C 1
ATOM 2798 O O . GLY A 1 344 ? 7.675 4.950 18.983 1.00 88.31 344 GLY A O 1
ATOM 2799 N N . HIS A 1 345 ? 5.998 5.116 17.509 1.00 88.44 345 HIS A N 1
ATOM 2800 C CA . HIS A 1 345 ? 6.341 3.886 16.795 1.00 88.44 345 HIS A CA 1
ATOM 2801 C C . HIS A 1 345 ? 7.528 4.106 15.868 1.00 88.44 345 HIS A C 1
ATOM 2803 O O . HIS A 1 345 ? 7.886 5.240 15.575 1.00 88.44 345 HIS A O 1
ATOM 2809 N N . LEU A 1 346 ? 8.129 3.017 15.392 1.00 89.56 346 LEU A N 1
ATOM 2810 C CA . LEU A 1 346 ? 9.185 3.072 14.390 1.00 89.56 346 LEU A CA 1
ATOM 2811 C C . LEU A 1 346 ? 8.660 2.642 13.019 1.00 89.56 346 LEU A C 1
ATOM 2813 O O . LEU A 1 346 ? 7.985 1.611 12.911 1.00 89.56 346 LEU A O 1
ATOM 2817 N N . TRP A 1 347 ? 9.030 3.392 11.982 1.00 85.38 347 TRP A N 1
ATOM 2818 C CA . TRP A 1 347 ? 8.907 2.996 10.576 1.00 85.38 347 TRP A CA 1
ATOM 2819 C C . TRP A 1 347 ? 10.281 2.877 9.916 1.00 85.38 347 TRP A C 1
ATOM 2821 O O . TRP A 1 347 ? 11.285 3.341 10.462 1.00 85.38 347 TRP A O 1
ATOM 2831 N N . ALA A 1 348 ? 10.332 2.239 8.751 1.00 87.75 348 ALA A N 1
ATOM 2832 C CA . ALA A 1 348 ? 11.550 2.111 7.963 1.00 87.75 348 ALA A CA 1
ATOM 2833 C C . ALA A 1 348 ? 11.766 3.327 7.053 1.00 87.75 348 ALA A C 1
ATOM 2835 O O . ALA A 1 348 ? 10.883 3.670 6.270 1.00 87.75 348 ALA A O 1
ATOM 2836 N N . GLU A 1 349 ? 12.961 3.916 7.109 1.00 88.44 349 GLU A N 1
ATOM 2837 C CA . GLU A 1 349 ? 13.413 4.932 6.155 1.00 88.44 349 GLU A CA 1
ATOM 2838 C C . GLU A 1 349 ? 14.075 4.254 4.947 1.00 88.44 349 GLU A C 1
ATOM 2840 O O . GLU A 1 349 ? 15.127 3.617 5.107 1.00 88.44 349 GLU A O 1
ATOM 2845 N N . PRO A 1 350 ? 13.496 4.354 3.740 1.00 89.12 350 PRO A N 1
ATOM 2846 C CA . PRO A 1 350 ? 14.113 3.801 2.545 1.00 89.12 350 PRO A CA 1
ATOM 2847 C C . PRO A 1 350 ? 15.421 4.519 2.198 1.00 89.12 350 PRO A C 1
ATOM 2849 O O . PRO A 1 350 ? 15.568 5.721 2.410 1.00 89.12 350 PRO A O 1
ATOM 2852 N N . SER A 1 351 ? 16.360 3.774 1.620 1.00 92.81 351 SER A N 1
ATOM 2853 C CA . SER A 1 351 ? 17.666 4.299 1.235 1.00 92.81 351 SER A CA 1
ATOM 2854 C C . SER A 1 351 ? 17.603 5.121 -0.050 1.00 92.81 351 SER A C 1
ATOM 2856 O O . SER A 1 351 ? 17.375 4.578 -1.132 1.00 92.81 351 SER A O 1
ATOM 2858 N N . GLU A 1 352 ? 17.855 6.423 0.056 1.00 92.25 352 GLU A N 1
ATOM 2859 C CA . GLU A 1 352 ? 17.882 7.357 -1.079 1.00 92.25 352 GLU A CA 1
ATOM 2860 C C . GLU A 1 352 ? 18.947 6.952 -2.116 1.00 92.25 352 GLU A C 1
ATOM 2862 O O . GLU A 1 352 ? 18.680 6.872 -3.316 1.00 92.25 352 GLU A O 1
ATOM 2867 N N . ASP A 1 353 ? 20.153 6.610 -1.657 1.00 95.56 353 ASP A N 1
ATOM 2868 C CA . ASP A 1 353 ? 21.266 6.221 -2.533 1.00 95.56 353 ASP A CA 1
ATOM 2869 C C . ASP A 1 353 ? 21.004 4.891 -3.243 1.00 95.56 353 ASP A C 1
ATOM 2871 O O . ASP A 1 353 ? 21.367 4.705 -4.405 1.00 95.56 353 ASP A O 1
ATOM 2875 N N . LYS A 1 354 ? 20.351 3.934 -2.572 1.00 96.50 354 LYS A N 1
ATOM 2876 C CA . LYS A 1 354 ? 20.001 2.660 -3.216 1.00 96.50 354 LYS A CA 1
ATOM 2877 C C . LYS A 1 354 ? 18.790 2.794 -4.127 1.00 96.50 354 LYS A C 1
ATOM 2879 O O . LYS A 1 354 ? 18.715 2.052 -5.104 1.00 96.50 354 LYS A O 1
ATOM 2884 N N . LEU A 1 355 ? 17.882 3.733 -3.861 1.00 94.50 355 LEU A N 1
ATOM 2885 C CA . LEU A 1 355 ? 16.765 4.015 -4.756 1.00 94.50 355 LEU A CA 1
ATOM 2886 C C . LEU A 1 355 ? 17.259 4.563 -6.098 1.00 94.50 355 LEU A C 1
ATOM 2888 O O . LEU A 1 355 ? 16.820 4.066 -7.131 1.00 94.50 355 LEU A O 1
ATOM 2892 N N . GLN A 1 356 ? 18.219 5.493 -6.089 1.00 95.00 356 GLN A N 1
ATOM 2893 C CA . GLN A 1 356 ? 18.911 5.984 -7.293 1.00 95.00 356 GLN A CA 1
ATOM 2894 C C . GLN A 1 356 ? 19.453 4.819 -8.143 1.00 95.00 356 GLN A C 1
ATOM 2896 O O . GLN A 1 356 ? 19.049 4.631 -9.293 1.00 95.00 356 GLN A O 1
ATOM 2901 N N . VAL A 1 357 ? 20.254 3.942 -7.525 1.00 97.19 357 VAL A N 1
ATOM 2902 C CA . VAL A 1 357 ? 20.842 2.764 -8.188 1.00 97.19 357 VAL A CA 1
ATOM 2903 C C . VAL A 1 357 ? 19.775 1.824 -8.759 1.00 97.19 357 VAL A C 1
ATOM 2905 O O . VAL A 1 357 ? 19.921 1.337 -9.881 1.00 97.19 357 VAL A O 1
ATOM 2908 N N . LEU A 1 358 ? 18.701 1.550 -8.012 1.00 95.50 358 LEU A N 1
ATOM 2909 C CA . LEU A 1 358 ? 17.625 0.670 -8.472 1.00 95.50 358 LEU A CA 1
ATOM 2910 C C . LEU A 1 358 ? 16.831 1.285 -9.626 1.00 95.50 358 LEU A C 1
ATOM 2912 O O . LEU A 1 358 ? 16.522 0.576 -10.583 1.00 95.50 358 LEU A O 1
ATOM 2916 N N . MET A 1 359 ? 16.524 2.584 -9.569 1.00 94.19 359 MET A N 1
ATOM 2917 C CA . MET A 1 359 ? 15.850 3.268 -10.670 1.00 94.19 359 MET A CA 1
ATOM 2918 C C . MET A 1 359 ? 16.713 3.244 -11.930 1.00 94.19 359 MET A C 1
ATOM 2920 O O . MET A 1 359 ? 16.225 2.822 -12.976 1.00 94.19 359 MET A O 1
ATOM 2924 N N . ARG A 1 360 ? 18.000 3.602 -11.834 1.00 95.25 360 ARG A N 1
ATOM 2925 C CA . ARG A 1 360 ? 18.938 3.522 -12.964 1.00 95.25 360 ARG A CA 1
ATOM 2926 C C . ARG A 1 360 ? 18.997 2.116 -13.547 1.00 95.25 360 ARG A C 1
ATOM 2928 O O . ARG A 1 360 ? 18.836 1.937 -14.750 1.00 95.25 360 ARG A O 1
ATOM 2935 N N . HIS A 1 361 ? 19.135 1.106 -12.692 1.00 96.12 361 HIS A N 1
ATOM 2936 C CA . HIS A 1 361 ? 19.172 -0.289 -13.115 1.00 96.12 361 HIS A CA 1
ATOM 2937 C C . HIS A 1 361 ? 17.911 -0.701 -13.889 1.00 96.12 361 HIS A C 1
ATOM 2939 O O . HIS A 1 361 ? 18.028 -1.294 -14.961 1.00 96.12 361 HIS A O 1
ATOM 2945 N N . VAL A 1 362 ? 16.718 -0.350 -13.397 1.00 93.06 362 VAL A N 1
ATOM 2946 C CA . VAL A 1 362 ? 15.448 -0.621 -14.091 1.00 93.06 362 VAL A CA 1
ATOM 2947 C C . VAL A 1 362 ? 15.395 0.071 -15.455 1.00 93.06 362 VAL A C 1
ATOM 2949 O O . VAL A 1 362 ? 14.959 -0.539 -16.434 1.00 93.06 362 VAL A O 1
ATOM 2952 N N . MET A 1 363 ? 15.849 1.323 -15.530 1.00 91.06 363 MET A N 1
ATOM 2953 C CA . MET A 1 363 ? 15.823 2.118 -16.760 1.00 91.06 363 MET A CA 1
ATOM 2954 C C . MET A 1 363 ? 16.821 1.629 -17.812 1.00 91.06 363 MET A C 1
ATOM 2956 O O . MET A 1 363 ? 16.498 1.618 -19.002 1.00 91.06 363 MET A O 1
ATOM 2960 N N . ASP A 1 364 ? 17.986 1.156 -17.382 1.00 94.62 364 ASP A N 1
ATOM 2961 C CA . ASP A 1 364 ? 19.012 0.606 -18.267 1.00 94.62 364 ASP A CA 1
ATOM 2962 C C . ASP A 1 364 ? 18.676 -0.829 -18.715 1.00 94.62 364 ASP A C 1
ATOM 2964 O O . ASP A 1 364 ? 19.093 -1.266 -19.789 1.00 94.62 364 ASP A O 1
ATOM 2968 N N . ASN A 1 365 ? 17.872 -1.561 -17.931 1.00 95.88 365 ASN A N 1
ATOM 2969 C CA . ASN A 1 365 ? 17.565 -2.981 -18.137 1.00 95.88 365 ASN A CA 1
ATOM 2970 C C . ASN A 1 365 ? 16.059 -3.249 -18.322 1.00 95.88 365 ASN A C 1
ATOM 2972 O O . ASN A 1 365 ? 15.513 -4.215 -17.789 1.00 95.88 365 ASN A O 1
ATOM 2976 N N . LEU A 1 366 ? 15.370 -2.442 -19.139 1.00 92.44 366 LEU A N 1
ATOM 2977 C CA . LEU A 1 366 ? 13.911 -2.542 -19.346 1.00 92.44 366 LEU A CA 1
ATOM 2978 C C . LEU A 1 366 ? 13.413 -3.940 -19.750 1.00 92.44 366 LEU A C 1
ATOM 2980 O O . LEU A 1 366 ? 12.301 -4.325 -19.385 1.00 92.44 366 LEU A O 1
ATOM 2984 N N . THR A 1 367 ? 14.212 -4.711 -20.494 1.00 96.44 367 THR A N 1
ATOM 2985 C CA . THR A 1 367 ? 13.857 -6.087 -20.883 1.00 96.44 367 THR A CA 1
ATOM 2986 C C . THR A 1 367 ? 13.777 -7.004 -19.663 1.00 96.44 367 THR A C 1
ATOM 2988 O O . THR A 1 367 ? 12.817 -7.764 -19.529 1.00 96.44 367 THR A O 1
ATOM 2991 N N . GLU A 1 368 ? 14.754 -6.908 -18.757 1.00 97.44 368 GLU A N 1
ATOM 2992 C CA . GLU A 1 368 ? 14.754 -7.643 -17.492 1.00 97.44 368 GLU A CA 1
ATOM 2993 C C . GLU A 1 368 ? 13.608 -7.164 -16.604 1.00 97.44 368 GLU A C 1
ATOM 2995 O O . GLU A 1 368 ? 12.808 -7.990 -16.174 1.00 97.44 368 GLU A O 1
ATOM 3000 N N . ALA A 1 369 ? 13.450 -5.849 -16.428 1.00 93.88 369 ALA A N 1
ATOM 3001 C CA . ALA A 1 369 ? 12.369 -5.273 -15.630 1.00 93.88 369 ALA A CA 1
ATOM 3002 C C . ALA A 1 369 ? 10.978 -5.717 -16.118 1.00 93.88 369 ALA A C 1
ATOM 3004 O O . ALA A 1 369 ? 10.130 -6.108 -15.317 1.00 93.88 369 ALA A O 1
ATOM 3005 N N . THR A 1 370 ? 10.758 -5.744 -17.437 1.00 93.69 370 THR A N 1
ATOM 3006 C CA . THR A 1 370 ? 9.506 -6.228 -18.042 1.00 93.69 370 THR A CA 1
ATOM 3007 C C . THR A 1 370 ? 9.303 -7.723 -17.799 1.00 93.69 370 THR A C 1
ATOM 3009 O O . THR A 1 370 ? 8.199 -8.156 -17.470 1.00 93.69 370 THR A O 1
ATOM 3012 N N . ALA A 1 371 ? 10.351 -8.537 -17.958 1.00 97.50 371 ALA A N 1
ATOM 3013 C CA . ALA A 1 371 ? 10.274 -9.969 -17.676 1.00 97.50 371 ALA A CA 1
ATOM 3014 C C . ALA A 1 371 ? 9.985 -10.235 -16.190 1.00 97.50 371 ALA A C 1
ATOM 3016 O O . ALA A 1 371 ? 9.213 -11.135 -15.865 1.00 97.50 371 ALA A O 1
ATOM 3017 N N . LYS A 1 372 ? 10.563 -9.427 -15.298 1.00 96.38 372 LYS A N 1
ATOM 3018 C CA . LYS A 1 372 ? 10.340 -9.488 -13.856 1.00 96.38 372 LYS A CA 1
ATOM 3019 C C . LYS A 1 372 ? 8.902 -9.124 -13.489 1.00 96.38 372 LYS A C 1
ATOM 3021 O O . LYS A 1 372 ? 8.262 -9.887 -12.779 1.00 96.38 372 LYS A O 1
ATOM 3026 N N . GLY A 1 373 ? 8.361 -8.047 -14.065 1.00 94.19 373 GLY A N 1
ATOM 3027 C CA . GLY A 1 373 ? 6.954 -7.665 -13.908 1.00 94.19 373 GLY A CA 1
ATOM 3028 C C . GLY A 1 373 ? 5.984 -8.755 -14.378 1.00 94.19 373 GLY A C 1
ATOM 3029 O O . GLY A 1 373 ? 5.013 -9.059 -13.692 1.00 94.19 373 GLY A O 1
ATOM 3030 N N . ARG A 1 374 ? 6.272 -9.436 -15.496 1.00 96.31 374 ARG A N 1
ATOM 3031 C CA . ARG A 1 374 ? 5.460 -10.585 -15.949 1.00 96.31 374 ARG A CA 1
ATOM 3032 C C . ARG A 1 374 ? 5.452 -11.734 -14.943 1.00 96.31 374 ARG A C 1
ATOM 3034 O O . ARG A 1 374 ? 4.382 -12.257 -14.662 1.00 96.31 374 ARG A O 1
ATOM 3041 N N . LYS A 1 375 ? 6.608 -12.082 -14.373 1.00 97.81 375 LYS A N 1
ATOM 3042 C CA . LYS A 1 375 ? 6.693 -13.098 -13.310 1.00 97.81 375 LYS A CA 1
ATOM 3043 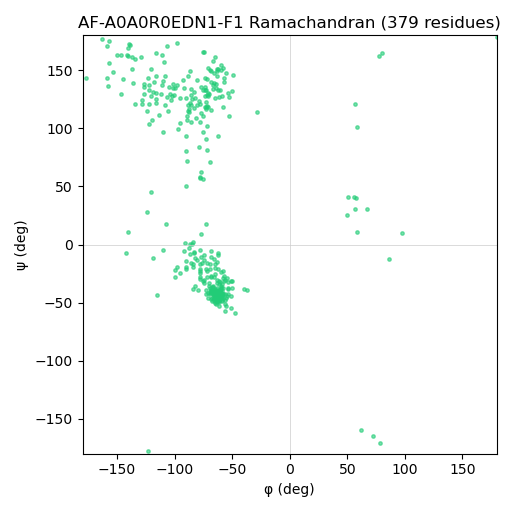C C . LYS A 1 375 ? 5.973 -12.656 -12.038 1.00 97.81 375 LYS A C 1
ATOM 3045 O O . LYS A 1 375 ? 5.262 -13.446 -11.440 1.00 97.81 375 LYS A O 1
ATOM 3050 N N . ALA A 1 376 ? 6.078 -11.380 -11.672 1.00 93.88 376 ALA A N 1
ATOM 3051 C CA . ALA A 1 376 ? 5.325 -10.823 -10.554 1.00 93.88 376 ALA A CA 1
ATOM 3052 C C . ALA A 1 376 ? 3.803 -10.964 -10.752 1.00 93.88 376 ALA A C 1
ATOM 3054 O O . ALA A 1 376 ? 3.089 -11.210 -9.786 1.00 93.88 376 ALA A O 1
ATOM 3055 N N . ARG A 1 377 ? 3.293 -10.872 -11.991 1.00 94.75 377 ARG A N 1
ATOM 3056 C CA . ARG A 1 377 ? 1.887 -11.193 -12.292 1.00 94.75 377 ARG A CA 1
ATOM 3057 C C . ARG A 1 377 ? 1.579 -12.677 -12.100 1.00 94.75 377 ARG A C 1
ATOM 3059 O O . ARG A 1 377 ? 0.513 -12.982 -11.583 1.00 94.75 377 ARG A O 1
ATOM 3066 N N . GLU A 1 378 ? 2.467 -13.578 -12.521 1.00 96.38 378 GLU A N 1
ATOM 3067 C CA . GLU A 1 378 ? 2.297 -15.027 -12.309 1.00 96.38 378 GLU A CA 1
ATOM 3068 C C . GLU A 1 378 ? 2.168 -15.361 -10.818 1.00 96.38 378 GLU A C 1
ATOM 3070 O O . GLU A 1 378 ? 1.337 -16.186 -10.463 1.00 96.38 378 GLU A O 1
ATOM 3075 N N . ASP A 1 379 ? 2.906 -14.662 -9.953 1.00 93.12 379 ASP A N 1
ATOM 3076 C CA . ASP A 1 379 ? 2.819 -14.837 -8.499 1.00 93.12 379 ASP A CA 1
ATOM 3077 C C . ASP A 1 379 ? 1.490 -14.333 -7.898 1.00 93.12 379 ASP A C 1
ATOM 3079 O O . ASP A 1 379 ? 1.132 -14.716 -6.785 1.00 93.12 379 ASP A O 1
ATOM 3083 N N . MET A 1 380 ? 0.770 -13.445 -8.599 1.00 90.75 380 MET A N 1
ATOM 3084 C CA . MET A 1 380 ? -0.505 -12.880 -8.133 1.00 90.75 380 MET A CA 1
ATOM 3085 C C . MET A 1 380 ? -1.735 -13.691 -8.568 1.00 90.75 380 MET A C 1
ATOM 3087 O O . MET A 1 380 ? -2.798 -13.503 -7.976 1.00 90.75 380 MET A O 1
ATOM 3091 N N . ILE A 1 381 ? -1.622 -14.520 -9.616 1.00 91.06 381 ILE A N 1
ATOM 3092 C CA . ILE A 1 381 ? -2.745 -15.226 -10.272 1.00 91.06 381 ILE A CA 1
ATOM 3093 C C . ILE A 1 381 ? -3.106 -16.544 -9.588 1.00 91.06 381 ILE A C 1
ATOM 3095 O O . ILE A 1 381 ? -2.191 -17.286 -9.173 1.00 91.06 381 ILE A O 1
#